Protein AF-0000000074088908 (afdb_homodimer)

pLDDT: mean 85.63, std 12.22, range [37.66, 97.75]

Solvent-accessible surface area (backbone atoms only — not comparable to full-atom values): 37690 Å² total; per-residue (Å²): 59,38,32,32,25,78,43,69,46,47,7,52,86,27,23,54,17,22,49,58,54,28,47,51,52,34,56,74,66,61,49,49,73,94,60,84,85,82,87,51,79,44,75,28,60,67,32,40,49,46,29,42,50,50,48,51,43,32,52,76,74,63,60,54,56,38,37,37,34,30,36,26,44,66,22,33,55,57,35,34,41,53,29,36,55,71,31,20,32,27,33,31,25,58,63,31,43,52,54,71,61,68,38,46,92,72,21,43,12,49,41,71,70,34,77,47,46,62,48,59,52,50,51,49,54,30,53,75,75,66,49,42,56,28,24,45,37,33,52,50,67,79,42,83,51,56,55,55,48,47,48,52,46,32,52,52,50,31,66,75,35,75,77,37,40,80,66,37,73,52,66,31,67,48,98,42,70,65,42,48,47,52,53,49,61,62,39,65,84,54,41,42,34,36,36,38,35,55,70,44,30,66,57,51,37,51,52,52,48,53,34,44,76,69,66,57,63,44,94,74,33,39,41,33,39,42,19,74,79,23,31,53,62,46,48,46,66,29,88,86,72,71,37,84,25,42,32,39,54,67,85,55,87,78,59,87,81,50,41,67,60,31,41,62,49,56,71,57,44,44,68,49,44,82,36,62,64,59,57,78,69,33,73,66,38,51,53,48,43,50,50,23,41,55,40,26,46,31,86,93,62,56,37,59,70,75,48,28,59,92,70,65,39,58,65,12,72,34,18,62,47,51,18,34,46,52,42,49,47,47,51,40,31,37,54,32,43,73,73,72,42,60,67,40,40,4,47,63,41,48,74,57,54,74,70,88,72,86,47,92,119,60,40,34,33,24,77,45,68,47,47,6,51,86,26,23,54,18,21,50,57,55,28,47,51,51,33,56,73,67,61,48,46,72,94,61,84,86,84,86,51,80,45,74,27,60,66,34,41,48,47,31,43,50,49,48,51,45,32,51,75,73,63,60,54,54,38,36,38,33,31,36,26,42,64,23,32,53,56,37,33,42,54,29,36,55,70,30,20,32,28,34,31,24,57,62,30,42,52,52,71,59,68,38,44,90,71,22,43,13,49,43,72,71,32,78,46,47,62,48,58,52,50,50,49,53,32,51,74,75,67,48,41,55,27,22,44,38,36,51,50,68,79,42,85,50,56,54,56,48,47,49,54,46,33,51,52,50,31,67,76,36,75,76,38,41,80,66,37,74,50,66,32,65,49,99,41,71,65,43,48,47,53,53,49,62,62,39,64,83,54,42,43,34,36,34,38,34,55,69,44,32,67,56,51,38,52,52,53,46,54,33,45,74,69,65,58,64,43,95,76,33,40,42,34,40,42,20,73,80,22,32,53,61,46,48,46,66,29,87,89,74,72,37,86,24,43,31,39,54,66,87,53,87,79,58,86,81,50,40,67,60,30,40,61,50,57,71,57,44,44,67,50,44,82,38,61,62,60,57,79,68,33,70,66,38,51,52,48,44,50,51,23,41,54,39,26,46,31,84,91,63,55,38,58,70,75,47,28,60,92,70,66,38,58,66,12,72,34,19,62,46,51,17,34,47,52,42,47,48,49,51,40,30,37,53,33,42,72,74,72,43,60,67,42,41,5,48,64,41,47,74,57,52,75,70,90,71,87,47,92,117

Radius of gyration: 28.6 Å; Cα contacts (8 Å, |Δi|>4): 1373; chains: 2; bounding box: 61×86×62 Å

Sequence (722 aa):
MFLFRYAASVGYIGSAGALTVALDTIRESHILDGYDFNFIIRYDNCVEKNAVADAIDMVMNYNADAFIGPTCNAPAIATGVISSVYNLPHYVWGFTTANELANAPRFPTVIIMTPNYFSLALLSVMGHFGWTEFAFIYSGAEDAERCPVYLTDLQKAVFDQPSFTLSFNAMWRNNTDQDMNLILSELKDKARIVVLCSSSAAIKRKLLLLAHDLDMTTDEYVYILSDLGASGYIGGTSSKTNQTAYVWEDQSTPADGRDKDAYSVFKRTLALSDVADDSHTSAAYTEFADRVQQKMRLPPFLCSSECDKANGWKIALFANQLHDAFLMYATVANRTLTAGHSYRDGTYMFNHTAGVYQGYFMFLFRYAASVGYIGSAGALTVALDTIRESHILDGYDFNFIIRYDNCVEKNAVADAIDMVMNYNADAFIGPTCNAPAIATGVISSVYNLPHYVWGFTTANELANAPRFPTVIIMTPNYFSLALLSVMGHFGWTEFAFIYSGAEDAERCPVYLTDLQKAVFDQPSFTLSFNAMWRNNTDQDMNLILSELKDKARIVVLCSSSAAIKRKLLLLAHDLDMTTDEYVYILSDLGASGYIGGTSSKTNQTAYVWEDQSTPADGRDKDAYSVFKRTLALSDVADDSHTSAAYTEFADRVQQKMRLPPFLCSSECDKANGWKIALFANQLHDAFLMYATVANRTLTAGHSYRDGTYMFNHTAGVYQGYF

Secondary structure (DSSP, 8-state):
-EEE-SSTTT-HHHHTHHHHHHHHHHHHTTTTTT------EEE-TT-HHHHHHHHHHHHHTS--S-EE---SHHHHHHHHHHHHHTT--EEE-TT---GGGG-TTT-TTEEE-S---HHHHHHHHHHHHT--EEEEEEETTT-SSHHHHHHHHHHHHHHH-TT-EEEEEEEESS-SHHHHHHHHHHHTTT-SEEEEE-S-HHHHHHHHHHHHHTT-SSTT-EEEEEESS-BTTEEEE-TTTSSEEETTS--SSS--S-HHHHHHHHTTEEEEESS-TTTTTSHHHHHHHHHHHHHHHSTTT---GGG-GGGT----TTHHHHHHHHHHHHHHHHHHHHTT--TT-HHHHHHT--S------/-EEE-SSTTT-HHHHTHHHHHHHHHHHHTTTTTT------EEE-TT-HHHHHHHHHHHHHTS--S-EE---SHHHHHHHHHHHHHTT--EEE-TT---GGGG-TTT-TTEEE-S---HHHHHHHHHHHHT--EEEEEEETTT-SSHHHHHHHHHHHHHHH-TT-EEEEEEEESS-SHHHHHHHHHHHTTT-SEEEEE-S-HHHHHHHHHHHHHTT-SSTT-EEEEEESS-BTTEEEE-TTTSSEEETTS--SSS--S-HHHHHHHHTTEEEEESS-TTTTTSHHHHHHHHHHHHHHTSTTT---GGG-GGGT----TTHHHHHHHHHHHHHHHHHHHHTT--TT-HHHHHHT--S------

Organism: Heligmosomoides polygyrus (NCBI:txid6339)

Foldseek 3Di:
DEAFACDQQGRCLQFVLLLVVLVVVCVVVCFPPPDDDDDDYHYQNQPQVSLLVVLCCCCPPVVHLAYEDDAAANNLLNSLQVLVVQQHAYEYHHLHQAPVCVPCVRRLQYDYLFHNCLLVVVVVVCVVVVHAEEEEEEECCADVGRSVSVVVVNVVVCVVPVSHDHQYYYYFHDLDLVSLVVRLVVCVPRHQEYEYEDQALASVLSSLVSCVVVVSLDPSHEYEDEYELHLFQFRQAQPVVRHTDGSLFANDVPGPPCSVVSVVSSVRYHYDYRHHNCPCVDPLNVVSSVSSLVSCCDPPNVDPPQSDVVNPHHRRSTSQSSSQSSSLLSNLLSVQVVVVHHSSNSSVSSVVSPDDDDTSD/DEAFACDQQGRCLQFVLLLVVLVVVCVVVCFPPPDDDDDDYHYQNQPQVSLLVVLCCCCPPVVDLAYEDDAFANNLLNSLQVLVVQQHAYEYHHLHQAPVCVPCVNRLQYDYLFHNCLLVVVVVVCVVVVHAEEEEEEECCADVGRSVSVVVVNVVVCVVPVSHDHQYYYYFHDLDLVSLVVRLVVCVPRHQEYEYEDQALASVLSSLVSCVVVVSLDPSHEYEDEYELHLFQFRQAQPVVRHTDGSLFANDVPGPPCSVVSVVSSVRYHYDYRHHNCPCVDPLNVVSSVSSLVSCCDPPNVDPPQSDVVNPHHRRSTSQSSSQSSSLLSNLLSVCVVVVHHSSNSSVSSVVSPDDDDTSD

InterPro domains:
  IPR001828 Receptor, ligand binding region [PF01094] (16-339)
  IPR028082 Periplasmic binding protein-like I [SSF53822] (7-354)
  IPR052612 Atrial Natriuretic Peptide Clearance Receptor [PTHR44755] (17-353)

Structure (mmCIF, N/CA/C/O backbone):
data_AF-0000000074088908-model_v1
#
loop_
_entity.id
_entity.type
_entity.pdbx_description
1 polymer 'ANF_receptor domain-containing protein'
#
loop_
_atom_site.group_PDB
_atom_site.id
_atom_site.type_symbol
_atom_site.label_atom_id
_atom_site.label_alt_id
_atom_site.label_comp_id
_atom_site.label_asym_id
_atom_site.label_entity_id
_atom_site.label_seq_id
_atom_site.pdbx_PDB_ins_code
_atom_site.Cartn_x
_atom_site.Cartn_y
_atom_site.Cartn_z
_atom_site.occupancy
_atom_site.B_iso_or_equiv
_atom_site.auth_seq_id
_atom_site.auth_comp_id
_atom_site.auth_asym_id
_atom_site.auth_atom_id
_atom_site.pdbx_PDB_model_num
ATOM 1 N N . MET A 1 1 ? 18.016 11.906 8.805 1 44.5 1 MET A N 1
ATOM 2 C CA . MET A 1 1 ? 17.547 12.453 7.535 1 44.5 1 MET A CA 1
ATOM 3 C C . MET A 1 1 ? 16.125 12.969 7.668 1 44.5 1 MET A C 1
ATOM 5 O O . MET A 1 1 ? 15.273 12.32 8.289 1 44.5 1 MET A O 1
ATOM 9 N N . PHE A 1 2 ? 16.156 14.258 7.391 1 65.38 2 PHE A N 1
ATOM 10 C CA . PHE A 1 2 ? 14.836 14.859 7.426 1 65.38 2 PHE A CA 1
ATOM 11 C C . PHE A 1 2 ? 14.258 15 6.02 1 65.38 2 PHE A C 1
ATOM 13 O O . PHE A 1 2 ? 14.93 15.516 5.121 1 65.38 2 PHE A O 1
ATOM 20 N N . LEU A 1 3 ? 13.312 14.281 5.684 1 59.94 3 LEU A N 1
ATOM 21 C CA . LEU A 1 3 ? 12.625 14.414 4.402 1 59.94 3 LEU A CA 1
ATOM 22 C C . LEU A 1 3 ? 11.438 15.367 4.523 1 59.94 3 LEU A C 1
ATOM 24 O O . LEU A 1 3 ? 10.5 15.102 5.273 1 59.94 3 LEU A O 1
ATOM 28 N N . PHE A 1 4 ? 11.57 16.672 3.938 1 55.91 4 PHE A N 1
ATOM 29 C CA . PHE A 1 4 ? 10.578 17.734 4.074 1 55.91 4 PHE A CA 1
ATOM 30 C C . PHE A 1 4 ? 9.758 17.859 2.797 1 55.91 4 PHE A C 1
ATOM 32 O O . PHE A 1 4 ? 10.125 17.328 1.753 1 55.91 4 PHE A O 1
ATOM 39 N N . ARG A 1 5 ? 8.406 18.344 2.896 1 49.97 5 ARG A N 1
ATOM 40 C CA . ARG A 1 5 ? 7.613 18.828 1.773 1 49.97 5 ARG A CA 1
ATOM 41 C C . ARG A 1 5 ? 7.629 20.359 1.724 1 49.97 5 ARG A C 1
ATOM 43 O O . ARG A 1 5 ? 7.832 21.016 2.746 1 49.97 5 ARG A O 1
ATOM 50 N N . TYR A 1 6 ? 7.426 20.922 0.445 1 41.84 6 TYR A N 1
ATOM 51 C CA . TYR A 1 6 ? 7.371 22.375 0.281 1 41.84 6 TYR A CA 1
ATOM 52 C C . TYR A 1 6 ? 5.98 22.906 0.598 1 41.84 6 TYR A C 1
ATOM 54 O O . TYR A 1 6 ? 5.719 24.094 0.459 1 41.84 6 TYR A O 1
ATOM 62 N N . ALA A 1 7 ? 5.25 22.156 1.18 1 45.44 7 ALA A N 1
ATOM 63 C CA . ALA A 1 7 ? 3.928 22.672 1.514 1 45.44 7 ALA A CA 1
ATOM 64 C C . ALA A 1 7 ? 3.975 23.516 2.781 1 45.44 7 ALA A C 1
ATOM 66 O O . ALA A 1 7 ? 4.742 23.234 3.701 1 45.44 7 ALA A O 1
ATOM 67 N N . ALA A 1 8 ? 3.184 24.547 2.803 1 48.66 8 ALA A N 1
ATOM 68 C CA . ALA A 1 8 ? 3.162 25.547 3.869 1 48.66 8 ALA A CA 1
ATOM 69 C C . ALA A 1 8 ? 2.969 24.891 5.23 1 48.66 8 ALA A C 1
ATOM 71 O O . ALA A 1 8 ? 3.535 25.344 6.23 1 48.66 8 ALA A O 1
ATOM 72 N N . SER A 1 9 ? 2.379 23.781 5.258 1 56.72 9 SER A N 1
ATOM 73 C CA . SER A 1 9 ? 2.051 23.156 6.531 1 56.72 9 SER A CA 1
ATOM 74 C C . SER A 1 9 ? 3.221 22.328 7.059 1 56.72 9 SER A C 1
ATOM 76 O O . SER A 1 9 ? 3.35 22.125 8.266 1 56.72 9 SER A O 1
ATOM 78 N N . VAL A 1 10 ? 4.074 21.906 6.117 1 64.12 10 VAL A N 1
ATOM 79 C CA . VAL A 1 10 ? 5.211 21.078 6.516 1 64.12 10 VAL A CA 1
ATOM 80 C C . VAL A 1 10 ? 6.465 21.531 5.77 1 64.12 10 VAL A C 1
ATOM 82 O O . VAL A 1 10 ? 7.449 20.797 5.691 1 64.12 10 VAL A O 1
ATOM 85 N N . GLY A 1 11 ? 6.379 22.719 5.301 1 74.38 11 GLY A N 1
ATOM 86 C CA . GLY A 1 11 ? 7.457 23.219 4.453 1 74.38 11 GLY A CA 1
ATOM 87 C C . GLY A 1 11 ? 8.734 23.5 5.223 1 74.38 11 GLY A C 1
ATOM 88 O O . GLY A 1 11 ? 8.688 23.859 6.402 1 74.38 11 GLY A O 1
ATOM 89 N N . TYR A 1 12 ? 9.766 23.438 4.523 1 81.25 12 TYR A N 1
ATOM 90 C CA . TYR A 1 12 ? 11.109 23.641 5.062 1 81.25 12 TYR A CA 1
ATOM 91 C C . TYR A 1 12 ? 11.227 25 5.73 1 81.25 12 TYR A C 1
ATOM 93 O O . TYR A 1 12 ? 11.633 25.094 6.895 1 81.25 12 TYR A O 1
ATOM 101 N N . ILE A 1 13 ? 10.789 26.047 5.168 1 82.25 13 ILE A N 1
ATOM 102 C CA . ILE A 1 13 ? 10.977 27.422 5.613 1 82.25 13 ILE A CA 1
ATOM 103 C C . ILE A 1 13 ? 10.211 27.641 6.918 1 82.25 13 ILE A C 1
ATOM 105 O O . ILE A 1 13 ? 10.672 28.391 7.793 1 82.25 13 ILE A O 1
ATOM 109 N N . GLY A 1 14 ? 9.172 26.906 7.047 1 85.12 14 GLY A N 1
ATOM 110 C CA . GLY A 1 14 ? 8.336 27.125 8.219 1 85.12 14 GLY A CA 1
ATOM 111 C C . GLY A 1 14 ? 8.562 26.094 9.312 1 85.12 14 GLY A C 1
ATOM 112 O O . GLY A 1 14 ? 8.008 26.219 10.406 1 85.12 14 GLY A O 1
ATOM 113 N N . SER A 1 15 ? 9.453 25.109 9.047 1 88.62 15 SER A N 1
ATOM 114 C CA . SER A 1 15 ? 9.484 24.047 10.047 1 88.62 15 SER A CA 1
ATOM 115 C C . SER A 1 15 ? 10.914 23.672 10.414 1 88.62 15 SER A C 1
ATOM 117 O O . SER A 1 15 ? 11.164 23.141 11.492 1 88.62 15 SER A O 1
ATOM 119 N N . ALA A 1 16 ? 11.891 23.938 9.609 1 91.25 16 ALA A N 1
ATOM 120 C CA . ALA A 1 16 ? 13.242 23.406 9.812 1 91.25 16 ALA A CA 1
ATOM 121 C C . ALA A 1 16 ? 13.859 23.969 11.094 1 91.25 16 ALA A C 1
ATOM 123 O O . ALA A 1 16 ? 14.617 23.281 11.773 1 91.25 16 ALA A O 1
ATOM 124 N N . GLY A 1 17 ? 13.547 25.25 11.414 1 93.19 17 GLY A N 1
ATOM 125 C CA . GLY A 1 17 ? 14.055 25.859 12.633 1 93.19 17 GLY A CA 1
ATOM 126 C C . GLY A 1 17 ? 13.648 25.109 13.883 1 93.19 17 GLY A C 1
ATOM 127 O O . GLY A 1 17 ? 14.305 25.234 14.922 1 93.19 17 GLY A O 1
ATOM 128 N N . ALA A 1 18 ? 12.57 24.344 13.758 1 93 18 ALA A N 1
ATOM 129 C CA . ALA A 1 18 ? 12.102 23.562 14.898 1 93 18 ALA A CA 1
ATOM 130 C C . ALA A 1 18 ? 13.148 22.531 15.328 1 93 18 ALA A C 1
ATOM 132 O O . ALA A 1 18 ? 13.234 22.188 16.516 1 93 18 ALA A O 1
ATOM 133 N N . LEU A 1 19 ? 13.992 22.078 14.445 1 93.5 19 LEU A N 1
ATOM 134 C CA . LEU A 1 19 ? 15.055 21.109 14.75 1 93.5 19 LEU A CA 1
ATOM 135 C C . LEU A 1 19 ? 16.078 21.719 15.695 1 93.5 19 LEU A C 1
ATOM 137 O O . LEU A 1 19 ? 16.5 21.094 16.672 1 93.5 19 LEU A O 1
ATOM 141 N N . THR A 1 20 ? 16.438 22.984 15.367 1 94.25 20 THR A N 1
ATOM 142 C CA . THR A 1 20 ? 17.484 23.609 16.172 1 94.25 20 THR A CA 1
ATOM 143 C C . THR A 1 20 ? 16.922 24.094 17.5 1 94.25 20 THR A C 1
ATOM 145 O O . THR A 1 20 ? 17.641 24.156 18.5 1 94.25 20 THR A O 1
ATOM 148 N N . VAL A 1 21 ? 15.602 24.406 17.484 1 95 21 VAL A N 1
ATOM 149 C CA . VAL A 1 21 ? 14.969 24.656 18.766 1 95 21 VAL A CA 1
ATOM 150 C C . VAL A 1 21 ? 15.031 23.406 19.641 1 95 21 VAL A C 1
ATOM 152 O O . VAL A 1 21 ? 15.336 23.469 20.828 1 95 21 VAL A O 1
ATOM 155 N N . ALA A 1 22 ? 14.734 22.281 19.078 1 94.44 22 ALA A N 1
ATOM 156 C CA . ALA A 1 22 ? 14.828 21 19.797 1 94.44 22 ALA A CA 1
ATOM 157 C C . ALA A 1 22 ? 16.266 20.719 20.234 1 94.44 22 ALA A C 1
ATOM 159 O O . ALA A 1 22 ? 16.5 20.188 21.312 1 94.44 22 ALA A O 1
ATOM 160 N N . LEU A 1 23 ? 17.234 21.047 19.406 1 94.88 23 LEU A N 1
ATOM 161 C CA . LEU A 1 23 ? 18.641 20.828 19.719 1 94.88 23 LEU A CA 1
ATOM 162 C C . LEU A 1 23 ? 19.031 21.609 20.969 1 94.88 23 LEU A C 1
ATOM 164 O O . LEU A 1 23 ? 19.812 21.109 21.781 1 94.88 23 LEU A O 1
ATOM 168 N N . ASP A 1 24 ? 18.531 22.844 21.078 1 95.12 24 ASP A N 1
ATOM 169 C CA . ASP A 1 24 ? 18.781 23.625 22.281 1 95.12 24 ASP A CA 1
ATOM 170 C C . ASP A 1 24 ? 18.312 22.875 23.531 1 95.12 24 ASP A C 1
ATOM 172 O O . ASP A 1 24 ? 19.016 22.828 24.531 1 95.12 24 ASP A O 1
ATOM 176 N N . THR A 1 25 ? 17.109 22.406 23.406 1 93.06 25 THR A N 1
ATOM 177 C CA . THR A 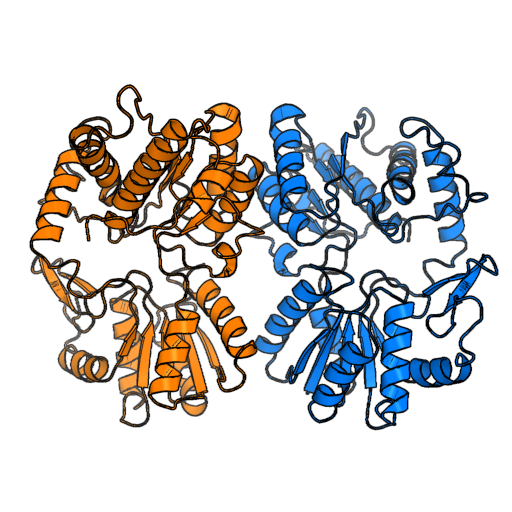1 25 ? 16.562 21.656 24.531 1 93.06 25 THR A CA 1
ATOM 178 C C . THR A 1 25 ? 17.406 20.438 24.844 1 93.06 25 THR A C 1
ATOM 180 O O . THR A 1 25 ? 17.656 20.125 26.016 1 93.06 25 THR A O 1
ATOM 183 N N . ILE A 1 26 ? 17.859 19.734 23.844 1 94.44 26 ILE A N 1
ATOM 184 C CA . ILE A 1 26 ? 18.688 18.531 23.969 1 94.44 26 ILE A CA 1
ATOM 185 C C . ILE A 1 26 ? 19.984 18.875 24.688 1 94.44 26 ILE A C 1
ATOM 187 O O . ILE A 1 26 ? 20.391 18.172 25.625 1 94.44 26 ILE A O 1
ATOM 191 N N . ARG A 1 27 ? 20.562 19.938 24.328 1 95.69 27 ARG A N 1
ATOM 192 C CA . ARG A 1 27 ? 21.828 20.359 24.922 1 95.69 27 ARG A CA 1
ATOM 193 C C . ARG A 1 27 ? 21.641 20.828 26.359 1 95.69 27 ARG A C 1
ATOM 195 O O . ARG A 1 27 ? 22.406 20.453 27.25 1 95.69 27 ARG A O 1
ATOM 202 N N . GLU A 1 28 ? 20.594 21.578 26.562 1 95.25 28 GLU A N 1
ATOM 203 C CA . GLU A 1 28 ? 20.297 22.094 27.891 1 95.25 28 GLU A CA 1
ATOM 204 C C . GLU A 1 28 ? 20 20.953 28.875 1 95.25 28 GLU A C 1
ATOM 206 O O . GLU A 1 28 ? 20.312 21.047 30.062 1 95.25 28 GLU A O 1
ATOM 211 N N . SER A 1 29 ? 19.438 19.938 28.375 1 93.81 29 SER A N 1
ATOM 212 C CA . SER A 1 29 ? 19.031 18.828 29.203 1 93.81 29 SER A CA 1
ATOM 213 C C . SER A 1 29 ? 20.125 17.766 29.312 1 93.81 29 SER A C 1
ATOM 215 O O . SER A 1 29 ? 19.938 16.719 29.922 1 93.81 29 SER A O 1
ATOM 217 N N . HIS A 1 30 ? 21.25 17.984 28.688 1 95 30 HIS A N 1
ATOM 218 C CA . HIS A 1 30 ? 22.406 17.109 28.719 1 95 30 HIS A CA 1
ATOM 219 C C . HIS A 1 30 ? 22.062 15.727 28.172 1 95 30 HIS A C 1
ATOM 221 O O . HIS A 1 30 ? 22.406 14.711 28.781 1 95 30 HIS A O 1
ATOM 227 N N . ILE A 1 31 ? 21.234 15.711 27.141 1 94.06 31 ILE A N 1
ATOM 228 C CA . ILE A 1 31 ? 20.938 14.516 26.359 1 94.06 31 ILE A CA 1
ATOM 229 C C . ILE A 1 31 ? 21.969 14.336 25.25 1 94.06 31 ILE A C 1
ATOM 231 O O . ILE A 1 31 ? 22.156 15.234 24.422 1 94.06 31 ILE A O 1
ATOM 235 N N . LEU A 1 32 ? 22.672 13.133 25.25 1 95.38 32 LEU A N 1
ATOM 236 C CA . LEU A 1 32 ? 23.672 12.789 24.234 1 95.38 32 LEU A CA 1
ATOM 237 C C . LEU A 1 32 ? 24.844 13.758 24.297 1 95.38 32 LEU A C 1
ATOM 239 O O . LEU A 1 32 ? 25.25 14.305 23.266 1 95.38 32 LEU A O 1
ATOM 243 N N . ASP A 1 33 ? 25.25 13.828 25.625 1 92.38 33 ASP A N 1
ATOM 244 C CA . ASP A 1 33 ? 26.469 14.625 25.781 1 92.38 33 ASP A CA 1
ATOM 245 C C . ASP A 1 33 ? 27.625 14.023 24.984 1 92.38 33 ASP A C 1
ATOM 247 O O . ASP A 1 33 ? 27.828 12.805 24.984 1 92.38 33 ASP A O 1
ATOM 251 N N . GLY A 1 34 ? 28.344 14.75 24.25 1 91.62 34 GLY A N 1
ATOM 252 C CA . GLY A 1 34 ? 29.5 14.258 23.5 1 91.62 34 GLY A CA 1
ATOM 253 C C . GLY A 1 34 ? 29.172 13.922 22.062 1 91.62 34 GLY A C 1
ATOM 254 O O . GLY A 1 34 ? 30.062 13.523 21.297 1 91.62 34 GLY A O 1
ATOM 255 N N . TYR A 1 35 ? 27.891 13.852 21.797 1 93.12 35 TYR A N 1
ATOM 256 C CA . TYR A 1 35 ? 27.484 13.578 20.422 1 93.12 35 TYR A CA 1
ATOM 257 C C . TYR A 1 35 ? 27.078 14.867 19.703 1 93.12 35 TYR A C 1
ATOM 259 O O . TYR A 1 35 ? 26.609 15.805 20.344 1 93.12 35 TYR A O 1
ATOM 267 N N . ASP A 1 36 ? 27.359 14.883 18.406 1 92.12 36 ASP A N 1
ATOM 268 C CA . ASP A 1 36 ? 26.875 15.953 17.531 1 92.12 36 ASP A CA 1
ATOM 269 C C . ASP A 1 36 ? 25.891 15.43 16.5 1 92.12 36 ASP A C 1
ATOM 271 O O . ASP A 1 36 ? 25.844 14.227 16.234 1 92.12 36 ASP A O 1
ATOM 275 N N . PHE A 1 37 ? 25.109 16.359 16.016 1 92 37 PHE A N 1
ATOM 276 C CA . PHE A 1 37 ? 24.078 15.992 15.047 1 92 37 PHE A CA 1
ATOM 277 C C . PHE A 1 37 ? 24.375 16.625 13.688 1 92 37 PHE A C 1
ATOM 279 O O . PHE A 1 37 ? 24.719 17.812 13.617 1 92 37 PHE A O 1
ATOM 286 N N . ASN A 1 38 ? 24.359 15.836 12.664 1 90 38 ASN A N 1
ATOM 287 C CA . ASN A 1 38 ? 24.438 16.297 11.281 1 90 38 ASN A CA 1
ATOM 288 C C . ASN A 1 38 ? 23.094 16.141 10.562 1 90 38 ASN A C 1
ATOM 290 O O . ASN A 1 38 ? 22.562 15.031 10.492 1 90 38 ASN A O 1
ATOM 294 N N . PHE A 1 39 ? 22.578 17.266 10.039 1 89.44 39 PHE A N 1
ATOM 295 C CA . PHE A 1 39 ? 21.281 17.234 9.375 1 89.44 39 PHE A CA 1
ATOM 296 C C . PHE A 1 39 ? 21.453 17.188 7.859 1 89.44 39 PHE A C 1
ATOM 298 O O . PHE A 1 39 ? 22.094 18.062 7.27 1 89.44 39 PHE A O 1
ATOM 305 N N . ILE A 1 40 ? 20.953 16.172 7.242 1 91.69 40 ILE A N 1
ATOM 306 C CA . ILE A 1 40 ? 20.844 16.109 5.789 1 91.69 40 ILE A CA 1
ATOM 307 C C . ILE A 1 40 ? 19.391 16.297 5.371 1 91.69 40 ILE A C 1
ATOM 309 O O . ILE A 1 40 ? 18.531 15.461 5.684 1 91.69 40 ILE A O 1
ATOM 313 N N . ILE A 1 41 ? 19.156 17.391 4.734 1 90.19 41 ILE A N 1
ATOM 314 C CA . ILE A 1 41 ? 17.781 17.766 4.402 1 90.19 41 ILE A CA 1
ATOM 315 C C . ILE A 1 41 ? 17.5 17.438 2.939 1 90.19 41 ILE A C 1
ATOM 317 O O . ILE A 1 41 ? 18.297 17.75 2.055 1 90.19 41 ILE A O 1
ATOM 321 N N . ARG A 1 42 ? 16.438 16.688 2.678 1 91.75 42 ARG A N 1
ATOM 322 C CA . ARG A 1 42 ? 15.953 16.375 1.34 1 91.75 42 ARG A CA 1
ATOM 323 C C . ARG A 1 42 ? 14.477 16.734 1.197 1 91.75 42 ARG A C 1
ATOM 325 O O . ARG A 1 42 ? 13.742 16.781 2.188 1 91.75 42 ARG A O 1
ATOM 332 N N . TYR A 1 43 ? 14.094 17.078 0.007 1 90.5 43 TYR A N 1
ATOM 333 C CA . TYR A 1 43 ? 12.719 17.469 -0.288 1 90.5 43 TYR A CA 1
ATOM 334 C C . TYR A 1 43 ? 12.047 16.453 -1.205 1 90.5 43 TYR A C 1
ATOM 336 O O . TYR A 1 43 ? 12.242 16.484 -2.422 1 90.5 43 TYR A O 1
ATOM 344 N N . ASP A 1 44 ? 11.242 15.641 -0.617 1 90.75 44 ASP A N 1
ATOM 345 C CA . ASP A 1 44 ? 10.578 14.641 -1.447 1 90.75 44 ASP A CA 1
ATOM 346 C C . ASP A 1 44 ? 9.32 15.219 -2.096 1 90.75 44 ASP A C 1
ATOM 348 O O . ASP A 1 44 ? 8.789 14.641 -3.047 1 90.75 44 ASP A O 1
ATOM 352 N N . ASN A 1 45 ? 8.789 16.359 -1.555 1 87.31 45 ASN A N 1
ATOM 353 C CA . ASN A 1 45 ? 7.602 17.031 -2.076 1 87.31 45 ASN A CA 1
ATOM 354 C C . ASN A 1 45 ? 6.402 16.094 -2.139 1 87.31 45 ASN A C 1
ATOM 356 O O . ASN A 1 45 ? 5.613 16.141 -3.084 1 87.31 45 ASN A O 1
ATOM 360 N N . CYS A 1 46 ? 6.41 15.164 -1.271 1 86.94 46 CYS A N 1
ATOM 361 C CA . CYS A 1 46 ? 5.324 14.203 -1.11 1 86.94 46 CYS A CA 1
ATOM 362 C C . CYS A 1 46 ? 5.234 13.273 -2.314 1 86.94 46 CYS A C 1
ATOM 364 O O . CYS A 1 46 ? 4.16 12.758 -2.629 1 86.94 46 CYS A O 1
ATOM 366 N N . VAL A 1 47 ? 6.285 13.203 -3.008 1 90.06 47 VAL A N 1
ATOM 367 C CA . VAL A 1 47 ? 6.387 12.258 -4.113 1 90.06 47 VAL A CA 1
ATOM 368 C C . VAL A 1 47 ? 7.09 10.984 -3.639 1 90.06 47 VAL A C 1
ATOM 370 O O . VAL A 1 47 ? 8.242 11.031 -3.209 1 90.06 47 VAL A O 1
ATOM 373 N N . GLU A 1 48 ? 6.43 9.914 -3.762 1 93.5 48 GLU A N 1
ATOM 374 C CA . GLU A 1 48 ? 6.902 8.625 -3.26 1 93.5 48 GLU A CA 1
ATOM 375 C C . GLU A 1 48 ? 8.273 8.281 -3.83 1 93.5 48 GLU A C 1
ATOM 377 O O . GLU A 1 48 ? 9.188 7.91 -3.088 1 93.5 48 GLU A O 1
ATOM 382 N N . LYS A 1 49 ? 8.453 8.438 -5.125 1 94.38 49 LYS A N 1
ATOM 383 C CA . LYS A 1 49 ? 9.703 8.062 -5.781 1 94.38 49 LYS A CA 1
ATOM 384 C C . LYS A 1 49 ? 10.867 8.906 -5.266 1 94.38 49 LYS A C 1
ATOM 386 O O . LYS A 1 49 ? 11.977 8.398 -5.078 1 94.38 49 LYS A O 1
ATOM 391 N N . ASN A 1 50 ? 10.602 10.148 -5.02 1 94.69 50 ASN A N 1
ATOM 392 C CA . ASN A 1 50 ? 11.641 11.023 -4.48 1 94.69 50 ASN A CA 1
ATOM 393 C C . ASN A 1 50 ? 12.062 10.594 -3.076 1 94.69 50 ASN A C 1
ATOM 395 O O . ASN A 1 50 ? 13.25 10.578 -2.76 1 94.69 50 ASN A O 1
ATOM 399 N N . ALA A 1 51 ? 11.07 10.32 -2.312 1 95.81 51 ALA A N 1
ATOM 400 C CA . ALA A 1 51 ? 11.359 9.914 -0.939 1 95.81 51 ALA A CA 1
ATOM 401 C C . ALA A 1 51 ? 12.188 8.625 -0.908 1 95.81 51 ALA A C 1
ATOM 403 O O . ALA A 1 51 ? 13.109 8.5 -0.101 1 95.81 51 ALA A O 1
ATOM 404 N N . VAL A 1 52 ? 11.812 7.684 -1.771 1 96.88 52 VAL A N 1
ATOM 405 C CA . VAL A 1 52 ? 12.523 6.406 -1.835 1 96.88 52 VAL A CA 1
ATOM 406 C C . VAL A 1 52 ? 13.953 6.633 -2.309 1 96.88 52 VAL A C 1
ATOM 408 O O . VAL A 1 52 ? 14.898 6.094 -1.729 1 96.88 52 VAL A O 1
ATOM 411 N N . ALA A 1 53 ? 14.117 7.438 -3.373 1 96.19 53 ALA A N 1
ATOM 412 C CA . ALA A 1 53 ? 15.461 7.773 -3.848 1 96.19 53 ALA A CA 1
ATOM 413 C C . ALA A 1 53 ? 16.297 8.398 -2.736 1 96.19 53 ALA A C 1
ATOM 415 O O . ALA A 1 53 ? 17.453 8.031 -2.539 1 96.19 53 ALA A O 1
ATOM 416 N N . ASP A 1 54 ? 15.711 9.32 -2.029 1 95.62 54 ASP A N 1
ATOM 417 C CA . ASP A 1 54 ? 16.406 10.008 -0.938 1 95.62 54 ASP A CA 1
ATOM 418 C C . ASP A 1 54 ? 16.766 9.031 0.18 1 95.62 54 ASP A C 1
ATOM 420 O O . ASP A 1 54 ? 17.859 9.102 0.735 1 95.62 54 ASP A O 1
ATOM 424 N N . ALA A 1 55 ? 15.828 8.203 0.506 1 96.62 55 ALA A N 1
ATOM 425 C CA . ALA A 1 55 ? 16.062 7.246 1.581 1 96.62 55 ALA A CA 1
ATOM 426 C C . ALA A 1 55 ? 17.219 6.312 1.232 1 96.62 55 ALA A C 1
ATOM 428 O O . ALA A 1 55 ? 18.078 6.039 2.072 1 96.62 55 ALA A O 1
ATOM 429 N N . ILE A 1 56 ? 17.203 5.777 0.015 1 95.69 56 ILE A N 1
ATOM 430 C CA . ILE A 1 56 ? 18.266 4.887 -0.419 1 95.69 56 ILE A CA 1
ATOM 431 C C . ILE A 1 56 ? 19.609 5.625 -0.387 1 95.69 56 ILE A C 1
ATOM 433 O O . ILE A 1 56 ? 20.594 5.098 0.116 1 95.69 56 ILE A O 1
ATOM 437 N N . ASP A 1 57 ? 19.625 6.801 -0.881 1 94.56 57 ASP A N 1
ATOM 438 C CA . ASP A 1 57 ? 20.844 7.613 -0.872 1 94.56 57 ASP A CA 1
ATOM 439 C C . ASP A 1 57 ? 21.328 7.852 0.554 1 94.56 57 ASP A C 1
ATOM 441 O O . ASP A 1 57 ? 22.531 7.773 0.824 1 94.56 57 ASP A O 1
ATOM 445 N N . MET A 1 58 ? 20.438 8.117 1.45 1 94.38 58 MET A N 1
ATOM 446 C CA . MET A 1 58 ? 20.766 8.398 2.844 1 94.38 58 MET A CA 1
ATOM 447 C C . MET A 1 58 ? 21.422 7.188 3.502 1 94.38 58 MET A C 1
ATOM 449 O O . MET A 1 58 ? 22.375 7.332 4.273 1 94.38 58 MET A O 1
ATOM 453 N N . VAL A 1 59 ? 20.906 6.027 3.205 1 93.75 59 VAL A N 1
ATOM 454 C CA . VAL A 1 59 ? 21.422 4.816 3.84 1 93.75 59 VAL A CA 1
ATOM 455 C C . VAL A 1 59 ? 22.734 4.402 3.182 1 93.75 59 VAL A C 1
ATOM 457 O O . VAL A 1 59 ? 23.719 4.113 3.867 1 93.75 59 VAL A O 1
ATOM 460 N N . MET A 1 60 ? 22.781 4.453 1.872 1 92.69 60 MET A N 1
ATOM 461 C CA . MET A 1 60 ? 23.891 3.822 1.144 1 92.69 60 MET A CA 1
ATOM 462 C C . MET A 1 60 ? 25.062 4.777 1.007 1 92.69 60 MET A C 1
ATOM 464 O O . MET A 1 60 ? 26.219 4.348 0.999 1 92.69 60 MET A O 1
ATOM 468 N N . ASN A 1 61 ? 24.797 6.082 0.924 1 92.19 61 ASN A N 1
ATOM 469 C CA . ASN A 1 61 ? 25.891 7.004 0.599 1 92.19 61 ASN A CA 1
ATOM 470 C C . ASN A 1 61 ? 26.203 7.922 1.773 1 92.19 61 ASN A C 1
ATOM 472 O O . ASN A 1 61 ? 27.359 8.352 1.932 1 92.19 61 ASN A O 1
ATOM 476 N N . TYR A 1 62 ? 25.203 8.195 2.641 1 93.25 62 TYR A N 1
ATOM 477 C CA . TYR A 1 62 ? 25.438 9.156 3.715 1 93.25 62 TYR A CA 1
ATOM 478 C C . TYR A 1 62 ? 25.484 8.461 5.07 1 93.25 62 TYR A C 1
ATOM 480 O O . TYR A 1 62 ? 25.797 9.086 6.086 1 93.25 62 TYR A O 1
ATOM 488 N N . ASN A 1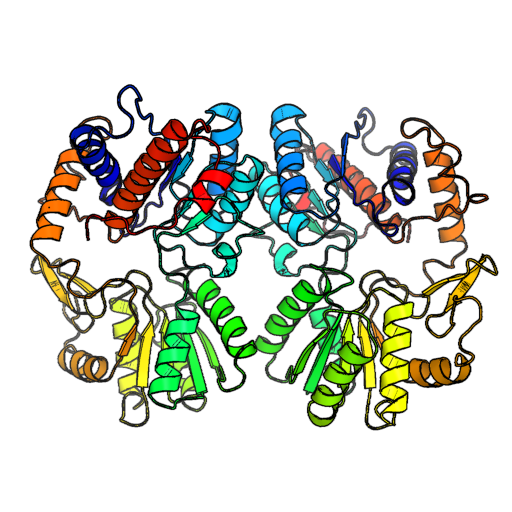 63 ? 25.141 7.199 5.059 1 92.62 63 ASN A N 1
ATOM 489 C CA . ASN A 1 63 ? 25.156 6.41 6.289 1 92.62 63 ASN A CA 1
ATOM 490 C C . ASN A 1 63 ? 24.328 7.074 7.383 1 92.62 63 ASN A C 1
ATOM 492 O O . ASN A 1 63 ? 24.812 7.289 8.492 1 92.62 63 ASN A O 1
ATOM 496 N N . ALA A 1 64 ? 23.141 7.445 7.035 1 94.12 64 ALA A N 1
ATOM 497 C CA . ALA A 1 64 ? 22.234 8.109 7.973 1 94.12 64 ALA A CA 1
ATOM 498 C C . ALA A 1 64 ? 21.938 7.223 9.18 1 94.12 64 ALA A C 1
ATOM 500 O O . ALA A 1 64 ? 21.828 6.004 9.039 1 94.12 64 ALA A O 1
ATOM 501 N N . ASP A 1 65 ? 21.766 7.891 10.352 1 95.69 65 ASP A N 1
ATOM 502 C CA . ASP A 1 65 ? 21.531 7.156 11.586 1 95.69 65 ASP A CA 1
ATOM 503 C C . ASP A 1 65 ? 20.031 7.078 11.906 1 95.69 65 ASP A C 1
ATOM 505 O O . ASP A 1 65 ? 19.594 6.203 12.656 1 95.69 65 ASP A O 1
ATOM 509 N N . ALA A 1 66 ? 19.266 8.008 11.336 1 95.81 66 ALA A N 1
ATOM 510 C CA . ALA A 1 66 ? 17.828 8.062 11.609 1 95.81 66 ALA A CA 1
ATOM 511 C C . ALA A 1 66 ? 17.094 8.828 10.516 1 95.81 66 ALA A C 1
ATOM 513 O O . ALA A 1 66 ? 17.688 9.641 9.812 1 95.81 66 ALA A O 1
ATOM 514 N N . PHE A 1 67 ? 15.836 8.453 10.32 1 96.62 67 PHE A N 1
ATOM 515 C CA . PHE A 1 67 ? 14.953 9.172 9.414 1 96.62 67 PHE A CA 1
ATOM 516 C C . PHE A 1 67 ? 13.938 10 10.18 1 96.62 67 PHE A C 1
ATOM 518 O O . PHE A 1 67 ? 13.281 9.492 11.094 1 96.62 67 PHE A O 1
ATOM 525 N N . ILE A 1 68 ? 13.844 11.242 9.914 1 95.25 68 ILE A N 1
ATOM 526 C CA . ILE A 1 68 ? 12.75 12.086 10.383 1 95.25 68 ILE A CA 1
ATOM 527 C C . ILE A 1 68 ? 11.969 12.625 9.188 1 95.25 68 ILE A C 1
ATOM 529 O O . ILE A 1 68 ? 12.492 13.43 8.406 1 95.25 68 ILE A O 1
ATOM 533 N N . GLY A 1 69 ? 10.766 12.25 9.102 1 92.75 69 GLY A N 1
ATOM 534 C CA . GLY A 1 69 ? 9.984 12.391 7.879 1 92.75 69 GLY A CA 1
ATOM 535 C C . GLY A 1 69 ? 9.844 11.094 7.109 1 92.75 69 GLY A C 1
ATOM 536 O O . GLY A 1 69 ? 10.266 10.039 7.582 1 92.75 69 GLY A O 1
ATOM 537 N N . PRO A 1 70 ? 9.297 11.078 5.871 1 92.81 70 PRO A N 1
ATOM 538 C CA . PRO A 1 70 ? 8.648 12.18 5.156 1 92.81 70 PRO A CA 1
ATOM 539 C C . PRO A 1 70 ? 7.34 12.617 5.812 1 92.81 70 PRO A C 1
ATOM 541 O O . PRO A 1 70 ? 7.102 12.312 6.984 1 92.81 70 PRO A O 1
ATOM 544 N N . THR A 1 71 ? 6.582 13.445 5.125 1 89.69 71 THR A N 1
ATOM 545 C CA . THR A 1 71 ? 5.434 14.078 5.766 1 89.69 71 THR A CA 1
ATOM 546 C C . THR A 1 71 ? 4.133 13.648 5.086 1 89.69 71 THR A C 1
ATOM 548 O O . THR A 1 71 ? 3.064 14.18 5.391 1 89.69 71 THR A O 1
ATOM 551 N N . CYS A 1 72 ? 4.234 12.734 4.152 1 88.69 72 CYS A N 1
ATOM 552 C CA . CYS A 1 72 ? 3.047 12.273 3.441 1 88.69 72 CYS A CA 1
ATOM 553 C C . CYS A 1 72 ? 2.945 10.75 3.479 1 88.69 72 CYS A C 1
ATOM 555 O O . CYS A 1 72 ? 3.939 10.062 3.719 1 88.69 72 CYS A O 1
ATOM 557 N N . ASN A 1 73 ? 1.805 10.195 3.145 1 89.31 73 ASN A N 1
ATOM 558 C CA . ASN A 1 73 ? 1.483 8.789 3.398 1 89.31 73 ASN A CA 1
ATOM 559 C C . ASN A 1 73 ? 2.314 7.859 2.523 1 89.31 73 ASN A C 1
ATOM 561 O O . ASN A 1 73 ? 3.076 7.035 3.033 1 89.31 73 ASN A O 1
ATOM 565 N N . ALA A 1 74 ? 2.189 8.023 1.229 1 90.19 74 ALA A N 1
ATOM 566 C CA . ALA A 1 74 ? 2.871 7.094 0.33 1 90.19 74 ALA A CA 1
ATOM 567 C C . ALA A 1 74 ? 4.379 7.117 0.559 1 90.19 74 ALA A C 1
ATOM 569 O O . ALA A 1 74 ? 5.012 6.066 0.695 1 90.19 74 ALA A O 1
ATOM 570 N N . PRO A 1 75 ? 4.969 8.32 0.678 1 93.75 75 PRO A N 1
ATOM 571 C CA . PRO A 1 75 ? 6.398 8.375 0.997 1 93.75 75 PRO A CA 1
ATOM 572 C C . PRO A 1 75 ? 6.727 7.719 2.334 1 93.75 75 PRO A C 1
ATOM 574 O O . PRO A 1 75 ? 7.727 7 2.445 1 93.75 75 PRO A O 1
ATOM 577 N N . ALA A 1 76 ? 5.895 7.949 3.299 1 94.38 76 ALA A N 1
ATOM 578 C CA . ALA A 1 76 ? 6.145 7.406 4.629 1 94.38 76 ALA A CA 1
ATOM 579 C C . ALA A 1 76 ? 6.098 5.883 4.621 1 94.38 76 ALA A C 1
ATOM 581 O O . ALA A 1 76 ? 6.922 5.223 5.258 1 94.38 76 ALA A O 1
ATOM 582 N N . ILE A 1 77 ? 5.188 5.355 3.945 1 93.81 77 ILE A N 1
ATOM 583 C CA . ILE A 1 77 ? 5.047 3.906 3.867 1 93.81 77 ILE A CA 1
ATOM 584 C C . ILE A 1 77 ? 6.266 3.307 3.172 1 93.81 77 ILE A C 1
ATOM 586 O O . ILE A 1 77 ? 6.871 2.355 3.676 1 93.81 77 ILE A O 1
ATOM 590 N N . ALA A 1 78 ? 6.594 3.842 2.07 1 95.31 78 ALA A N 1
ATOM 591 C CA . ALA A 1 78 ? 7.707 3.309 1.289 1 95.31 78 ALA A CA 1
ATOM 592 C C . ALA A 1 78 ? 9.023 3.424 2.057 1 95.31 78 ALA A C 1
ATOM 594 O O . ALA A 1 78 ? 9.812 2.48 2.086 1 95.31 78 ALA A O 1
ATOM 595 N N . THR A 1 79 ? 9.289 4.562 2.676 1 97.31 79 THR A N 1
ATOM 596 C CA . THR A 1 79 ? 10.539 4.738 3.418 1 97.31 79 THR A CA 1
ATOM 597 C C . THR A 1 79 ? 10.516 3.932 4.715 1 97.31 79 THR A C 1
ATOM 599 O O . THR A 1 79 ? 11.562 3.543 5.227 1 97.31 79 THR A O 1
ATOM 602 N N . GLY A 1 80 ? 9.297 3.713 5.23 1 97.25 80 GLY A N 1
ATOM 603 C CA . GLY A 1 80 ? 9.172 2.854 6.395 1 97.25 80 GLY A CA 1
ATOM 604 C C . GLY A 1 80 ? 9.711 1.453 6.168 1 97.25 80 GLY A C 1
ATOM 605 O O . GLY A 1 80 ? 10.336 0.872 7.055 1 97.25 80 GLY A O 1
ATOM 606 N N . VAL A 1 81 ? 9.461 0.958 4.977 1 97.12 81 VAL A N 1
ATOM 607 C CA . VAL A 1 81 ? 10 -0.353 4.637 1 97.12 81 VAL A CA 1
ATOM 608 C C . VAL A 1 81 ? 11.523 -0.289 4.594 1 97.12 81 VAL A C 1
ATOM 610 O O . VAL A 1 81 ? 12.203 -1.17 5.125 1 97.12 81 VAL A O 1
ATOM 613 N N . ILE A 1 82 ? 12.07 0.762 4.027 1 97.19 82 ILE A N 1
ATOM 614 C CA . ILE A 1 82 ? 13.516 0.9 3.865 1 97.19 82 ILE A CA 1
ATOM 615 C C . ILE A 1 82 ? 14.18 1.036 5.234 1 97.19 82 ILE A C 1
ATOM 617 O O . ILE A 1 82 ? 15.188 0.386 5.512 1 97.19 82 ILE A O 1
ATOM 621 N N . SER A 1 83 ? 13.594 1.874 6.105 1 97.5 83 SER A N 1
ATOM 622 C CA . SER A 1 83 ? 14.18 2.027 7.434 1 97.5 83 SER A CA 1
ATOM 623 C C . SER A 1 83 ? 14.133 0.72 8.219 1 97.5 83 SER A C 1
ATOM 625 O O . SER A 1 83 ? 15.031 0.429 9.008 1 97.5 83 SER A O 1
ATOM 627 N N . SER A 1 84 ? 13.102 -0.053 7.977 1 96.62 84 SER A N 1
ATOM 628 C CA . SER A 1 84 ? 12.977 -1.352 8.633 1 96.62 84 SER A CA 1
ATOM 629 C C . SER A 1 84 ? 14.039 -2.322 8.133 1 96.62 84 SER A C 1
ATOM 631 O O . SER A 1 84 ? 14.594 -3.102 8.914 1 96.62 84 SER A O 1
ATOM 633 N N . VAL A 1 85 ? 14.312 -2.281 6.836 1 96.5 85 VAL A N 1
ATOM 634 C CA . VAL A 1 85 ? 15.328 -3.127 6.227 1 96.5 85 VAL A CA 1
ATOM 635 C C . VAL A 1 85 ? 16.688 -2.857 6.883 1 96.5 85 VAL A C 1
ATOM 637 O O . VAL A 1 85 ? 17.438 -3.791 7.18 1 96.5 85 VAL A O 1
ATOM 640 N N . TYR A 1 86 ? 17 -1.681 7.188 1 96.5 86 TYR A N 1
ATOM 641 C CA . TYR A 1 86 ? 18.312 -1.306 7.691 1 96.5 86 TYR A CA 1
ATOM 642 C C . TYR A 1 86 ? 18.281 -1.063 9.195 1 96.5 86 TYR A C 1
ATOM 644 O O . TYR A 1 86 ? 19.25 -0.577 9.773 1 96.5 86 TYR A O 1
ATOM 652 N N . ASN A 1 87 ? 17.156 -1.294 9.797 1 96.94 87 ASN A N 1
ATOM 653 C CA . ASN A 1 87 ? 16.938 -1.208 11.234 1 96.94 87 ASN A CA 1
ATOM 654 C C . ASN A 1 87 ? 17.25 0.185 11.766 1 96.94 87 ASN A C 1
ATOM 656 O O . ASN A 1 87 ? 17.953 0.325 12.773 1 96.94 87 ASN A O 1
ATOM 660 N N . LEU A 1 88 ? 16.781 1.218 11.078 1 97.19 88 LEU A N 1
ATOM 661 C CA . LEU A 1 88 ? 17.031 2.6 11.484 1 97.19 88 LEU A CA 1
ATOM 662 C C . LEU A 1 88 ? 15.797 3.184 12.18 1 97.19 88 LEU A C 1
ATOM 664 O O . LEU A 1 88 ? 14.664 2.934 11.758 1 97.19 88 LEU A O 1
ATOM 668 N N . PRO A 1 89 ? 16.031 3.951 13.273 1 96.31 89 PRO A N 1
ATOM 669 C CA . PRO A 1 89 ? 14.898 4.691 13.836 1 96.31 89 PRO A CA 1
ATOM 670 C C . PRO A 1 89 ? 14.258 5.641 12.828 1 96.31 89 PRO A C 1
ATOM 672 O O . PRO A 1 89 ? 14.969 6.32 12.078 1 96.31 89 PRO A O 1
ATOM 675 N N . HIS A 1 90 ? 12.953 5.613 12.75 1 96.75 90 HIS A N 1
ATOM 676 C CA . HIS A 1 90 ? 12.211 6.352 11.734 1 96.75 90 HIS A CA 1
ATOM 677 C C . HIS A 1 90 ? 10.984 7.043 12.336 1 96.75 90 HIS A C 1
ATOM 679 O O . HIS A 1 90 ? 10.094 6.379 12.867 1 96.75 90 HIS A O 1
ATOM 685 N N . TYR A 1 91 ? 11.031 8.375 12.32 1 94.19 91 TYR A N 1
ATOM 686 C CA . TYR A 1 91 ? 9.93 9.164 12.859 1 94.19 91 TYR A CA 1
ATOM 687 C C . TYR A 1 91 ? 9.18 9.883 11.75 1 94.19 91 TYR A C 1
ATOM 689 O O . TYR A 1 91 ? 9.727 10.766 11.086 1 94.19 91 TYR A O 1
ATOM 697 N N . VAL A 1 92 ? 7.996 9.477 11.539 1 93.25 92 VAL A N 1
ATOM 698 C CA . VAL A 1 92 ? 7.191 10.125 10.508 1 93.25 92 VAL A CA 1
ATOM 699 C C . VAL A 1 92 ? 6.25 11.141 11.148 1 93.25 92 VAL A C 1
ATOM 701 O O . VAL A 1 92 ? 5.766 10.93 12.266 1 93.25 92 VAL A O 1
ATOM 704 N N . TRP A 1 93 ? 6.027 12.281 10.438 1 88.31 93 TRP A N 1
ATOM 705 C CA . TRP A 1 93 ? 5.227 13.383 10.977 1 88.31 93 TRP A CA 1
ATOM 706 C C . TRP A 1 93 ? 4.449 14.078 9.859 1 88.31 93 TRP A C 1
ATOM 708 O O . TRP A 1 93 ? 4.414 13.594 8.727 1 88.31 93 TRP A O 1
ATOM 718 N N . GLY A 1 94 ? 3.729 15.086 10.164 1 83.81 94 GLY A N 1
ATOM 719 C CA . GLY A 1 94 ? 3.006 15.867 9.164 1 83.81 94 GLY A CA 1
ATOM 720 C C . GLY A 1 94 ? 1.67 15.258 8.789 1 83.81 94 GLY A C 1
ATOM 721 O O . GLY A 1 94 ? 0.873 14.898 9.656 1 83.81 94 GLY A O 1
ATOM 722 N N . PHE A 1 95 ? 1.521 15.109 7.473 1 81.62 95 PHE A N 1
ATOM 723 C CA . PHE A 1 95 ? 0.232 14.68 6.945 1 81.62 95 PHE A CA 1
ATOM 724 C C . PHE A 1 95 ? 0.167 13.156 6.852 1 81.62 95 PHE A C 1
ATOM 726 O O . PHE A 1 95 ? -0.749 12.609 6.238 1 81.62 95 PHE A O 1
ATOM 733 N N . THR A 1 96 ? 1.126 12.492 7.473 1 85.94 96 THR A N 1
ATOM 734 C CA . THR A 1 96 ? 1.132 11.031 7.457 1 85.94 96 THR A CA 1
ATOM 735 C C . THR A 1 96 ? 0.106 10.477 8.438 1 85.94 96 THR A C 1
ATOM 737 O O . THR A 1 96 ? 0.256 10.633 9.656 1 85.94 96 THR A O 1
ATOM 740 N N . THR A 1 97 ? -0.954 9.836 7.898 1 81.5 97 THR A N 1
ATOM 741 C CA . THR A 1 97 ? -2.033 9.367 8.758 1 81.5 97 THR A CA 1
ATOM 742 C C . THR A 1 97 ? -2.383 7.914 8.445 1 81.5 97 THR A C 1
ATOM 744 O O . THR A 1 97 ? -3.359 7.375 8.977 1 81.5 97 THR A O 1
ATOM 747 N N . ALA A 1 98 ? -1.676 7.285 7.609 1 86 98 ALA A N 1
ATOM 748 C CA . ALA A 1 98 ? -1.995 5.934 7.16 1 86 98 ALA A CA 1
ATOM 749 C C . ALA A 1 98 ? -1.982 4.949 8.328 1 86 98 ALA A C 1
ATOM 751 O O . ALA A 1 98 ? -0.958 4.781 8.992 1 86 98 ALA A O 1
ATOM 752 N N . ASN A 1 99 ? -3.1 4.223 8.484 1 84.94 99 ASN A N 1
ATOM 753 C CA . ASN A 1 99 ? -3.201 3.227 9.547 1 84.94 99 ASN A CA 1
ATOM 754 C C . ASN A 1 99 ? -2.199 2.094 9.352 1 84.94 99 ASN A C 1
ATOM 756 O O . ASN A 1 99 ? -1.769 1.467 10.32 1 84.94 99 ASN A O 1
ATOM 760 N N . GLU A 1 100 ? -1.868 1.896 8.172 1 86.56 100 GLU A N 1
ATOM 761 C CA . GLU A 1 100 ? -0.97 0.795 7.832 1 86.56 100 GLU A CA 1
ATOM 762 C C . GLU A 1 100 ? 0.381 0.956 8.523 1 86.56 100 GLU A C 1
ATOM 764 O O . GLU A 1 100 ? 1.026 -0.034 8.875 1 86.56 100 GLU A O 1
ATOM 769 N N . LEU A 1 101 ? 0.783 2.158 8.805 1 90.75 101 LEU A N 1
ATOM 770 C CA . LEU A 1 101 ? 2.086 2.432 9.398 1 90.75 101 LEU A CA 1
ATOM 771 C C . LEU A 1 101 ? 2.121 1.979 10.859 1 90.75 101 LEU A C 1
ATOM 773 O O . LEU A 1 101 ? 3.197 1.854 11.445 1 90.75 101 LEU A O 1
ATOM 777 N N . ALA A 1 102 ? 0.992 1.724 11.398 1 86.75 102 ALA A N 1
ATOM 778 C CA . ALA A 1 102 ? 0.914 1.259 12.781 1 86.75 102 ALA A CA 1
ATOM 779 C C . ALA A 1 102 ? 1.138 -0.248 12.867 1 86.75 102 ALA A C 1
ATOM 781 O O . ALA A 1 102 ? 1.194 -0.812 13.961 1 86.75 102 ALA A O 1
ATOM 782 N N . ASN A 1 103 ? 1.259 -0.909 11.766 1 88.88 103 ASN A N 1
ATOM 783 C CA . ASN A 1 103 ? 1.556 -2.336 11.742 1 88.88 103 ASN A CA 1
ATOM 784 C C . ASN A 1 103 ? 2.99 -2.619 12.18 1 88.88 103 ASN A C 1
ATOM 786 O O . ASN A 1 103 ? 3.895 -2.689 11.344 1 88.88 103 ASN A O 1
ATOM 790 N N . ALA A 1 104 ? 3.246 -2.934 13.422 1 90.12 104 ALA A N 1
ATOM 791 C CA . ALA A 1 104 ? 4.578 -3.043 14.016 1 90.12 104 ALA A CA 1
ATOM 792 C C . ALA A 1 104 ? 5.367 -4.184 13.375 1 90.12 104 ALA A C 1
ATOM 794 O O . ALA A 1 104 ? 6.566 -4.047 13.125 1 90.12 104 ALA A O 1
ATOM 795 N N . PRO A 1 105 ? 4.762 -5.297 13.109 1 90.25 105 PRO A N 1
ATOM 796 C CA . PRO A 1 105 ? 5.52 -6.359 12.445 1 90.25 105 PRO A CA 1
ATOM 797 C C . PRO A 1 105 ? 6.07 -5.938 11.086 1 90.25 105 PRO A C 1
ATOM 799 O O . PRO A 1 105 ? 7.176 -6.344 10.711 1 90.25 105 PRO A O 1
ATOM 802 N N . ARG A 1 106 ? 5.32 -5.145 10.383 1 92 106 ARG A N 1
ATOM 803 C CA . ARG A 1 106 ? 5.77 -4.676 9.078 1 92 106 ARG A CA 1
ATOM 804 C C . ARG A 1 106 ? 6.723 -3.494 9.219 1 92 106 ARG A C 1
ATOM 806 O O . ARG A 1 106 ? 7.688 -3.373 8.461 1 92 106 ARG A O 1
ATOM 813 N N . PHE A 1 107 ? 6.426 -2.662 10.219 1 95.31 107 PHE A N 1
ATOM 814 C CA . PHE A 1 107 ? 7.199 -1.444 10.43 1 95.31 107 PHE A CA 1
ATOM 815 C C . PHE A 1 107 ? 7.75 -1.394 11.852 1 95.31 107 PHE A C 1
ATOM 817 O O . PHE A 1 107 ? 7.375 -0.521 12.633 1 95.31 107 PHE A O 1
ATOM 824 N N . PRO A 1 108 ? 8.766 -2.172 12.094 1 95.56 108 PRO A N 1
ATOM 825 C CA . PRO A 1 108 ? 9.219 -2.332 13.477 1 95.56 108 PRO A CA 1
ATOM 826 C C . PRO A 1 108 ? 10.117 -1.185 13.938 1 95.56 108 PRO A C 1
ATOM 828 O O . PRO A 1 108 ? 10.594 -1.187 15.078 1 95.56 108 PRO A O 1
ATOM 831 N N . THR A 1 109 ? 10.391 -0.165 13.102 1 96.75 109 THR A N 1
ATOM 832 C CA . THR A 1 109 ? 11.281 0.927 13.477 1 96.75 109 THR A CA 1
ATOM 833 C C . THR A 1 109 ? 10.578 2.273 13.336 1 96.75 109 THR A C 1
ATOM 835 O O . THR A 1 109 ? 11.18 3.322 13.586 1 96.75 109 THR A O 1
ATOM 838 N N . VAL A 1 110 ? 9.305 2.258 12.898 1 95.31 110 VAL A N 1
ATOM 839 C CA . VAL A 1 110 ? 8.625 3.49 12.516 1 95.31 110 VAL A CA 1
ATOM 840 C C . VAL A 1 110 ? 7.754 3.98 13.672 1 95.31 110 VAL A C 1
ATOM 842 O O . VAL A 1 110 ? 6.945 3.221 14.211 1 95.31 110 VAL A O 1
ATOM 845 N N . ILE A 1 111 ? 7.98 5.191 14.055 1 91.88 111 ILE A N 1
ATOM 846 C CA . ILE A 1 111 ? 7.137 5.871 15.031 1 91.88 111 ILE A CA 1
ATOM 847 C C . ILE A 1 111 ? 6.332 6.969 14.352 1 91.88 111 ILE A C 1
ATOM 849 O O . ILE A 1 111 ? 6.887 7.793 13.617 1 91.88 111 ILE A O 1
ATOM 853 N N . ILE A 1 112 ? 5.117 6.98 14.57 1 87.94 112 ILE A N 1
ATOM 854 C CA . ILE A 1 112 ? 4.23 7.969 13.969 1 87.94 112 ILE A CA 1
ATOM 855 C C . ILE A 1 112 ? 3.926 9.07 14.977 1 87.94 112 ILE A C 1
ATOM 857 O O . ILE A 1 112 ? 3.43 8.797 16.078 1 87.94 112 ILE A O 1
ATOM 861 N N . MET A 1 113 ? 4.188 10.273 14.523 1 83.19 113 MET A N 1
ATOM 862 C CA . MET A 1 113 ? 4 11.414 15.414 1 83.19 113 MET A CA 1
ATOM 863 C C . MET A 1 113 ? 2.57 11.938 15.336 1 83.19 113 MET A C 1
ATOM 865 O O . MET A 1 113 ? 2.162 12.766 16.156 1 83.19 113 MET A O 1
ATOM 869 N N . THR A 1 114 ? 1.864 11.477 14.344 1 76.75 114 THR A N 1
ATOM 870 C CA . THR A 1 114 ? 0.507 11.945 14.086 1 76.75 114 THR A CA 1
ATOM 871 C C . THR A 1 114 ? -0.515 10.875 14.453 1 76.75 114 THR A C 1
ATOM 873 O O . THR A 1 114 ? -0.242 9.68 14.328 1 76.75 114 THR A O 1
ATOM 876 N N . PRO A 1 115 ? -1.649 11.398 14.875 1 69.06 115 PRO A N 1
ATOM 877 C CA . PRO A 1 115 ? -2.678 10.383 15.117 1 69.06 115 PRO A CA 1
ATOM 878 C C . PRO A 1 115 ? -3.033 9.594 13.867 1 69.06 115 PRO A C 1
ATOM 880 O O . PRO A 1 115 ? -3.164 10.172 12.781 1 69.06 115 PRO A O 1
ATOM 883 N N . ASN A 1 116 ? -3.033 8.336 13.953 1 66.81 116 ASN A N 1
ATOM 884 C CA . ASN A 1 116 ? -3.332 7.469 12.82 1 66.81 116 ASN A CA 1
ATOM 885 C C . ASN A 1 116 ? -4.637 6.703 13.031 1 66.81 116 ASN A C 1
ATOM 887 O O . ASN A 1 116 ? -4.832 5.637 12.453 1 66.81 116 ASN A O 1
ATOM 891 N N . TYR A 1 117 ? -5.523 7.348 13.773 1 70.56 117 TYR A N 1
ATOM 892 C CA . TYR A 1 117 ? -6.75 6.633 14.109 1 70.56 117 TYR A CA 1
ATOM 893 C C . TYR A 1 117 ? -7.98 7.469 13.773 1 70.56 117 TYR A C 1
ATOM 895 O O . TYR A 1 117 ? -9 7.375 14.453 1 70.56 117 TYR A O 1
ATOM 903 N N . PHE A 1 118 ? -7.875 8.242 12.75 1 76.25 118 PHE A N 1
ATOM 904 C CA . PHE A 1 118 ? -8.977 9.125 12.383 1 76.25 118 PHE A CA 1
ATOM 905 C C . PHE A 1 118 ? -10.219 8.32 12.031 1 76.25 118 PHE A C 1
ATOM 907 O O . PHE A 1 118 ? -11.344 8.727 12.352 1 76.25 118 PHE A O 1
ATOM 914 N N . SER A 1 119 ? -9.969 7.246 11.359 1 84.19 119 SER A N 1
ATOM 915 C CA . SER A 1 119 ? -11.109 6.43 10.969 1 84.19 119 SER A CA 1
ATOM 916 C C . SER A 1 119 ? -11.844 5.883 12.18 1 84.19 119 SER A C 1
ATOM 918 O O . SER A 1 119 ? -13.078 5.922 12.242 1 84.19 119 SER A O 1
ATOM 920 N N . LEU A 1 120 ? -11.094 5.465 13.203 1 82.56 120 LEU A N 1
ATOM 921 C CA . LEU A 1 120 ? -11.703 4.922 14.414 1 82.56 120 LEU A CA 1
ATOM 922 C C . LEU A 1 120 ? -12.352 6.031 15.234 1 82.56 120 LEU A C 1
ATOM 924 O O . LEU A 1 120 ? -13.398 5.824 15.852 1 82.56 120 LEU A O 1
ATOM 928 N N . ALA A 1 121 ? -11.688 7.168 15.242 1 83.62 121 ALA A N 1
ATOM 929 C CA . ALA A 1 121 ? -12.258 8.32 15.938 1 83.62 121 ALA A CA 1
ATOM 930 C C . ALA A 1 121 ? -13.602 8.711 15.336 1 83.62 121 ALA A C 1
ATOM 932 O O . ALA A 1 121 ? -14.547 9.031 16.062 1 83.62 121 ALA A O 1
ATOM 933 N N . LEU A 1 122 ? -13.648 8.703 14.055 1 88.56 122 LEU A N 1
ATOM 934 C CA . LEU A 1 122 ? -14.898 9.039 13.375 1 88.56 122 LEU A CA 1
ATOM 935 C C . LEU A 1 122 ? -16 8.047 13.75 1 88.56 122 LEU A C 1
ATOM 937 O O . LEU A 1 122 ? -17.125 8.453 14.062 1 88.56 122 LEU A O 1
ATOM 941 N N . LEU A 1 123 ? -15.703 6.789 13.719 1 90.25 123 LEU A N 1
ATOM 942 C CA . LEU A 1 123 ? -16.703 5.781 14.047 1 90.25 123 LEU A CA 1
ATOM 943 C C . LEU A 1 123 ? -17.125 5.895 15.508 1 90.25 123 LEU A C 1
ATOM 945 O O . LEU A 1 123 ? -18.281 5.637 15.844 1 90.25 123 LEU A O 1
ATOM 949 N N . SER A 1 124 ? -16.156 6.289 16.312 1 86.81 124 SER A N 1
ATOM 950 C CA . SER A 1 124 ? -16.5 6.523 17.719 1 86.81 124 SER A CA 1
ATOM 951 C C . SER A 1 124 ? -17.516 7.648 17.859 1 86.81 124 SER A C 1
ATOM 953 O O . SER A 1 124 ? -18.469 7.547 18.641 1 86.81 124 SER A O 1
ATOM 955 N N . VAL A 1 125 ? -17.297 8.719 17.125 1 88.62 125 VAL A N 1
ATOM 956 C CA . VAL A 1 125 ? -18.234 9.844 17.109 1 88.62 125 VAL A CA 1
ATOM 957 C C . VAL A 1 125 ? -19.594 9.375 16.609 1 88.62 125 VAL A C 1
ATOM 959 O O . VAL A 1 125 ? -20.625 9.711 17.188 1 88.62 125 VAL A O 1
ATOM 962 N N . MET A 1 126 ? -19.594 8.609 15.547 1 92.25 126 MET A N 1
ATOM 963 C CA . MET A 1 126 ? -20.828 8.07 14.984 1 92.25 126 MET A CA 1
ATOM 964 C C . MET A 1 126 ? -21.578 7.238 16.016 1 92.25 126 MET A C 1
ATOM 966 O O . MET A 1 126 ? -22.781 7.398 16.188 1 92.25 126 MET A O 1
ATOM 970 N N . GLY A 1 127 ? -20.828 6.41 16.688 1 91.19 127 GLY A N 1
ATOM 971 C CA . GLY A 1 127 ? -21.422 5.582 17.719 1 91.19 127 GLY A CA 1
ATOM 972 C C . GLY A 1 127 ? -22 6.383 18.875 1 91.19 127 GLY A C 1
ATOM 973 O O . GLY A 1 127 ? -23.094 6.066 19.375 1 91.19 127 GLY A O 1
ATOM 974 N N . HIS A 1 128 ? -21.328 7.367 19.312 1 89.81 128 HIS A N 1
ATOM 975 C CA . HIS A 1 128 ? -21.75 8.227 20.422 1 89.81 128 HIS A CA 1
ATOM 976 C C . HIS A 1 128 ? -23.109 8.852 20.125 1 89.81 128 HIS A C 1
ATOM 978 O O . HIS A 1 128 ? -23.953 8.969 21.016 1 89.81 128 HIS A O 1
ATOM 984 N N . PHE A 1 129 ? -23.375 9.25 18.906 1 92.81 129 PHE A N 1
ATOM 985 C CA . PHE A 1 129 ? -24.609 9.93 18.531 1 92.81 129 PHE A CA 1
ATOM 986 C C . PHE A 1 129 ? -25.625 8.938 17.984 1 92.81 129 PHE A C 1
ATOM 988 O O . PHE A 1 129 ? -26.734 9.328 17.625 1 92.81 129 PHE A O 1
ATOM 995 N N . GLY A 1 130 ? -25.156 7.688 17.844 1 94.38 130 GLY A N 1
ATOM 996 C CA . GLY A 1 130 ? -26.078 6.648 17.391 1 94.38 130 GLY A CA 1
ATOM 997 C C . GLY A 1 130 ? -26.25 6.629 15.891 1 94.38 130 GLY A C 1
ATOM 998 O O . GLY A 1 130 ? -27.266 6.152 15.383 1 94.38 130 GLY A O 1
ATOM 999 N N . TRP A 1 131 ? -25.328 7.273 15.234 1 94.94 131 TRP A N 1
ATOM 1000 C CA . TRP A 1 131 ? -25.375 7.258 13.773 1 94.94 131 TRP A CA 1
ATOM 1001 C C . TRP A 1 131 ? -24.734 5.984 13.227 1 94.94 131 TRP A C 1
ATOM 1003 O O . TRP A 1 131 ? -23.75 5.492 13.773 1 94.94 131 TRP A O 1
ATOM 1013 N N . THR A 1 132 ? -25.344 5.445 12.172 1 93.19 132 THR A N 1
ATOM 1014 C CA . THR A 1 132 ? -24.844 4.164 11.68 1 93.19 132 THR A CA 1
ATOM 1015 C C . THR A 1 132 ? -24.469 4.254 10.203 1 93.19 132 THR A C 1
ATOM 1017 O O . THR A 1 132 ? -23.766 3.396 9.68 1 93.19 132 THR A O 1
ATOM 1020 N N . GLU A 1 133 ? -25.031 5.262 9.547 1 93 133 GLU A N 1
ATOM 1021 C CA . GLU A 1 133 ? -24.812 5.414 8.109 1 93 133 GLU A CA 1
ATOM 1022 C C . GLU A 1 133 ? -24.266 6.801 7.781 1 93 133 GLU A C 1
ATOM 1024 O O . GLU A 1 133 ? -24.703 7.801 8.352 1 93 133 GLU A O 1
ATOM 1029 N N . PHE A 1 134 ? -23.25 6.785 6.891 1 95.56 134 PHE A N 1
ATOM 1030 C CA . PHE A 1 134 ? -22.672 8.086 6.547 1 95.56 134 PHE A CA 1
ATOM 1031 C C . PHE A 1 134 ? -22.078 8.055 5.141 1 95.56 134 PHE A C 1
ATOM 1033 O O . PHE A 1 134 ? -21.984 6.996 4.52 1 95.56 134 PHE A O 1
ATOM 1040 N N . ALA A 1 135 ? -21.859 9.242 4.656 1 94.12 135 ALA A N 1
ATOM 1041 C CA . ALA A 1 135 ? -21.156 9.438 3.383 1 94.12 135 ALA A CA 1
ATOM 1042 C C . ALA A 1 135 ? -19.812 10.102 3.592 1 94.12 135 ALA A C 1
ATOM 1044 O O . ALA A 1 135 ? -19.578 10.75 4.617 1 94.12 135 ALA A O 1
ATOM 1045 N N . PHE A 1 136 ? -18.859 9.812 2.703 1 93.88 136 PHE A N 1
ATOM 1046 C CA . PHE A 1 136 ? -17.531 10.414 2.717 1 93.88 136 PHE A CA 1
ATOM 1047 C C . PHE A 1 136 ? -17.25 11.125 1.397 1 93.88 136 PHE A C 1
ATOM 1049 O O . PHE A 1 136 ? -17.219 10.484 0.342 1 93.88 136 PHE A O 1
ATOM 1056 N N . ILE A 1 137 ? -17.125 12.453 1.489 1 92.94 137 ILE A N 1
ATOM 1057 C CA . ILE A 1 137 ? -16.859 13.195 0.26 1 92.94 137 ILE A CA 1
ATOM 1058 C C . ILE A 1 137 ? -15.586 14.023 0.429 1 92.94 137 ILE A C 1
ATOM 1060 O O . ILE A 1 137 ? -15.266 14.453 1.538 1 92.94 137 ILE A O 1
ATOM 1064 N N . TYR A 1 138 ? -14.836 14.188 -0.676 1 91.31 138 TYR A N 1
ATOM 1065 C CA . TYR A 1 138 ? -13.578 14.922 -0.571 1 91.31 138 TYR A CA 1
ATOM 1066 C C . TYR A 1 138 ? -13.18 15.508 -1.919 1 91.31 138 TYR A C 1
ATOM 1068 O O . TYR A 1 138 ? -13.75 15.164 -2.953 1 91.31 138 TYR A O 1
ATOM 1076 N N . SER A 1 139 ? -12.258 16.469 -1.787 1 84.81 139 SER A N 1
ATOM 1077 C CA . SER A 1 139 ? -11.734 17.109 -2.984 1 84.81 139 SER A CA 1
ATOM 1078 C C . SER A 1 139 ? -10.578 16.312 -3.582 1 84.81 139 SER A C 1
ATOM 1080 O O . SER A 1 139 ? -9.602 16.016 -2.893 1 84.81 139 SER A O 1
ATOM 1082 N N . GLY A 1 140 ? -10.711 15.961 -4.863 1 76.12 140 GLY A N 1
ATOM 1083 C CA . GLY A 1 140 ? -9.609 15.312 -5.555 1 76.12 140 GLY A CA 1
ATOM 1084 C C . GLY A 1 140 ? -8.492 16.266 -5.934 1 76.12 140 GLY A C 1
ATOM 1085 O O . GLY A 1 140 ? -7.375 15.828 -6.219 1 76.12 140 GLY A O 1
ATOM 1086 N N . ALA A 1 141 ? -8.773 17.531 -5.879 1 71.44 141 ALA A N 1
ATOM 1087 C CA . ALA A 1 141 ? -7.836 18.547 -6.344 1 71.44 141 ALA A CA 1
ATOM 1088 C C . ALA A 1 141 ? -6.848 18.938 -5.238 1 71.44 141 ALA A C 1
ATOM 1090 O O . ALA A 1 141 ? -5.754 19.422 -5.52 1 71.44 141 ALA A O 1
ATOM 1091 N N . GLU A 1 142 ? -7.211 18.781 -4.035 1 70.44 142 GLU A N 1
ATOM 1092 C CA . GLU A 1 142 ? -6.406 19.25 -2.916 1 70.44 142 GLU A CA 1
ATOM 1093 C C . GLU A 1 142 ? -5.203 18.344 -2.67 1 70.44 142 GLU A C 1
ATOM 1095 O O . GLU A 1 142 ? -4.078 18.812 -2.529 1 70.44 142 GLU A O 1
ATOM 1100 N N . ASP A 1 143 ? -5.508 17.141 -2.482 1 69.81 143 ASP A N 1
ATOM 1101 C CA . ASP A 1 143 ? -4.465 16.188 -2.121 1 69.81 143 ASP A CA 1
ATOM 1102 C C . ASP A 1 143 ? -4.762 14.805 -2.689 1 69.81 143 ASP A C 1
ATOM 1104 O O . ASP A 1 143 ? -5.891 14.312 -2.582 1 69.81 143 ASP A O 1
ATOM 1108 N N . ALA A 1 144 ? -3.701 14.32 -3.271 1 65.69 144 ALA A N 1
ATOM 1109 C CA . ALA A 1 144 ? -3.902 13.039 -3.945 1 65.69 144 ALA A CA 1
ATOM 1110 C C . ALA A 1 144 ? -3.803 11.875 -2.961 1 65.69 144 ALA A C 1
ATOM 1112 O O . ALA A 1 144 ? -4.211 10.758 -3.271 1 65.69 144 ALA A O 1
ATOM 1113 N N . GLU A 1 145 ? -3.395 12.117 -1.8 1 76.62 145 GLU A N 1
ATOM 1114 C CA . GLU A 1 145 ? -3.092 10.969 -0.95 1 76.62 145 GLU A CA 1
ATOM 1115 C C . GLU A 1 145 ? -3.863 11.039 0.365 1 76.62 145 GLU A C 1
ATOM 1117 O O . GLU A 1 145 ? -4.383 10.031 0.841 1 76.62 145 GLU A O 1
ATOM 1122 N N . ARG A 1 146 ? -4.113 12.188 0.905 1 80.75 146 ARG A N 1
ATOM 1123 C CA . ARG A 1 146 ? -4.613 12.297 2.271 1 80.75 146 ARG A CA 1
ATOM 1124 C C . ARG A 1 146 ? -6.012 11.703 2.393 1 80.75 146 ARG A C 1
ATOM 1126 O O . ARG A 1 146 ? -6.215 10.734 3.123 1 80.75 146 ARG A O 1
ATOM 1133 N N . CYS A 1 147 ? -6.906 12.258 1.627 1 85.5 147 CYS A N 1
ATOM 1134 C CA . CYS A 1 147 ? -8.297 11.844 1.773 1 85.5 147 CYS A CA 1
ATOM 1135 C C . CYS A 1 147 ? -8.516 10.445 1.214 1 85.5 147 CYS A C 1
ATOM 1137 O O . CYS A 1 147 ? -9.25 9.648 1.794 1 85.5 147 CYS A O 1
ATOM 1139 N N . PRO A 1 148 ? -7.809 10.133 0.155 1 82.44 148 PRO A N 1
ATOM 1140 C CA . PRO A 1 148 ? -7.953 8.758 -0.331 1 82.44 148 PRO A CA 1
ATOM 1141 C C . PRO A 1 148 ? -7.469 7.723 0.679 1 82.44 148 PRO A C 1
ATOM 1143 O O . PRO A 1 148 ? -8.102 6.676 0.852 1 82.44 148 PRO A O 1
ATOM 1146 N N . VAL A 1 149 ? -6.359 7.953 1.262 1 83.69 149 VAL A N 1
ATOM 1147 C CA . VAL A 1 149 ? -5.855 7.023 2.268 1 83.69 149 VAL A CA 1
ATOM 1148 C C . VAL A 1 149 ? -6.82 6.973 3.451 1 83.69 149 VAL A C 1
ATOM 1150 O O . VAL A 1 149 ? -7.086 5.898 3.998 1 83.69 149 VAL A O 1
ATOM 1153 N N . TYR A 1 150 ? -7.344 8.102 3.801 1 86.12 150 TYR A N 1
ATOM 1154 C CA . TYR A 1 150 ? -8.344 8.156 4.855 1 86.12 150 TYR A CA 1
ATOM 1155 C C . TYR A 1 150 ? -9.562 7.309 4.5 1 86.12 150 TYR A C 1
ATOM 1157 O O . TYR A 1 150 ? -10.07 6.555 5.332 1 86.12 150 TYR A O 1
ATOM 1165 N N . LEU A 1 151 ? -10.008 7.48 3.283 1 85.38 151 LEU A N 1
ATOM 1166 C CA . LEU A 1 151 ? -11.156 6.711 2.826 1 85.38 151 LEU A CA 1
ATOM 1167 C C . LEU A 1 151 ? -10.875 5.215 2.893 1 85.38 151 LEU A C 1
ATOM 1169 O O . LEU A 1 151 ? -11.727 4.438 3.338 1 85.38 151 LEU A O 1
ATOM 1173 N N . THR A 1 152 ? -9.688 4.867 2.471 1 80.75 152 THR A N 1
ATOM 1174 C CA . THR A 1 152 ? -9.305 3.459 2.502 1 80.75 152 THR A CA 1
ATOM 1175 C C . THR A 1 152 ? -9.305 2.932 3.934 1 80.75 152 THR A C 1
ATOM 1177 O O . THR A 1 152 ? -9.797 1.832 4.199 1 80.75 152 THR A O 1
ATOM 1180 N N . ASP A 1 153 ? -8.758 3.68 4.824 1 84.25 153 ASP A N 1
ATOM 1181 C CA . ASP A 1 153 ? -8.758 3.303 6.234 1 84.25 153 ASP A CA 1
ATOM 1182 C C . ASP A 1 153 ? -10.18 3.195 6.777 1 84.25 153 ASP A C 1
ATOM 1184 O O . ASP A 1 153 ? -10.469 2.314 7.59 1 84.25 153 ASP A O 1
ATOM 1188 N N . LEU A 1 154 ? -10.992 4.102 6.34 1 85.69 154 LEU A N 1
ATOM 1189 C CA . LEU A 1 154 ? -12.383 4.109 6.777 1 85.69 154 LEU A CA 1
ATOM 1190 C C . LEU A 1 154 ? -13.117 2.873 6.27 1 85.69 154 LEU A C 1
ATOM 1192 O O . LEU A 1 154 ? -13.922 2.279 7 1 85.69 154 LEU A O 1
ATOM 1196 N N . GLN A 1 155 ? -12.867 2.566 5.051 1 78.69 155 GLN A N 1
ATOM 1197 C CA . GLN A 1 155 ? -13.492 1.387 4.465 1 78.69 155 GLN A CA 1
ATOM 1198 C C . GLN A 1 155 ? -13.109 0.123 5.23 1 78.69 155 GLN A C 1
ATOM 1200 O O . GLN A 1 155 ? -13.953 -0.731 5.492 1 78.69 155 GLN A O 1
ATOM 1205 N N . LYS A 1 156 ? -11.891 0.067 5.59 1 75 156 LYS A N 1
ATOM 1206 C CA . LYS A 1 156 ? -11.43 -1.07 6.383 1 75 156 LYS A CA 1
ATOM 1207 C C . LYS A 1 156 ? -12.086 -1.076 7.762 1 75 156 LYS A C 1
ATOM 1209 O O . LYS A 1 156 ? -12.5 -2.127 8.25 1 75 156 LYS A O 1
ATOM 1214 N N . ALA A 1 157 ? -12.156 0.086 8.367 1 81.75 157 ALA A N 1
ATOM 1215 C CA . ALA A 1 157 ? -12.742 0.209 9.695 1 81.75 157 ALA A CA 1
ATOM 1216 C C . ALA A 1 157 ? -14.211 -0.196 9.688 1 81.75 157 ALA A C 1
ATOM 1218 O O . ALA A 1 157 ? -14.68 -0.885 10.602 1 81.75 157 ALA A O 1
ATOM 1219 N N . VAL A 1 158 ? -14.906 0.225 8.656 1 81 158 VAL A N 1
ATOM 1220 C CA . VAL A 1 158 ? -16.328 -0.079 8.547 1 81 158 VAL A CA 1
ATOM 1221 C C . VAL A 1 158 ? -16.516 -1.571 8.289 1 81 158 VAL A C 1
ATOM 1223 O O . VAL A 1 158 ? -17.484 -2.172 8.766 1 81 158 VAL A O 1
ATOM 1226 N N . PHE A 1 159 ? -15.617 -2.094 7.492 1 69.12 159 PHE A N 1
ATOM 1227 C CA . PHE A 1 159 ? -15.68 -3.531 7.246 1 69.12 159 PHE A CA 1
ATOM 1228 C C . PHE A 1 159 ? -15.5 -4.309 8.547 1 69.12 159 PHE A C 1
ATOM 1230 O O . PHE A 1 159 ? -16.172 -5.316 8.766 1 69.12 159 PHE A O 1
ATOM 1237 N N . ASP A 1 160 ? -14.648 -3.834 9.445 1 72.62 160 ASP A N 1
ATOM 1238 C CA . ASP A 1 160 ? -14.367 -4.492 10.719 1 72.62 160 ASP A CA 1
ATOM 1239 C C . ASP A 1 160 ? -15.492 -4.254 11.727 1 72.62 160 ASP A C 1
ATOM 1241 O O . ASP A 1 160 ? -15.602 -4.973 12.719 1 72.62 160 ASP A O 1
ATOM 1245 N N . GLN A 1 161 ? -16.234 -3.193 11.477 1 80.19 161 GLN A N 1
ATOM 1246 C CA . GLN A 1 161 ? -17.359 -2.832 12.336 1 80.19 161 GLN A CA 1
ATOM 1247 C C . GLN A 1 161 ? -18.656 -2.748 11.531 1 80.19 161 GLN A C 1
ATOM 1249 O O . GLN A 1 161 ? -19.109 -1.654 11.195 1 80.19 161 GLN A O 1
ATOM 1254 N N . PRO A 1 162 ? -19.344 -3.863 11.406 1 74.75 162 PRO A N 1
ATOM 1255 C CA . PRO A 1 162 ? -20.484 -3.934 10.484 1 74.75 162 PRO A CA 1
ATOM 1256 C C . PRO A 1 162 ? -21.688 -3.105 10.953 1 74.75 162 PRO A C 1
ATOM 1258 O O . PRO A 1 162 ? -22.641 -2.92 10.211 1 74.75 162 PRO A O 1
ATOM 1261 N N . SER A 1 163 ? -21.594 -2.609 12.125 1 85.94 163 SER A N 1
ATOM 1262 C CA . SER A 1 163 ? -22.672 -1.748 12.609 1 85.94 163 SER A CA 1
ATOM 1263 C C . SER A 1 163 ? -22.703 -0.427 11.844 1 85.94 163 SER A C 1
ATOM 1265 O O . SER A 1 163 ? -23.703 0.296 11.883 1 85.94 163 SER A O 1
ATOM 1267 N N . PHE A 1 164 ? -21.578 -0.094 11.234 1 89 164 PHE A N 1
ATOM 1268 C CA . PHE A 1 164 ? -21.484 1.142 10.461 1 89 164 PHE A CA 1
ATOM 1269 C C . PHE A 1 164 ? -21.531 0.852 8.969 1 89 164 PHE A C 1
ATOM 1271 O O . PHE A 1 164 ? -21.125 -0.226 8.523 1 89 164 PHE A O 1
ATOM 1278 N N . THR A 1 165 ? -22.062 1.811 8.25 1 82.81 165 THR A N 1
ATOM 1279 C CA . THR A 1 165 ? -22.141 1.663 6.801 1 82.81 165 THR A CA 1
ATOM 1280 C C . THR A 1 165 ? -21.719 2.949 6.102 1 82.81 165 THR A C 1
ATOM 1282 O O . THR A 1 165 ? -22.203 4.031 6.422 1 82.81 165 THR A O 1
ATOM 1285 N N . LEU A 1 166 ? -20.703 2.818 5.242 1 87.38 166 LEU A N 1
ATOM 1286 C CA . LEU A 1 166 ? -20.391 3.887 4.301 1 87.38 166 LEU A CA 1
ATOM 1287 C C . LEU A 1 166 ? -21.25 3.781 3.047 1 87.38 166 LEU A C 1
ATOM 1289 O O . LEU A 1 166 ? -20.938 3.023 2.129 1 87.38 166 LEU A O 1
ATOM 1293 N N . SER A 1 167 ? -22.297 4.594 3.016 1 84.56 167 SER A N 1
ATOM 1294 C CA . SER A 1 167 ? -23.344 4.422 2.021 1 84.56 167 SER A CA 1
ATOM 1295 C C . SER A 1 167 ? -22.984 5.102 0.706 1 84.56 167 SER A C 1
ATOM 1297 O O . SER A 1 167 ? -23.547 4.777 -0.344 1 84.56 167 SER A O 1
ATOM 1299 N N . PHE A 1 168 ? -22.125 6.098 0.895 1 84.75 168 PHE A N 1
ATOM 1300 C CA . PHE A 1 168 ? -21.766 6.879 -0.284 1 84.75 168 PHE A CA 1
ATOM 1301 C C . PHE A 1 168 ? -20.391 7.516 -0.12 1 84.75 168 PHE A C 1
ATOM 1303 O O . PHE A 1 168 ? -20.047 7.977 0.969 1 84.75 168 PHE A O 1
ATOM 1310 N N . ASN A 1 169 ? -19.562 7.363 -1.125 1 87.19 169 ASN A N 1
ATOM 1311 C CA . ASN A 1 169 ? -18.344 8.141 -1.174 1 87.19 169 ASN A CA 1
ATOM 1312 C C . ASN A 1 169 ? -18.094 8.734 -2.562 1 87.19 169 ASN A C 1
ATOM 1314 O O . ASN A 1 169 ? -18.438 8.109 -3.57 1 87.19 169 ASN A O 1
ATOM 1318 N N . ALA A 1 170 ? -17.641 9.984 -2.559 1 85.75 170 ALA A N 1
ATOM 1319 C CA . ALA A 1 170 ? -17.422 10.617 -3.852 1 85.75 170 ALA A CA 1
ATOM 1320 C C . ALA A 1 170 ? -16.312 11.672 -3.756 1 85.75 170 ALA A C 1
ATOM 1322 O O . ALA A 1 170 ? -16.062 12.219 -2.68 1 85.75 170 ALA A O 1
ATOM 1323 N N . MET A 1 171 ? -15.648 11.789 -4.859 1 86.25 171 MET A N 1
ATOM 1324 C CA . MET A 1 171 ? -14.633 12.82 -5.035 1 86.25 171 MET A CA 1
ATOM 1325 C C . MET A 1 171 ? -15 13.75 -6.195 1 86.25 171 MET A C 1
ATOM 1327 O O . MET A 1 171 ? -15.492 13.289 -7.227 1 86.25 171 MET A O 1
ATOM 1331 N N . TRP A 1 172 ? -14.945 15.039 -5.91 1 86.31 172 TRP A N 1
ATOM 1332 C CA . TRP A 1 172 ? -15.086 15.922 -7.062 1 86.31 172 TRP A CA 1
ATOM 1333 C C . TRP A 1 172 ? -13.719 16.328 -7.605 1 86.31 172 TRP A C 1
ATOM 1335 O O . TRP A 1 172 ? -12.781 16.562 -6.84 1 86.31 172 TRP A O 1
ATOM 1345 N N . ARG A 1 173 ? -13.578 16.391 -8.836 1 79.88 173 ARG A N 1
ATOM 1346 C CA . ARG A 1 173 ? -12.281 16.562 -9.492 1 79.88 173 ARG A CA 1
ATOM 1347 C C . ARG A 1 173 ? -11.852 18.031 -9.469 1 79.88 173 ARG A C 1
ATOM 1349 O O . ARG A 1 173 ? -10.672 18.328 -9.242 1 79.88 173 ARG A O 1
ATOM 1356 N N . ASN A 1 174 ? -12.828 18.906 -9.789 1 84.56 174 ASN A N 1
ATOM 1357 C CA . ASN A 1 174 ? -12.555 20.328 -9.797 1 84.56 174 ASN A CA 1
ATOM 1358 C C . ASN A 1 174 ? -13.414 21.078 -8.773 1 84.56 174 ASN A C 1
ATOM 1360 O O . ASN A 1 174 ? -14.578 20.719 -8.555 1 84.56 174 ASN A O 1
ATOM 1364 N N . ASN A 1 175 ? -12.812 22.109 -8.211 1 89.5 175 ASN A N 1
ATOM 1365 C CA . ASN A 1 175 ? -13.523 22.859 -7.184 1 89.5 175 ASN A CA 1
ATOM 1366 C C . ASN A 1 175 ? -14.492 23.859 -7.801 1 89.5 175 ASN A C 1
ATOM 1368 O O . ASN A 1 175 ? -14.594 25 -7.336 1 89.5 175 ASN A O 1
ATOM 1372 N N . THR A 1 176 ? -15.125 23.438 -8.828 1 91.62 176 THR A N 1
ATOM 1373 C CA . THR A 1 176 ? -16.141 24.266 -9.461 1 91.62 176 THR A CA 1
ATOM 1374 C C . THR A 1 176 ? -17.516 24 -8.844 1 91.62 176 THR A C 1
ATOM 1376 O O . THR A 1 176 ? -17.75 22.938 -8.273 1 91.62 176 THR A O 1
ATOM 1379 N N . ASP A 1 177 ? -18.406 25.016 -9.031 1 93.94 177 ASP A N 1
ATOM 1380 C CA . ASP A 1 177 ? -19.781 24.844 -8.555 1 93.94 177 ASP A CA 1
ATOM 1381 C C . ASP A 1 177 ? -20.438 23.641 -9.211 1 93.94 177 ASP A C 1
ATOM 1383 O O . ASP A 1 177 ? -21.172 22.906 -8.555 1 93.94 177 ASP A O 1
ATOM 1387 N N . GLN A 1 178 ? -20.125 23.531 -10.406 1 92.38 178 GLN A N 1
ATOM 1388 C CA . GLN A 1 178 ? -20.75 22.453 -11.156 1 92.38 178 GLN A CA 1
ATOM 1389 C C . GLN A 1 178 ? -20.359 21.094 -10.602 1 92.38 178 GLN A C 1
ATOM 1391 O O . GLN A 1 178 ? -21.219 20.25 -10.312 1 92.38 178 GLN A O 1
ATOM 1396 N N . ASP A 1 179 ? -19.062 20.875 -10.445 1 90.81 179 ASP A N 1
ATOM 1397 C CA . ASP A 1 179 ? -18.578 19.578 -9.953 1 90.81 179 ASP A CA 1
ATOM 1398 C C . ASP A 1 179 ? -19.094 19.312 -8.539 1 90.81 179 ASP A C 1
ATOM 1400 O O . ASP A 1 179 ? -19.5 18.188 -8.227 1 90.81 179 ASP A O 1
ATOM 1404 N N . MET A 1 180 ? -19.109 20.312 -7.742 1 94.06 180 MET A N 1
ATOM 1405 C CA . MET A 1 180 ? -19.516 20.156 -6.352 1 94.06 180 MET A CA 1
ATOM 1406 C C . MET A 1 180 ? -21.031 19.922 -6.258 1 94.06 180 MET A C 1
ATOM 1408 O O . MET A 1 180 ? -21.484 19.094 -5.465 1 94.06 180 MET A O 1
ATOM 1412 N N . ASN A 1 181 ? -21.75 20.578 -7.105 1 94.44 181 ASN A N 1
ATOM 1413 C CA . ASN A 1 181 ? -23.203 20.406 -7.129 1 94.44 181 ASN A CA 1
ATOM 1414 C C . ASN A 1 181 ? -23.578 19 -7.586 1 94.44 181 ASN A C 1
ATOM 1416 O O . ASN A 1 181 ? -24.578 18.438 -7.121 1 94.44 181 ASN A O 1
ATOM 1420 N N . LEU A 1 182 ? -22.828 18.531 -8.484 1 90.5 182 LEU A N 1
ATOM 1421 C CA . LEU A 1 182 ? -23.094 17.172 -8.953 1 90.5 182 LEU A CA 1
ATOM 1422 C C . LEU A 1 182 ? -22.969 16.172 -7.816 1 90.5 182 LEU A C 1
ATOM 1424 O O . LEU A 1 182 ? -23.828 15.289 -7.664 1 90.5 182 LEU A O 1
ATOM 1428 N N . ILE A 1 183 ? -21.953 16.297 -6.996 1 90.56 183 ILE A N 1
ATOM 1429 C CA . ILE A 1 183 ? -21.734 15.398 -5.875 1 90.56 183 ILE A CA 1
ATOM 1430 C C . ILE A 1 183 ? -22.844 15.562 -4.844 1 90.56 183 ILE A C 1
ATOM 1432 O O . ILE A 1 183 ? -23.359 14.57 -4.312 1 90.56 183 ILE A O 1
ATOM 1436 N N . LEU A 1 184 ? -23.219 16.797 -4.582 1 95.81 184 LEU A N 1
ATOM 1437 C CA . LEU A 1 184 ? -24.25 17.078 -3.592 1 95.81 184 LEU A CA 1
ATOM 1438 C C . LEU A 1 184 ? -25.594 16.531 -4.043 1 95.81 184 LEU A C 1
ATOM 1440 O O . LEU A 1 184 ? -26.359 16 -3.229 1 95.81 184 LEU A O 1
ATOM 1444 N N . SER A 1 185 ? -25.812 16.641 -5.273 1 92.69 185 SER A N 1
ATOM 1445 C CA . SER A 1 185 ? -27.062 16.125 -5.812 1 92.69 185 SER A CA 1
ATOM 1446 C C . SER A 1 185 ? -27.141 14.617 -5.672 1 92.69 185 SER A C 1
ATOM 1448 O O . SER A 1 185 ? -28.203 14.07 -5.359 1 92.69 185 SER A O 1
ATOM 1450 N N . GLU A 1 186 ? -26.078 13.961 -5.891 1 89.06 186 GLU A N 1
ATOM 1451 C CA . GLU A 1 186 ? -26.047 12.508 -5.738 1 89.06 186 GLU A CA 1
ATOM 1452 C C . GLU A 1 186 ? -26.141 12.109 -4.27 1 89.06 186 GLU A C 1
ATOM 1454 O O . GLU A 1 186 ? -26.766 11.094 -3.939 1 89.06 186 GLU A O 1
ATOM 1459 N N . LEU A 1 187 ? -25.562 12.859 -3.439 1 93.25 187 LEU A N 1
ATOM 1460 C CA . LEU A 1 187 ? -25.469 12.602 -2.006 1 93.25 187 LEU A CA 1
ATOM 1461 C C . LEU A 1 187 ? -26.812 12.797 -1.331 1 93.25 187 LEU A C 1
ATOM 1463 O O . LEU A 1 187 ? -27.125 12.125 -0.339 1 93.25 187 LEU A O 1
ATOM 1467 N N . LYS A 1 188 ? -27.609 13.625 -1.795 1 92.81 188 LYS A N 1
ATOM 1468 C CA . LYS A 1 188 ? -28.828 14.125 -1.161 1 92.81 188 LYS A CA 1
ATOM 1469 C C . LYS A 1 188 ? -29.703 12.977 -0.66 1 92.81 188 LYS A C 1
ATOM 1471 O O . LYS A 1 188 ? -30.266 13.047 0.432 1 92.81 188 LYS A O 1
ATOM 1476 N N . ASP A 1 189 ? -29.719 11.891 -1.365 1 88.81 189 ASP A N 1
ATOM 1477 C CA . ASP A 1 189 ? -30.625 10.812 -0.982 1 88.81 189 ASP A CA 1
ATOM 1478 C C . ASP A 1 189 ? -29.859 9.602 -0.454 1 88.81 189 ASP A C 1
ATOM 1480 O O . ASP A 1 189 ? -30.438 8.531 -0.248 1 88.81 189 ASP A O 1
ATOM 1484 N N . LYS A 1 190 ? -28.641 9.789 -0.264 1 87.06 190 LYS A N 1
ATOM 1485 C CA . LYS A 1 190 ? -27.812 8.633 0.076 1 87.06 190 LYS A CA 1
ATOM 1486 C C . LYS A 1 190 ? -27.438 8.641 1.555 1 87.06 190 LYS A C 1
ATOM 1488 O O . LYS A 1 190 ? -27.25 7.582 2.156 1 87.06 190 LYS A O 1
ATOM 1493 N N . ALA A 1 191 ? -27.312 9.812 2.098 1 93.06 191 ALA A N 1
ATOM 1494 C CA . ALA A 1 191 ? -26.891 9.891 3.492 1 93.06 191 ALA A CA 1
ATOM 1495 C C . ALA A 1 191 ? -27.281 11.234 4.105 1 93.06 191 ALA A C 1
ATOM 1497 O O . ALA A 1 191 ? -27.438 12.227 3.389 1 93.06 191 ALA A O 1
ATOM 1498 N N . ARG A 1 192 ? -27.438 11.211 5.414 1 96.31 192 ARG A N 1
ATOM 1499 C CA . ARG A 1 192 ? -27.75 12.438 6.148 1 96.31 192 ARG A CA 1
ATOM 1500 C C . ARG A 1 192 ? -26.562 12.891 6.984 1 96.31 192 ARG A C 1
ATOM 1502 O O . ARG A 1 192 ? -26.469 14.062 7.352 1 96.31 192 ARG A O 1
ATOM 1509 N N . ILE A 1 193 ? -25.719 11.914 7.371 1 96.38 193 ILE A N 1
ATOM 1510 C CA . ILE A 1 193 ? -24.438 12.227 7.996 1 96.38 193 ILE A CA 1
ATOM 1511 C C . ILE A 1 193 ? -23.344 12.25 6.938 1 96.38 193 ILE A C 1
ATOM 1513 O O . ILE A 1 193 ? -23.094 11.234 6.281 1 96.38 193 ILE A O 1
ATOM 1517 N N . VAL A 1 194 ? -22.672 13.43 6.773 1 96.25 194 VAL A N 1
ATOM 1518 C CA . VAL A 1 194 ? -21.719 13.602 5.688 1 96.25 194 VAL A CA 1
ATOM 1519 C C . VAL A 1 194 ? -20.344 13.961 6.258 1 96.25 194 VAL A C 1
ATOM 1521 O O . VAL A 1 194 ? -20.203 14.969 6.945 1 96.25 194 VAL A O 1
ATOM 1524 N N . VAL A 1 195 ? -19.375 13.102 6 1 94.94 195 VAL A N 1
ATOM 1525 C CA . VAL A 1 195 ? -17.984 13.391 6.367 1 94.94 195 VAL A CA 1
ATOM 1526 C C . VAL A 1 195 ? -17.281 14.102 5.207 1 94.94 195 VAL A C 1
ATOM 1528 O O . VAL A 1 195 ? -17.219 13.57 4.098 1 94.94 195 VAL A O 1
ATOM 1531 N N . LEU A 1 196 ? -16.875 15.297 5.488 1 92.62 196 LEU A N 1
ATOM 1532 C CA . LEU A 1 196 ? -16.156 16.094 4.496 1 92.62 196 LEU A CA 1
ATOM 1533 C C . LEU A 1 196 ? -14.672 16.125 4.801 1 92.62 196 LEU A C 1
ATOM 1535 O O . LEU A 1 196 ? -14.258 16.594 5.867 1 92.62 196 LEU A O 1
ATOM 1539 N N . CYS A 1 197 ? -13.922 15.594 3.855 1 89.31 197 CYS A N 1
ATOM 1540 C CA . CYS A 1 197 ? -12.469 15.609 3.99 1 89.31 197 CYS A CA 1
ATOM 1541 C C . CYS A 1 197 ? -11.844 16.672 3.094 1 89.31 197 CYS A C 1
ATOM 1543 O O . CYS A 1 197 ? -11.891 16.562 1.868 1 89.31 197 CYS A O 1
ATOM 1545 N N . SER A 1 198 ? -11.367 17.75 3.684 1 84.31 198 SER A N 1
ATOM 1546 C CA . SER A 1 198 ? -10.656 18.828 3.014 1 84.31 198 SER A CA 1
ATOM 1547 C C . SER A 1 198 ? -9.812 19.625 4 1 84.31 198 SER A C 1
ATOM 1549 O O . SER A 1 198 ? -10.242 19.891 5.129 1 84.31 198 SER A O 1
ATOM 1551 N N . SER A 1 199 ? -8.648 20.016 3.555 1 77.69 199 SER A N 1
ATOM 1552 C CA . SER A 1 199 ? -7.809 20.844 4.41 1 77.69 199 SER A CA 1
ATOM 1553 C C . SER A 1 199 ? -8.008 22.328 4.113 1 77.69 199 SER A C 1
ATOM 1555 O O . SER A 1 199 ? -7.539 23.188 4.863 1 77.69 199 SER A O 1
ATOM 1557 N N . SER A 1 200 ? -8.719 22.625 3.115 1 81.06 200 SER A N 1
ATOM 1558 C CA . SER A 1 200 ? -8.906 24 2.684 1 81.06 200 SER A CA 1
ATOM 1559 C C . SER A 1 200 ? -10.172 24.609 3.283 1 81.06 200 SER A C 1
ATOM 1561 O O . SER A 1 200 ? -11.273 24.109 3.037 1 81.06 200 SER A O 1
ATOM 1563 N N . ALA A 1 201 ? -9.906 25.703 3.975 1 83.38 201 ALA A N 1
ATOM 1564 C CA . ALA A 1 201 ? -11.047 26.438 4.52 1 83.38 201 ALA A CA 1
ATOM 1565 C C . ALA A 1 201 ? -11.969 26.922 3.408 1 83.38 201 ALA A C 1
ATOM 1567 O O . ALA A 1 201 ? -13.195 26.875 3.547 1 83.38 201 ALA A O 1
ATOM 1568 N N . ALA A 1 202 ? -11.32 27.344 2.365 1 85.94 202 ALA A N 1
ATOM 1569 C CA . ALA A 1 202 ? -12.094 27.906 1.254 1 85.94 202 ALA A CA 1
ATOM 1570 C C . ALA A 1 202 ? -12.961 26.828 0.599 1 85.94 202 ALA A C 1
ATOM 1572 O O . ALA A 1 202 ? -14.094 27.109 0.207 1 85.94 202 ALA A O 1
ATOM 1573 N N . ILE A 1 203 ? -12.453 25.688 0.467 1 88.88 203 ILE A N 1
ATOM 1574 C CA . ILE A 1 203 ? -13.172 24.594 -0.184 1 88.88 203 ILE A CA 1
ATOM 1575 C C . ILE A 1 203 ? -14.312 24.125 0.714 1 88.88 203 ILE A C 1
ATOM 1577 O O . ILE A 1 203 ? -15.43 23.891 0.24 1 88.88 203 ILE A O 1
ATOM 1581 N N . LYS A 1 204 ? -14.039 23.984 1.955 1 91.06 204 LYS A N 1
ATOM 1582 C CA . LYS A 1 204 ? -15.086 23.609 2.898 1 91.06 204 LYS A CA 1
ATOM 1583 C C . LYS A 1 204 ? -16.234 24.609 2.877 1 91.06 204 LYS A C 1
ATOM 1585 O O . LYS A 1 204 ? -17.406 24.219 2.822 1 91.06 204 LYS A O 1
ATOM 1590 N N . ARG A 1 205 ? -15.828 25.828 2.951 1 93.62 205 ARG A N 1
ATOM 1591 C CA . ARG A 1 205 ? -16.812 26.906 2.939 1 93.62 205 ARG A CA 1
ATOM 1592 C C . ARG A 1 205 ? -17.672 26.859 1.672 1 93.62 205 ARG A C 1
ATOM 1594 O O . ARG A 1 205 ? -18.891 26.938 1.735 1 93.62 205 ARG A O 1
ATOM 1601 N N . LYS A 1 206 ? -17 26.781 0.591 1 94.38 206 LYS A N 1
ATOM 1602 C CA . LYS A 1 206 ? -17.688 26.766 -0.693 1 94.38 206 LYS A CA 1
ATOM 1603 C C . LYS A 1 206 ? -18.672 25.594 -0.769 1 94.38 206 LYS A C 1
ATOM 1605 O O . LYS A 1 206 ? -19.828 25.781 -1.148 1 94.38 206 LYS A O 1
ATOM 1610 N N . LEU A 1 207 ? -18.266 24.438 -0.395 1 95.5 207 LEU A N 1
ATOM 1611 C CA . LEU A 1 207 ? -19.109 23.25 -0.455 1 95.5 207 LEU A CA 1
ATOM 1612 C C . LEU A 1 207 ? -20.328 23.391 0.459 1 95.5 207 LEU A C 1
ATOM 1614 O O . LEU A 1 207 ? -21.453 23.062 0.071 1 95.5 207 LEU A O 1
ATOM 1618 N N . LEU A 1 208 ? -20.125 23.875 1.618 1 96.44 208 LEU A N 1
ATOM 1619 C CA . LEU A 1 208 ? -21.188 23.969 2.602 1 96.44 208 LEU A CA 1
ATOM 1620 C C . LEU A 1 208 ? -22.188 25.047 2.203 1 96.44 208 LEU A C 1
ATOM 1622 O O . LEU A 1 208 ? -23.391 24.922 2.473 1 96.44 208 LEU A O 1
ATOM 1626 N N . LEU A 1 209 ? -21.688 26.109 1.572 1 97.5 209 LEU A N 1
ATOM 1627 C CA . LEU A 1 209 ? -22.594 27.125 1.073 1 97.5 209 LEU A CA 1
ATOM 1628 C C . LEU A 1 209 ? -23.453 26.578 -0.07 1 97.5 209 LEU A C 1
ATOM 1630 O O . LEU A 1 209 ? -24.641 26.891 -0.17 1 97.5 209 LEU A O 1
ATOM 1634 N N . LEU A 1 210 ? -22.828 25.844 -0.929 1 97.44 210 LEU A N 1
ATOM 1635 C CA . LEU A 1 210 ? -23.594 25.203 -1.998 1 97.44 210 LEU A CA 1
ATOM 1636 C C . LEU A 1 210 ? -24.625 24.234 -1.428 1 97.44 210 LEU A C 1
ATOM 1638 O O . LEU A 1 210 ? -25.766 24.188 -1.9 1 97.44 210 LEU A O 1
ATOM 1642 N N . ALA A 1 211 ? -24.219 23.453 -0.45 1 97.75 211 ALA A N 1
ATOM 1643 C CA . ALA A 1 211 ? -25.141 22.547 0.223 1 97.75 211 ALA A CA 1
ATOM 1644 C C . ALA A 1 211 ? -26.297 23.312 0.852 1 97.75 211 ALA A C 1
ATOM 1646 O O . ALA A 1 211 ? -27.453 22.844 0.831 1 97.75 211 ALA A O 1
ATOM 1647 N N . HIS A 1 212 ? -25.984 24.438 1.446 1 97.06 212 HIS A N 1
ATOM 1648 C CA . HIS A 1 212 ? -27 25.297 2.043 1 97.06 212 HIS A CA 1
ATOM 1649 C C . HIS A 1 212 ? -28.031 25.734 1.006 1 97.06 212 HIS A C 1
ATOM 1651 O O . HIS A 1 212 ? -29.234 25.719 1.274 1 97.06 212 HIS A O 1
ATOM 1657 N N . ASP A 1 213 ? -27.531 26.047 -0.139 1 96.88 213 ASP A N 1
ATOM 1658 C CA . ASP A 1 213 ? -28.391 26.5 -1.22 1 96.88 213 ASP A CA 1
ATOM 1659 C C . ASP A 1 213 ? -29.297 25.359 -1.702 1 96.88 213 ASP A C 1
ATOM 1661 O O . ASP A 1 213 ? -30.359 25.609 -2.287 1 96.88 213 ASP A O 1
ATOM 1665 N N . LEU A 1 214 ? -28.969 24.156 -1.472 1 96.38 214 LEU A N 1
ATOM 1666 C CA . LEU A 1 214 ? -29.75 23 -1.876 1 96.38 214 LEU A CA 1
ATOM 1667 C C . LEU A 1 214 ? -30.578 22.469 -0.713 1 96.38 214 LEU A C 1
ATOM 1669 O O . LEU A 1 214 ? -31.141 21.375 -0.79 1 96.38 214 LEU A O 1
ATOM 1673 N N . ASP A 1 215 ? -30.578 23.156 0.402 1 96.06 215 ASP A N 1
ATOM 1674 C CA . ASP A 1 215 ? -31.328 22.812 1.605 1 96.06 215 ASP A CA 1
ATOM 1675 C C . ASP A 1 215 ? -30.797 21.516 2.236 1 96.06 215 ASP A C 1
ATOM 1677 O O . ASP A 1 215 ? -31.562 20.688 2.703 1 96.06 215 ASP A O 1
ATOM 1681 N N . MET A 1 216 ? -29.484 21.375 2.199 1 97 216 MET A N 1
ATOM 1682 C CA . MET A 1 216 ? -28.844 20.172 2.762 1 97 216 MET A CA 1
ATOM 1683 C C . MET A 1 216 ? -28.094 20.516 4.039 1 97 216 MET A C 1
ATOM 1685 O O . MET A 1 216 ? -27.109 19.859 4.371 1 97 216 MET A O 1
ATOM 1689 N N . THR A 1 217 ? -28.406 21.609 4.633 1 96 217 THR A N 1
ATOM 1690 C CA . THR A 1 217 ? -27.812 22 5.914 1 96 217 THR A CA 1
ATOM 1691 C C . THR A 1 217 ? -28.891 22.219 6.965 1 96 217 THR A C 1
ATOM 1693 O O . THR A 1 217 ? -28.75 23.062 7.848 1 96 217 THR A O 1
ATOM 1696 N N . THR A 1 218 ? -30 21.547 6.738 1 93.94 218 THR A N 1
ATOM 1697 C CA . THR A 1 218 ? -31.094 21.578 7.703 1 93.94 218 THR A CA 1
ATOM 1698 C C . THR A 1 218 ? -30.812 20.625 8.867 1 93.94 218 THR A C 1
ATOM 1700 O O . THR A 1 218 ? -29.734 20.031 8.945 1 93.94 218 THR A O 1
ATOM 1703 N N . ASP A 1 219 ? -31.828 20.438 9.773 1 92.31 219 ASP A N 1
ATOM 1704 C CA . ASP A 1 219 ? -31.688 19.578 10.945 1 92.31 219 ASP A CA 1
ATOM 1705 C C . ASP A 1 219 ? -31.609 18.109 10.547 1 92.31 219 ASP A C 1
ATOM 1707 O O . ASP A 1 219 ? -31.234 17.25 11.359 1 92.31 219 ASP A O 1
ATOM 1711 N N . GLU A 1 220 ? -31.859 17.906 9.289 1 94.38 220 GLU A N 1
ATOM 1712 C CA . GLU A 1 220 ? -31.828 16.531 8.805 1 94.38 220 GLU A CA 1
ATOM 1713 C C . GLU A 1 220 ? -30.406 16.094 8.477 1 94.38 220 GLU A C 1
ATOM 1715 O O . GLU A 1 220 ? -30.125 14.906 8.336 1 94.38 220 GLU A O 1
ATOM 1720 N N . TYR A 1 221 ? -29.547 17.062 8.367 1 95.88 221 TYR A N 1
ATOM 1721 C CA . TYR A 1 221 ? -28.172 16.781 7.938 1 95.88 221 TYR A CA 1
ATOM 1722 C C . TYR A 1 221 ? -27.172 17.141 9.023 1 95.88 221 TYR A C 1
ATOM 1724 O O . TYR A 1 221 ? -27.391 18.109 9.773 1 95.88 221 TYR A O 1
ATOM 1732 N N . VAL A 1 222 ? -26.094 16.391 9.125 1 95.62 222 VAL A N 1
ATOM 1733 C CA . VAL A 1 222 ? -24.922 16.75 9.922 1 95.62 222 VAL A CA 1
ATOM 1734 C C . VAL A 1 222 ? -23.656 16.578 9.086 1 95.62 222 VAL A C 1
ATOM 1736 O O . VAL A 1 222 ? -23.453 15.539 8.453 1 95.62 222 VAL A O 1
ATOM 1739 N N . TYR A 1 223 ? -22.891 17.625 9.039 1 95.5 223 TYR A N 1
ATOM 1740 C CA . TYR A 1 223 ? -21.594 17.562 8.375 1 95.5 223 TYR A CA 1
ATOM 1741 C C . TYR A 1 223 ? -20.453 17.453 9.391 1 95.5 223 TYR A C 1
ATOM 1743 O O . TYR A 1 223 ? -20.422 18.188 10.367 1 95.5 223 TYR A O 1
ATOM 1751 N N . ILE A 1 224 ? -19.656 16.469 9.219 1 92.62 224 ILE A N 1
ATOM 1752 C CA . ILE A 1 224 ? -18.453 16.297 10.016 1 92.62 224 ILE A CA 1
ATOM 1753 C C . ILE A 1 224 ? -17.219 16.688 9.203 1 92.62 224 ILE A C 1
ATOM 1755 O O . ILE A 1 224 ? -16.859 16.016 8.234 1 92.62 224 ILE A O 1
ATOM 1759 N N . LEU A 1 225 ? -16.672 17.797 9.633 1 89.62 225 LEU A N 1
ATOM 1760 C CA . LEU A 1 225 ? -15.438 18.234 8.984 1 89.62 225 LEU A CA 1
ATOM 1761 C C . LEU A 1 225 ? -14.234 17.469 9.531 1 89.62 225 LEU A C 1
ATOM 1763 O O . LEU A 1 225 ? -13.844 17.656 10.68 1 89.62 225 LEU A O 1
ATOM 1767 N N . SER A 1 226 ? -13.844 16.578 8.758 1 81.44 226 SER A N 1
ATOM 1768 C CA . SER A 1 226 ? -12.703 15.773 9.172 1 81.44 226 SER A CA 1
ATOM 1769 C C . SER A 1 226 ? -11.422 16.25 8.492 1 81.44 226 SER A C 1
ATOM 1771 O O . SER A 1 226 ? -11.164 15.914 7.336 1 81.44 226 SER A O 1
ATOM 1773 N N . ASP A 1 227 ? -10.672 17.078 9.18 1 71.44 227 ASP A N 1
ATOM 1774 C CA . ASP A 1 227 ? -9.539 17.812 8.648 1 71.44 227 ASP A CA 1
ATOM 1775 C C . ASP A 1 227 ? -8.219 17.25 9.156 1 71.44 227 ASP A C 1
ATOM 1777 O O . ASP A 1 227 ? -8.055 17.016 10.352 1 71.44 227 ASP A O 1
ATOM 1781 N N . LEU A 1 228 ? -7.438 16.859 8.195 1 63.69 228 LEU A N 1
ATOM 1782 C CA . LEU A 1 228 ? -6.094 16.531 8.648 1 63.69 228 LEU A CA 1
ATOM 1783 C C . LEU A 1 228 ? -5.203 17.766 8.68 1 63.69 228 LEU A C 1
ATOM 1785 O O . LEU A 1 228 ? -5.086 18.484 7.676 1 63.69 228 LEU A O 1
ATOM 1789 N N . GLY A 1 229 ? -4.785 18.188 9.758 1 61.56 229 GLY A N 1
ATOM 1790 C CA . GLY A 1 229 ? -3.875 19.328 9.859 1 61.56 229 GLY A CA 1
ATOM 1791 C C . GLY A 1 229 ? -4.582 20.641 10.125 1 61.56 229 GLY A C 1
ATOM 1792 O O . GLY A 1 229 ? -3.947 21.688 10.172 1 61.56 229 GLY A O 1
ATOM 1793 N N . ALA A 1 230 ? -5.902 20.5 10.156 1 59.41 230 ALA A N 1
ATOM 1794 C CA . ALA A 1 230 ? -6.621 21.766 10.32 1 59.41 230 ALA A CA 1
ATOM 1795 C C . ALA A 1 230 ? -6.961 22.016 11.789 1 59.41 230 ALA A C 1
ATOM 1797 O O . ALA A 1 230 ? -7.105 21.078 12.57 1 59.41 230 ALA A O 1
ATOM 1798 N N . SER A 1 231 ? -6.848 23.203 12.078 1 61.03 231 SER A N 1
ATOM 1799 C CA . SER A 1 231 ? -7.191 23.656 13.422 1 61.03 231 SER A CA 1
ATOM 1800 C C . SER A 1 231 ? -8.688 23.922 13.547 1 61.03 231 SER A C 1
ATOM 1802 O O . SER A 1 231 ? -9.117 25.062 13.734 1 61.03 231 SER A O 1
ATOM 1804 N N . GLY A 1 232 ? -9.406 22.844 13.406 1 65.31 232 GLY A N 1
ATOM 1805 C CA . GLY A 1 232 ? -10.836 23 13.609 1 65.31 232 GLY A CA 1
ATOM 1806 C C . GLY A 1 232 ? -11.469 23.984 12.641 1 65.31 232 GLY A C 1
ATOM 1807 O O . GLY A 1 232 ? -11.398 23.812 11.43 1 65.31 232 GLY A O 1
ATOM 1808 N N . TYR A 1 233 ? -11.938 25.141 13.359 1 72.88 233 TYR A N 1
ATOM 1809 C CA . TYR A 1 233 ? -12.688 26.109 12.57 1 72.88 233 TYR A CA 1
ATOM 1810 C C . TYR A 1 233 ? -11.812 27.297 12.203 1 72.88 233 TYR A C 1
ATOM 1812 O O . TYR A 1 233 ? -12.289 28.281 11.625 1 72.88 233 TYR A O 1
ATOM 1820 N N . ILE A 1 234 ? -10.516 27.078 12.516 1 69 234 ILE A N 1
ATOM 1821 C CA . ILE A 1 234 ? -9.57 28.125 12.133 1 69 234 ILE A CA 1
ATOM 1822 C C . ILE A 1 234 ? -9.086 27.875 10.703 1 69 234 ILE A C 1
ATOM 1824 O O . ILE A 1 234 ? -8.648 26.781 10.367 1 69 234 ILE A O 1
ATOM 1828 N N . GLY A 1 235 ? -9.32 28.812 9.797 1 65.62 235 GLY A N 1
ATOM 1829 C CA . GLY A 1 235 ? -8.938 28.703 8.398 1 65.62 235 GLY A CA 1
ATOM 1830 C C . GLY A 1 235 ? -7.559 29.266 8.117 1 65.62 235 GLY A C 1
ATOM 1831 O O . GLY A 1 235 ? -7.078 29.203 6.98 1 65.62 235 GLY A O 1
ATOM 1832 N N . GLY A 1 236 ? -6.969 29.812 9.156 1 67.44 236 GLY A N 1
ATOM 1833 C CA . GLY A 1 236 ? -5.656 30.406 8.984 1 67.44 236 GLY A CA 1
ATOM 1834 C C . GLY A 1 236 ? -5.594 31.859 9.43 1 67.44 236 GLY A C 1
ATOM 1835 O O . GLY A 1 236 ? -6.25 32.25 10.398 1 67.44 236 GLY A O 1
ATOM 1836 N N . THR A 1 237 ? -4.652 32.531 8.859 1 63.19 237 THR A N 1
ATOM 1837 C CA . THR A 1 237 ? -4.48 33.938 9.156 1 63.19 237 THR A CA 1
ATOM 1838 C C . THR A 1 237 ? -4.969 34.812 7.992 1 63.19 237 THR A C 1
ATOM 1840 O O . THR A 1 237 ? -4.629 34.531 6.836 1 63.19 237 THR A O 1
ATOM 1843 N N . SER A 1 238 ? -5.836 35.688 8.383 1 64.31 238 SER A N 1
ATOM 1844 C CA . SER A 1 238 ? -6.355 36.625 7.375 1 64.31 238 SER A CA 1
ATOM 1845 C C . SER A 1 238 ? -5.246 37.5 6.793 1 64.31 238 SER A C 1
ATOM 1847 O O . SER A 1 238 ? -4.469 38.094 7.535 1 64.31 238 SER A O 1
ATOM 1849 N N . SER A 1 239 ? -5.039 37.469 5.504 1 61.91 239 SER A N 1
ATOM 1850 C CA . SER A 1 239 ? -4.066 38.344 4.871 1 61.91 239 SER A CA 1
ATOM 1851 C C . SER A 1 239 ? -4.465 39.812 5.047 1 61.91 239 SER A C 1
ATOM 1853 O O . SER A 1 239 ? -3.617 40.688 4.98 1 61.91 239 SER A O 1
ATOM 1855 N N . LYS A 1 240 ? -5.758 40.125 5.262 1 63.19 240 LYS A N 1
ATOM 1856 C CA . LYS A 1 240 ? -6.293 41.469 5.359 1 63.19 240 LYS A CA 1
ATOM 1857 C C . LYS A 1 240 ? -6 42.062 6.73 1 63.19 240 LYS A C 1
ATOM 1859 O O . LYS A 1 240 ? -5.629 43.25 6.828 1 63.19 240 LYS A O 1
ATOM 1864 N N . THR A 1 241 ? -6.23 41.219 7.695 1 60.25 241 THR A N 1
ATOM 1865 C CA . THR A 1 241 ? -6.211 41.781 9.047 1 60.25 241 THR A CA 1
ATOM 1866 C C . THR A 1 241 ? -5.027 41.219 9.836 1 60.25 241 THR A C 1
ATOM 1868 O O . THR A 1 241 ? -4.695 41.719 10.906 1 60.25 241 THR A O 1
ATOM 1871 N N . ASN A 1 242 ? -4.383 40.188 9.242 1 59.84 242 ASN A N 1
ATOM 1872 C CA . ASN A 1 242 ? -3.297 39.5 9.922 1 59.84 242 ASN A CA 1
ATOM 1873 C C . ASN A 1 242 ? -3.77 38.844 11.219 1 59.84 242 ASN A C 1
ATOM 1875 O O . ASN A 1 242 ? -3.008 38.75 12.18 1 59.84 242 ASN A O 1
ATOM 1879 N N . GLN A 1 243 ? -5.09 38.719 11.328 1 64.06 243 GLN A N 1
ATOM 1880 C CA . GLN A 1 243 ? -5.707 38.062 12.461 1 64.06 243 GLN A CA 1
ATOM 1881 C C . GLN A 1 243 ? -6.223 36.688 12.055 1 64.06 243 GLN A C 1
ATOM 1883 O O . GLN A 1 243 ? -6.234 36.344 10.875 1 64.06 243 GLN A O 1
ATOM 1888 N N . THR A 1 244 ? -6.531 35.906 13.078 1 69.44 244 THR A N 1
ATOM 1889 C CA . THR A 1 244 ? -7.121 34.594 12.844 1 69.44 244 THR A CA 1
ATOM 1890 C C . THR A 1 244 ? -8.359 34.719 11.961 1 69.44 244 THR A C 1
ATOM 1892 O O . THR A 1 244 ? -9.203 35.594 12.18 1 69.44 244 THR A O 1
ATOM 1895 N N . ALA A 1 245 ? -8.336 33.969 10.883 1 77.81 245 ALA A N 1
ATOM 1896 C CA . ALA A 1 245 ? -9.516 33.875 10.023 1 77.81 245 ALA A CA 1
ATOM 1897 C C . ALA A 1 245 ? -10.234 32.562 10.227 1 77.81 245 ALA A C 1
ATOM 1899 O O . ALA A 1 245 ? -9.602 31.516 10.352 1 77.81 245 ALA A O 1
ATOM 1900 N N . TYR A 1 246 ? -11.469 32.719 10.359 1 81.81 246 TYR A N 1
ATOM 1901 C CA . TYR A 1 246 ? -12.281 31.516 10.562 1 81.81 246 TYR A CA 1
ATOM 1902 C C . TYR A 1 246 ? -12.781 30.969 9.234 1 81.81 246 TYR A C 1
ATOM 1904 O O . TYR A 1 246 ? -12.805 31.688 8.227 1 81.81 246 TYR A O 1
ATOM 1912 N N . VAL A 1 247 ? -13.188 29.719 9.211 1 87 247 VAL A N 1
ATOM 1913 C CA . VAL A 1 247 ? -13.508 28.969 8 1 87 247 VAL A CA 1
ATOM 1914 C C . VAL A 1 247 ? -14.734 29.562 7.328 1 87 247 VAL A C 1
ATOM 1916 O O . VAL A 1 247 ? -14.922 29.422 6.117 1 87 247 VAL A O 1
ATOM 1919 N N . TRP A 1 248 ? -15.555 30.297 8.062 1 91.81 248 TRP A N 1
ATOM 1920 C CA . TRP A 1 248 ? -16.781 30.828 7.473 1 91.81 248 TRP A CA 1
ATOM 1921 C C . TRP A 1 248 ? -16.547 32.219 6.887 1 91.81 248 TRP A C 1
ATOM 1923 O O . TRP A 1 248 ? -17.438 32.781 6.254 1 91.81 248 TRP A O 1
ATOM 1933 N N . GLU A 1 249 ? -15.336 32.656 7.059 1 90.5 249 GLU A N 1
ATOM 1934 C CA . GLU A 1 249 ? -15.047 34 6.578 1 90.5 249 GLU A CA 1
ATOM 1935 C C . GLU A 1 249 ? -14.438 33.969 5.18 1 90.5 249 GLU A C 1
ATOM 1937 O O . GLU A 1 249 ? -13.484 33.219 4.93 1 90.5 249 GLU A O 1
ATOM 1942 N N . ASP A 1 250 ? -15.016 34.75 4.297 1 90 250 ASP A N 1
ATOM 1943 C CA . ASP A 1 250 ? -14.469 34.906 2.947 1 90 250 ASP A CA 1
ATOM 1944 C C . ASP A 1 250 ? -13.258 35.812 2.939 1 90 250 ASP A C 1
ATOM 1946 O O . ASP A 1 250 ? -13.359 36.969 3.338 1 90 250 ASP A O 1
ATOM 1950 N N . GLN A 1 251 ? -12.133 35.344 2.426 1 82.38 251 GLN A N 1
ATOM 1951 C CA . GLN A 1 251 ? -10.898 36.125 2.443 1 82.38 251 GLN A CA 1
ATOM 1952 C C . GLN A 1 251 ? -10.641 36.781 1.089 1 82.38 251 GLN A C 1
ATOM 1954 O O . GLN A 1 251 ? -9.633 37.438 0.903 1 82.38 251 GLN A O 1
ATOM 1959 N N . SER A 1 252 ? -11.602 36.594 0.225 1 83.81 252 SER A N 1
ATOM 1960 C CA . SER A 1 252 ? -11.445 37.188 -1.096 1 83.81 252 SER A CA 1
ATOM 1961 C C . SER A 1 252 ? -11.812 38.656 -1.075 1 83.81 252 SER A C 1
ATOM 1963 O O . SER A 1 252 ? -12.414 39.156 -0.116 1 83.81 252 SER A O 1
ATOM 1965 N N . THR A 1 253 ? -11.227 39.438 -2.111 1 84.25 253 THR A N 1
ATOM 1966 C CA . THR A 1 253 ? -11.578 40.812 -2.344 1 84.25 253 THR A CA 1
ATOM 1967 C C . THR A 1 253 ? -12.102 41.031 -3.766 1 84.25 253 THR A C 1
ATOM 1969 O O . THR A 1 253 ? -11.375 40.781 -4.734 1 84.25 253 THR A O 1
ATOM 1972 N N . PRO A 1 254 ? -13.375 41.531 -3.928 1 87.31 254 PRO A N 1
ATOM 1973 C CA . PRO A 1 254 ? -14.32 41.812 -2.846 1 87.31 254 PRO A CA 1
ATOM 1974 C C . PRO A 1 254 ? -14.898 40.562 -2.213 1 87.31 254 PRO A C 1
ATOM 1976 O O . PRO A 1 254 ? -14.914 39.5 -2.84 1 87.31 254 PRO A O 1
ATOM 1979 N N . ALA A 1 255 ? -15.32 40.625 -0.977 1 88.25 255 ALA A N 1
ATOM 1980 C CA . ALA A 1 255 ? -15.969 39.531 -0.276 1 88.25 255 ALA A CA 1
ATOM 1981 C C . ALA A 1 255 ? -17.297 39.156 -0.944 1 88.25 255 ALA A C 1
ATOM 1983 O O . ALA A 1 255 ? -17.938 40 -1.56 1 88.25 255 ALA A O 1
ATOM 1984 N N . ASP A 1 256 ? -17.766 37.938 -0.882 1 92.06 256 ASP A N 1
ATOM 1985 C CA . ASP A 1 256 ? -18.984 37.469 -1.547 1 92.06 256 ASP A CA 1
ATOM 1986 C C . ASP A 1 256 ? -20.219 37.844 -0.745 1 92.06 256 ASP A C 1
ATOM 1988 O O . ASP A 1 256 ? -21.344 37.656 -1.217 1 92.06 256 ASP A O 1
ATOM 1992 N N . GLY A 1 257 ? -20.047 38.312 0.464 1 93.94 257 GLY A N 1
ATOM 1993 C CA . GLY A 1 257 ? -21.156 38.812 1.269 1 93.94 257 GLY A CA 1
ATOM 1994 C C . GLY A 1 257 ? -21.938 37.688 1.935 1 93.94 257 GLY A C 1
ATOM 1995 O O . GLY A 1 257 ? -23.031 37.938 2.451 1 93.94 257 GLY A O 1
ATOM 1996 N N . ARG A 1 258 ? -21.406 36.531 2.057 1 96.06 258 ARG A N 1
ATOM 1997 C CA . ARG A 1 258 ? -22.203 35.406 2.541 1 96.06 258 ARG A CA 1
ATOM 1998 C C . ARG A 1 258 ? -21.625 34.844 3.842 1 96.06 258 ARG A C 1
ATOM 2000 O O . ARG A 1 258 ? -21.812 33.656 4.16 1 96.06 258 ARG A O 1
ATOM 2007 N N . ASP A 1 259 ? -20.922 35.625 4.602 1 95.19 259 ASP A N 1
ATOM 2008 C CA . ASP A 1 259 ? -20.281 35.188 5.844 1 95.19 259 ASP A CA 1
ATOM 2009 C C . ASP A 1 259 ? -21.328 34.781 6.875 1 95.19 259 ASP A C 1
ATOM 2011 O O . ASP A 1 259 ? -21.109 33.844 7.656 1 95.19 259 ASP A O 1
ATOM 2015 N N . LYS A 1 260 ? -22.406 35.469 6.895 1 94.94 260 LYS A N 1
ATOM 2016 C CA . LYS A 1 260 ? -23.453 35.156 7.84 1 94.94 260 LYS A CA 1
ATOM 2017 C C . LYS A 1 260 ? -24.062 33.781 7.52 1 94.94 260 LYS A C 1
ATOM 2019 O O . LYS A 1 260 ? -24.328 32.969 8.422 1 94.94 260 LYS A O 1
ATOM 2024 N N . ASP A 1 261 ? -24.312 33.594 6.258 1 96.12 261 ASP A N 1
ATOM 2025 C CA . ASP A 1 261 ? -24.812 32.281 5.84 1 96.12 261 ASP A CA 1
ATOM 2026 C C . ASP A 1 261 ? -23.812 31.172 6.219 1 96.12 261 ASP A C 1
ATOM 2028 O O . ASP A 1 261 ? -24.219 30.141 6.758 1 96.12 261 ASP A O 1
ATOM 2032 N N . ALA A 1 262 ? -22.594 31.438 5.836 1 96.44 262 ALA A N 1
ATOM 2033 C CA . ALA A 1 262 ? -21.547 30.453 6.117 1 96.44 262 ALA A CA 1
ATOM 2034 C C . ALA A 1 262 ? -21.469 30.141 7.609 1 96.44 262 ALA A C 1
ATOM 2036 O O . ALA A 1 262 ? -21.359 28.984 8.008 1 96.44 262 ALA A O 1
ATOM 2037 N N . TYR A 1 263 ? -21.516 31.172 8.391 1 93.94 263 TYR A N 1
ATOM 2038 C CA . TYR A 1 263 ? -21.469 30.984 9.836 1 93.94 263 TYR A CA 1
ATOM 2039 C C . TYR A 1 263 ? -22.609 30.109 10.328 1 93.94 263 TYR A C 1
ATOM 2041 O O . TYR A 1 263 ? -22.406 29.219 11.156 1 93.94 263 TYR A O 1
ATOM 2049 N N . SER A 1 264 ? -23.734 30.375 9.852 1 93.5 264 SER A N 1
ATOM 2050 C CA . SER A 1 264 ? -24.922 29.609 10.25 1 93.5 264 SER A CA 1
ATOM 2051 C C . SER A 1 264 ? -24.766 28.125 9.898 1 93.5 264 SER A C 1
ATOM 2053 O O . SER A 1 264 ? -25.234 27.25 10.641 1 93.5 264 SER A O 1
ATOM 2055 N N . VAL A 1 265 ? -24.141 27.906 8.812 1 95.31 265 VAL A N 1
ATOM 2056 C CA . VAL A 1 265 ? -23.953 26.531 8.352 1 95.31 265 VAL A CA 1
ATOM 2057 C C . VAL A 1 265 ? -22.875 25.844 9.203 1 95.31 265 VAL A C 1
ATOM 2059 O O . VAL A 1 265 ? -23.078 24.719 9.672 1 95.31 265 VAL A O 1
ATOM 2062 N N . PHE A 1 266 ? -21.781 26.484 9.43 1 92.69 266 PHE A N 1
ATOM 2063 C CA . PHE A 1 266 ? -20.656 25.906 10.156 1 92.69 266 PHE A CA 1
ATOM 2064 C C . PHE A 1 266 ? -21.016 25.656 11.617 1 92.69 266 PHE A C 1
ATOM 2066 O O . PHE A 1 266 ? -20.5 24.734 12.242 1 92.69 266 PHE A O 1
ATOM 2073 N N . LYS A 1 267 ? -21.938 26.406 12.094 1 86.25 267 LYS A N 1
ATOM 2074 C CA . LYS A 1 267 ? -22.391 26.234 13.477 1 86.25 267 LYS A CA 1
ATOM 2075 C C . LYS A 1 267 ? -23.047 24.859 13.664 1 86.25 267 LYS A C 1
ATOM 2077 O O . LYS A 1 267 ? -23.125 24.359 14.781 1 86.25 267 LYS A O 1
ATOM 2082 N N . ARG A 1 268 ? -23.453 24.297 12.57 1 88.88 268 ARG A N 1
ATOM 2083 C CA . ARG A 1 268 ? -24.156 23.031 12.641 1 88.88 268 ARG A CA 1
ATOM 2084 C C . ARG A 1 268 ? -23.234 21.875 12.258 1 88.88 268 ARG A C 1
ATOM 2086 O O . ARG A 1 268 ? -23.688 20.75 12.055 1 88.88 268 ARG A O 1
ATOM 2093 N N . THR A 1 269 ? -21.953 22.109 12.156 1 92 269 THR A N 1
ATOM 2094 C CA . THR A 1 269 ? -21 21.078 11.773 1 92 269 THR A CA 1
ATOM 2095 C C . THR A 1 269 ? -20.219 20.578 12.984 1 92 269 THR A C 1
ATOM 2097 O O . THR A 1 269 ? -20.25 21.203 14.047 1 92 269 THR A O 1
ATOM 2100 N N . LEU A 1 270 ? -19.688 19.422 12.898 1 88.5 270 LEU A N 1
ATOM 2101 C CA . LEU A 1 270 ? -18.703 18.875 13.836 1 88.5 270 LEU A CA 1
ATOM 2102 C C . LEU A 1 270 ? -17.312 18.844 13.203 1 88.5 270 LEU A C 1
ATOM 2104 O O . LEU A 1 270 ? -17.172 18.516 12.031 1 88.5 270 LEU A O 1
ATOM 2108 N N . ALA A 1 271 ? -16.391 19.297 13.953 1 85.56 271 ALA A N 1
ATOM 2109 C CA . ALA A 1 271 ? -15.016 19.266 13.461 1 85.56 271 ALA A CA 1
ATOM 2110 C C . ALA A 1 271 ? -14.195 18.188 14.172 1 85.56 271 ALA A C 1
ATOM 2112 O O . ALA A 1 271 ? -14.164 18.141 15.406 1 85.56 271 ALA A O 1
ATOM 2113 N N . LEU A 1 272 ? -13.719 17.266 13.422 1 79.62 272 LEU A N 1
ATOM 2114 C CA . LEU A 1 272 ? -12.75 16.281 13.883 1 79.62 272 LEU A CA 1
ATOM 2115 C C . LEU A 1 272 ? -11.344 16.656 13.445 1 79.62 272 LEU A C 1
ATOM 2117 O O . LEU A 1 272 ? -11.031 16.625 12.25 1 79.62 272 LEU A O 1
ATOM 2121 N N . SER A 1 273 ? -10.586 17.141 14.352 1 72.56 273 SER A N 1
ATOM 2122 C CA . SER A 1 273 ? -9.25 17.625 14.008 1 72.56 273 SER A CA 1
ATOM 2123 C C . SER A 1 273 ? -8.195 17 14.914 1 72.56 273 SER A C 1
ATOM 2125 O O . SER A 1 273 ? -8.508 16.531 16 1 72.56 273 SER A O 1
ATOM 2127 N N . ASP A 1 274 ? -7.02 16.797 14.344 1 64.12 274 ASP A N 1
ATOM 2128 C CA . ASP A 1 274 ? -5.887 16.297 15.117 1 64.12 274 ASP A CA 1
ATOM 2129 C C . ASP A 1 274 ? -5.207 17.406 15.898 1 64.12 274 ASP A C 1
ATOM 2131 O O . ASP A 1 274 ? -4.367 17.156 16.766 1 64.12 274 ASP A O 1
ATOM 2135 N N . VAL A 1 275 ? -5.465 18.594 15.508 1 60.91 275 VAL A N 1
ATOM 2136 C CA . VAL A 1 275 ? -4.875 19.734 16.188 1 60.91 275 VAL A CA 1
ATOM 2137 C C . VAL A 1 275 ? -5.945 20.484 16.984 1 60.91 275 VAL A C 1
ATOM 2139 O O . VAL A 1 275 ? -7.066 20.672 16.5 1 60.91 275 VAL A O 1
ATOM 2142 N N . ALA A 1 276 ? -5.688 20.516 18.328 1 51.75 276 ALA A N 1
ATOM 2143 C CA . ALA A 1 276 ? -6.652 21.25 19.141 1 51.75 276 ALA A CA 1
ATOM 2144 C C . ALA A 1 276 ? -6.766 22.703 18.672 1 51.75 276 ALA A C 1
ATOM 2146 O O . ALA A 1 276 ? -5.773 23.312 18.25 1 51.75 276 ALA A O 1
ATOM 2147 N N . ASP A 1 277 ? -7.922 23.25 18.547 1 50.47 277 ASP A N 1
ATOM 2148 C CA . ASP A 1 277 ? -8.242 24.609 18.109 1 50.47 277 ASP A CA 1
ATOM 2149 C C . ASP A 1 277 ? -7.324 25.641 18.766 1 50.47 277 ASP A C 1
ATOM 2151 O O . ASP A 1 277 ? -6.863 26.578 18.109 1 50.47 277 ASP A O 1
ATOM 2155 N N . ASP A 1 278 ? -7.02 25.375 20.031 1 51.5 278 ASP A N 1
ATOM 2156 C CA . ASP A 1 278 ? -6.352 26.438 20.781 1 51.5 278 ASP A CA 1
ATOM 2157 C C . ASP A 1 278 ? -4.84 26.234 20.797 1 51.5 278 ASP A C 1
ATOM 2159 O O . ASP A 1 278 ? -4.098 27.078 21.312 1 51.5 278 ASP A O 1
ATOM 2163 N N . SER A 1 279 ? -4.375 25.25 20.156 1 55.88 279 SER A N 1
ATOM 2164 C CA . SER A 1 279 ? -2.953 24.969 20.312 1 55.88 279 SER A CA 1
ATOM 2165 C C . SER A 1 279 ? -2.098 25.922 19.484 1 55.88 279 SER A C 1
ATOM 2167 O O . SER A 1 279 ? -1.02 26.328 19.922 1 55.88 279 SER A O 1
ATOM 2169 N N . HIS A 1 280 ? -2.717 26.516 18.562 1 59.25 280 HIS A N 1
ATOM 2170 C CA . HIS A 1 280 ? -1.914 27.375 17.703 1 59.25 280 HIS A CA 1
ATOM 2171 C C . HIS A 1 280 ? -2.164 28.844 18.016 1 59.25 280 HIS A C 1
ATOM 2173 O O . HIS A 1 280 ? -1.656 29.734 17.328 1 59.25 280 HIS A O 1
ATOM 2179 N N . THR A 1 281 ? -2.979 29.016 19.094 1 62.5 281 THR A N 1
ATOM 2180 C CA . THR A 1 281 ? -3.242 30.406 19.469 1 62.5 281 THR A CA 1
ATOM 2181 C C . THR A 1 281 ? -2.738 30.688 20.875 1 62.5 281 THR A C 1
ATOM 2183 O O . THR A 1 281 ? -2.848 31.812 21.359 1 62.5 281 THR A O 1
ATOM 2186 N N . SER A 1 282 ? -2.109 29.75 21.438 1 69.5 282 SER A N 1
ATOM 2187 C CA . SER A 1 282 ? -1.605 29.922 22.781 1 69.5 282 SER A CA 1
ATOM 2188 C C . SER A 1 282 ? -0.325 30.75 22.797 1 69.5 282 SER A C 1
ATOM 2190 O O . SER A 1 282 ? 0.347 30.875 21.766 1 69.5 282 SER A O 1
ATOM 2192 N N . ALA A 1 283 ? -0.081 31.422 23.984 1 76.81 283 ALA A N 1
ATOM 2193 C CA . ALA A 1 283 ? 1.156 32.188 24.172 1 76.81 283 ALA A CA 1
ATOM 2194 C C . ALA A 1 283 ? 2.377 31.281 23.984 1 76.81 283 ALA A C 1
ATOM 2196 O O . ALA A 1 283 ? 3.383 31.719 23.406 1 76.81 283 ALA A O 1
ATOM 2197 N N . ALA A 1 284 ? 2.285 30.141 24.391 1 77.62 284 ALA A N 1
ATOM 2198 C CA . ALA A 1 284 ? 3.387 29.188 24.266 1 77.62 284 ALA A CA 1
ATOM 2199 C C . ALA A 1 284 ? 3.688 28.891 22.797 1 77.62 284 ALA A C 1
ATOM 2201 O O . ALA A 1 284 ? 4.852 28.75 22.406 1 77.62 284 ALA A O 1
ATOM 2202 N N . TYR A 1 285 ? 2.748 28.781 22.078 1 79.75 285 TYR A N 1
ATOM 2203 C CA . TYR A 1 285 ? 2.93 28.5 20.656 1 79.75 285 TYR A CA 1
ATOM 2204 C C . TYR A 1 285 ? 3.543 29.688 19.938 1 79.75 285 TYR A C 1
ATOM 2206 O O . TYR A 1 285 ? 4.367 29.531 19.031 1 79.75 285 TYR A O 1
ATOM 2214 N N . THR A 1 286 ? 3.064 30.828 20.328 1 82.31 286 THR A N 1
ATOM 2215 C CA . THR A 1 286 ? 3.621 32.031 19.734 1 82.31 286 THR A CA 1
ATOM 2216 C C . THR A 1 286 ? 5.113 32.156 20.031 1 82.31 286 THR A C 1
ATOM 2218 O O . THR A 1 286 ? 5.898 32.531 19.172 1 82.31 286 THR A O 1
ATOM 2221 N N . GLU A 1 287 ? 5.418 31.875 21.25 1 87.56 287 GLU A N 1
ATOM 2222 C CA . GLU A 1 287 ? 6.832 31.891 21.609 1 87.56 287 GLU A CA 1
ATOM 2223 C C . GLU A 1 287 ? 7.617 30.859 20.812 1 87.56 287 GLU A C 1
ATOM 2225 O O . GLU A 1 287 ? 8.734 31.141 20.359 1 87.56 287 GLU A O 1
ATOM 2230 N N . PHE A 1 288 ? 7.066 29.75 20.703 1 90.38 288 PHE A N 1
ATOM 2231 C CA . PHE A 1 288 ? 7.684 28.703 19.891 1 90.38 288 PHE A CA 1
ATOM 2232 C C . PHE A 1 288 ? 7.887 29.172 18.453 1 90.38 288 PHE A C 1
ATOM 2234 O O . PHE A 1 288 ? 8.969 29 17.891 1 90.38 288 PHE A O 1
ATOM 2241 N N . ALA A 1 289 ? 6.898 29.703 17.906 1 88.19 289 ALA A N 1
ATOM 2242 C CA . ALA A 1 289 ? 6.961 30.188 16.531 1 88.19 289 ALA A CA 1
ATOM 2243 C C . ALA A 1 289 ? 8.078 31.219 16.375 1 88.19 289 ALA A C 1
ATOM 2245 O O . ALA A 1 289 ? 8.797 31.219 15.375 1 88.19 289 ALA A O 1
ATOM 2246 N N . ASP A 1 290 ? 8.18 32.094 17.391 1 92 290 ASP A N 1
ATOM 2247 C CA . ASP A 1 290 ? 9.227 33.094 17.359 1 92 290 ASP A CA 1
ATOM 2248 C C . ASP A 1 290 ? 10.617 32.469 17.391 1 92 290 ASP A C 1
ATOM 2250 O O . ASP A 1 290 ? 11.516 32.906 16.672 1 92 290 ASP A O 1
ATOM 2254 N N . ARG A 1 291 ? 10.742 31.547 18.203 1 94.19 291 ARG A N 1
ATOM 2255 C CA . ARG A 1 291 ? 12.031 30.859 18.312 1 94.19 291 ARG A CA 1
ATOM 2256 C C . ARG A 1 291 ? 12.391 30.156 17.016 1 94.19 291 ARG A C 1
ATOM 2258 O O . ARG A 1 291 ? 13.539 30.203 16.562 1 94.19 291 ARG A O 1
ATOM 2265 N N . VAL A 1 292 ? 11.438 29.469 16.438 1 93.44 292 VAL A N 1
ATOM 2266 C CA . VAL A 1 292 ? 11.664 28.781 15.172 1 93.44 292 VAL A CA 1
ATOM 2267 C C . VAL A 1 292 ? 12.094 29.766 14.102 1 93.44 292 VAL A C 1
ATOM 2269 O O . VAL A 1 292 ? 13.031 29.516 13.344 1 93.44 292 VAL A O 1
ATOM 2272 N N . GLN A 1 293 ? 11.375 30.844 14.07 1 93.31 293 GLN A N 1
ATOM 2273 C CA . GLN A 1 293 ? 11.695 31.875 13.102 1 93.31 293 GLN A CA 1
ATOM 2274 C C . GLN A 1 293 ? 13.125 32.375 13.297 1 93.31 293 GLN A C 1
ATOM 2276 O O . GLN A 1 293 ? 13.859 32.594 12.32 1 93.31 293 GLN A O 1
ATOM 2281 N N . GLN A 1 294 ? 13.492 32.656 14.516 1 94.31 294 GLN A N 1
ATOM 2282 C CA . GLN A 1 294 ? 14.828 33.125 14.828 1 94.31 294 GLN A CA 1
ATOM 2283 C C . GLN A 1 294 ? 15.891 32.125 14.414 1 94.31 294 GLN A C 1
ATOM 2285 O O . GLN A 1 294 ? 16.922 32.469 13.852 1 94.31 294 GLN A O 1
ATOM 2290 N N . LYS A 1 295 ? 15.578 30.891 14.672 1 94.69 295 LYS A N 1
ATOM 2291 C CA . LYS A 1 295 ? 16.531 29.828 14.336 1 94.69 295 LYS A CA 1
ATOM 2292 C C . LYS A 1 295 ? 16.703 29.703 12.828 1 94.69 295 LYS A C 1
ATOM 2294 O O . LYS A 1 295 ? 17.797 29.375 12.352 1 94.69 295 LYS A O 1
ATOM 2299 N N . MET A 1 296 ? 15.695 29.922 12.07 1 93.25 296 MET A N 1
ATOM 2300 C CA . MET A 1 296 ? 15.773 29.844 10.617 1 93.25 296 MET A CA 1
ATOM 2301 C C . MET A 1 296 ? 16.781 30.844 10.07 1 93.25 296 MET A C 1
ATOM 2303 O O . MET A 1 296 ? 17.406 30.609 9.031 1 93.25 296 MET A O 1
ATOM 2307 N N . ARG A 1 297 ? 16.984 31.891 10.836 1 92.25 297 ARG A N 1
ATOM 2308 C CA . ARG A 1 297 ? 17.859 32.969 10.375 1 92.25 297 ARG A CA 1
ATOM 2309 C C . ARG A 1 297 ? 19.312 32.688 10.734 1 92.25 297 ARG A C 1
ATOM 2311 O O . ARG A 1 297 ? 20.234 33.312 10.211 1 92.25 297 ARG A O 1
ATOM 2318 N N . LEU A 1 298 ? 19.531 31.719 11.508 1 92.94 298 LEU A N 1
ATOM 2319 C CA . LEU A 1 298 ? 20.859 31.359 11.969 1 92.94 298 LEU A CA 1
ATOM 2320 C C . LEU A 1 298 ? 21.391 30.141 11.211 1 92.94 298 LEU A C 1
ATOM 2322 O O . LEU A 1 298 ? 20.625 29.438 10.555 1 92.94 298 LEU A O 1
ATOM 2326 N N . PRO A 1 299 ? 22.703 29.922 11.273 1 89 299 PRO A N 1
ATOM 2327 C CA . PRO A 1 299 ? 23.203 28.656 10.727 1 89 299 PRO A CA 1
ATOM 2328 C C . PRO A 1 299 ? 22.531 27.438 11.352 1 89 299 PRO A C 1
ATOM 2330 O O . PRO A 1 299 ? 22.25 27.438 12.547 1 89 299 PRO A O 1
ATOM 2333 N N . PRO A 1 300 ? 22.266 26.453 10.562 1 88.38 300 PRO A N 1
ATOM 2334 C CA . PRO A 1 300 ? 22.75 26.188 9.195 1 88.38 300 PRO A CA 1
ATOM 2335 C C . PRO A 1 300 ? 21.75 26.641 8.133 1 88.38 300 PRO A C 1
ATOM 2337 O O . PRO A 1 300 ? 22 26.484 6.938 1 88.38 300 PRO A O 1
ATOM 2340 N N . PHE A 1 301 ? 20.641 27.234 8.523 1 88.94 301 PHE A N 1
ATOM 2341 C CA . PHE A 1 301 ? 19.578 27.484 7.559 1 88.94 301 PHE A CA 1
ATOM 2342 C C . PHE A 1 301 ? 19.812 28.812 6.852 1 88.94 301 PHE A C 1
ATOM 2344 O O . PHE A 1 301 ? 19.609 28.922 5.641 1 88.94 301 PHE A O 1
ATOM 2351 N N . LEU A 1 302 ? 20.266 29.891 7.555 1 90.56 302 LEU A N 1
ATOM 2352 C CA . LEU A 1 302 ? 20.609 31.219 7.051 1 90.56 302 LEU A CA 1
ATOM 2353 C C . LEU A 1 302 ? 19.516 31.766 6.156 1 90.56 302 LEU A C 1
ATOM 2355 O O . LEU A 1 302 ? 19.781 32.281 5.074 1 90.56 302 LEU A O 1
ATOM 2359 N N . CYS A 1 303 ? 18.328 31.562 6.621 1 89.81 303 CYS A N 1
ATOM 2360 C CA . CYS A 1 303 ? 17.172 32.094 5.898 1 89.81 303 CYS A CA 1
ATOM 2361 C C . CYS A 1 303 ? 17.094 33.594 6.062 1 89.81 303 CYS A C 1
ATOM 2363 O O . CYS A 1 303 ? 17.25 34.125 7.168 1 89.81 303 CYS A O 1
ATOM 2365 N N . SER A 1 304 ? 16.859 34.344 5.062 1 89.12 304 SER A N 1
ATOM 2366 C CA . SER A 1 304 ? 16.875 35.812 5.098 1 89.12 304 SER A CA 1
ATOM 2367 C C . SER A 1 304 ? 15.461 36.375 5.09 1 89.12 304 SER A C 1
ATOM 2369 O O . SER A 1 304 ? 14.695 36.156 6.035 1 89.12 304 SER A O 1
ATOM 2371 N N . SER A 1 305 ? 15.094 37 3.998 1 86.81 305 SER A N 1
ATOM 2372 C CA . SER A 1 305 ? 13.859 37.781 3.945 1 86.81 305 SER A CA 1
ATOM 2373 C C . SER A 1 305 ? 12.633 36.906 3.936 1 86.81 305 SER A C 1
ATOM 2375 O O . SER A 1 305 ? 11.586 37.25 4.477 1 86.81 305 SER A O 1
ATOM 2377 N N . GLU A 1 306 ? 12.844 35.688 3.463 1 85.81 306 GLU A N 1
ATOM 2378 C CA . GLU A 1 306 ? 11.711 34.781 3.352 1 85.81 306 GLU A CA 1
ATOM 2379 C C . GLU A 1 306 ? 11.258 34.281 4.723 1 85.81 306 GLU A C 1
ATOM 2381 O O . GLU A 1 306 ? 10.109 33.875 4.891 1 85.81 306 GLU A O 1
ATOM 2386 N N . CYS A 1 307 ? 12.141 34.406 5.688 1 87.5 307 CYS A N 1
ATOM 2387 C CA . CYS A 1 307 ? 11.82 33.906 7.023 1 87.5 307 CYS A CA 1
ATOM 2388 C C . CYS A 1 307 ? 11.461 35.062 7.957 1 87.5 307 CYS A C 1
ATOM 2390 O O . CYS A 1 307 ? 11.469 34.906 9.18 1 87.5 307 CYS A O 1
ATOM 2392 N N . ASP A 1 308 ? 11.133 36.188 7.391 1 86.12 308 ASP A N 1
ATOM 2393 C CA . ASP A 1 308 ? 10.703 37.375 8.164 1 86.12 308 ASP A CA 1
ATOM 2394 C C . ASP A 1 308 ? 9.18 37.438 8.258 1 86.12 308 ASP A C 1
ATOM 2396 O O . ASP A 1 308 ? 8.484 37.406 7.242 1 86.12 308 ASP A O 1
ATOM 2400 N N . LYS A 1 309 ? 8.719 37.531 9.516 1 81.69 309 LYS A N 1
ATOM 2401 C CA . LYS A 1 309 ? 7.281 37.656 9.727 1 81.69 309 LYS A CA 1
ATOM 2402 C C . LYS A 1 309 ? 6.711 38.875 8.984 1 81.69 309 LYS A C 1
ATOM 2404 O O . LYS A 1 309 ? 5.578 38.812 8.5 1 81.69 309 LYS A O 1
ATOM 2409 N N . ALA A 1 310 ? 7.438 39.906 8.922 1 81.25 310 ALA A N 1
ATOM 2410 C CA . ALA A 1 310 ? 7.027 41.125 8.234 1 81.25 310 ALA A CA 1
ATOM 2411 C C . ALA A 1 310 ? 6.762 40.844 6.754 1 81.25 310 ALA A C 1
ATOM 2413 O O . ALA A 1 310 ? 5.965 41.531 6.125 1 81.25 310 ALA A O 1
ATOM 2414 N N . ASN A 1 311 ? 7.441 39.875 6.223 1 81.62 311 ASN A N 1
ATOM 2415 C CA . ASN A 1 311 ? 7.27 39.531 4.816 1 81.62 311 ASN A CA 1
ATOM 2416 C C . ASN A 1 311 ? 6.281 38.375 4.645 1 81.62 311 ASN A C 1
ATOM 2418 O O . ASN A 1 311 ? 6.301 37.688 3.623 1 81.62 311 ASN A O 1
ATOM 2422 N N . GLY A 1 312 ? 5.617 38.031 5.695 1 76.56 312 GLY A N 1
ATOM 2423 C CA . GLY A 1 312 ? 4.543 37.062 5.57 1 76.56 312 GLY A CA 1
ATOM 2424 C C . GLY A 1 312 ? 4.93 35.688 6.059 1 76.56 312 GLY A C 1
ATOM 2425 O O . GLY A 1 312 ? 4.191 34.719 5.844 1 76.56 312 GLY A O 1
ATOM 2426 N N . TRP A 1 313 ? 5.98 35.531 6.66 1 83.25 313 TRP A N 1
ATOM 2427 C CA . TRP A 1 313 ? 6.395 34.219 7.164 1 83.25 313 TRP A CA 1
ATOM 2428 C C . TRP A 1 313 ? 5.449 33.75 8.258 1 83.25 313 TRP A C 1
ATOM 2430 O O . TRP A 1 313 ? 5.027 34.531 9.117 1 83.25 313 TRP A O 1
ATOM 2440 N N . LYS A 1 314 ? 5.109 32.469 8.188 1 78.75 314 LYS A N 1
ATOM 2441 C CA . LYS A 1 314 ? 4.348 31.781 9.227 1 78.75 314 LYS A CA 1
ATOM 2442 C C . LYS A 1 314 ? 4.953 30.422 9.531 1 78.75 314 LYS A C 1
ATOM 2444 O O . LYS A 1 314 ? 5.496 29.766 8.648 1 78.75 314 LYS A O 1
ATOM 2449 N N . ILE A 1 315 ? 4.816 30.125 10.797 1 84.44 315 ILE A N 1
ATOM 2450 C CA . ILE A 1 315 ? 5.285 28.797 11.188 1 84.44 315 ILE A CA 1
ATOM 2451 C C . ILE A 1 315 ? 4.438 27.734 10.516 1 84.44 315 ILE A C 1
ATOM 2453 O O . ILE A 1 315 ? 3.232 27.906 10.312 1 84.44 315 ILE A O 1
ATOM 2457 N N . ALA A 1 316 ? 5.117 26.641 10.164 1 80.19 316 ALA A N 1
ATOM 2458 C CA . ALA A 1 316 ? 4.398 25.516 9.578 1 80.19 316 ALA A CA 1
ATOM 2459 C C . ALA A 1 316 ? 3.488 24.844 10.602 1 80.19 316 ALA A C 1
ATOM 2461 O O . ALA A 1 316 ? 3.85 24.719 11.773 1 80.19 316 ALA A O 1
ATOM 2462 N N . LEU A 1 317 ? 2.42 24.391 10.148 1 75 317 LEU A N 1
ATOM 2463 C CA . LEU A 1 317 ? 1.378 23.812 10.992 1 75 317 LEU A CA 1
ATOM 2464 C C . LEU A 1 317 ? 1.932 22.672 11.836 1 75 317 LEU A C 1
ATOM 2466 O O . LEU A 1 317 ? 1.525 22.484 12.992 1 75 317 LEU A O 1
ATOM 2470 N N . PHE A 1 318 ? 2.832 21.906 11.273 1 80.56 318 PHE A N 1
ATOM 2471 C CA . PHE A 1 318 ? 3.285 20.703 11.969 1 80.56 318 PHE A CA 1
ATOM 2472 C C . PHE A 1 318 ? 4.73 20.859 12.43 1 80.56 318 PHE A C 1
ATOM 2474 O O . PHE A 1 318 ? 5.418 19.875 12.688 1 80.56 318 PHE A O 1
ATOM 2481 N N . ALA A 1 319 ? 5.141 22.062 12.57 1 86.44 319 ALA A N 1
ATOM 2482 C CA . ALA A 1 319 ? 6.512 22.312 13.016 1 86.44 319 ALA A CA 1
ATOM 2483 C C . ALA A 1 319 ? 6.758 21.734 14.398 1 86.44 319 ALA A C 1
ATOM 2485 O O . ALA A 1 319 ? 7.859 21.266 14.703 1 86.44 319 ALA A O 1
ATOM 2486 N N . ASN A 1 320 ? 5.758 21.797 15.203 1 84.88 320 ASN A N 1
ATOM 2487 C CA . ASN A 1 320 ? 5.883 21.234 16.547 1 84.88 320 ASN A CA 1
ATOM 2488 C C . ASN A 1 320 ? 6.121 19.734 16.516 1 84.88 320 ASN A C 1
ATOM 2490 O O . ASN A 1 320 ? 6.828 19.188 17.359 1 84.88 320 ASN A O 1
ATOM 2494 N N . GLN A 1 321 ? 5.523 19.047 15.602 1 84.88 321 GLN A N 1
ATOM 2495 C CA . GLN A 1 321 ? 5.738 17.609 15.477 1 84.88 321 GLN A CA 1
ATOM 2496 C C . GLN A 1 321 ? 7.176 17.297 15.078 1 84.88 321 GLN A C 1
ATOM 2498 O O . GLN A 1 321 ? 7.75 16.312 15.531 1 84.88 321 GLN A O 1
ATOM 2503 N N . LEU A 1 322 ? 7.68 18.078 14.211 1 89.94 322 LEU A N 1
ATOM 2504 C CA . LEU A 1 322 ? 9.078 17.922 13.836 1 89.94 322 LEU A CA 1
ATOM 2505 C C . LEU A 1 322 ? 9.992 18.094 15.039 1 89.94 322 LEU A C 1
ATOM 2507 O O . LEU A 1 322 ? 10.906 17.297 15.25 1 89.94 322 LEU A O 1
ATOM 2511 N N . HIS A 1 323 ? 9.75 19.188 15.773 1 90.75 323 HIS A N 1
ATOM 2512 C CA . HIS A 1 323 ? 10.484 19.422 17.016 1 90.75 323 HIS A CA 1
ATOM 2513 C C . HIS A 1 323 ? 10.422 18.219 17.938 1 90.75 323 HIS A C 1
ATOM 2515 O O . HIS A 1 323 ? 11.453 17.734 18.406 1 90.75 323 HIS A O 1
ATOM 2521 N N . ASP A 1 324 ? 9.25 17.75 18.156 1 88.81 324 ASP A N 1
ATOM 2522 C CA . ASP A 1 324 ? 9.031 16.656 19.094 1 88.81 324 ASP A CA 1
ATOM 2523 C C . ASP A 1 324 ? 9.641 15.359 18.594 1 88.81 324 ASP A C 1
ATOM 2525 O O . ASP A 1 324 ? 10.125 14.539 19.375 1 88.81 324 ASP A O 1
ATOM 2529 N N . ALA A 1 325 ? 9.531 15.141 17.297 1 90.94 325 ALA A N 1
ATOM 2530 C CA . ALA A 1 325 ? 10.125 13.938 16.703 1 90.94 325 ALA A CA 1
ATOM 2531 C C . ALA A 1 325 ? 11.633 13.891 16.969 1 90.94 325 ALA A C 1
ATOM 2533 O O . ALA A 1 325 ? 12.164 12.852 17.359 1 90.94 325 ALA A O 1
ATOM 2534 N N . PHE A 1 326 ? 12.266 15 16.766 1 93.25 326 PHE A N 1
ATOM 2535 C CA . PHE A 1 326 ? 13.703 15.055 16.953 1 93.25 326 PHE A CA 1
ATOM 2536 C C . PHE A 1 326 ? 14.062 14.891 18.438 1 93.25 326 PHE A C 1
ATOM 2538 O O . PHE A 1 326 ? 14.992 14.164 18.781 1 93.25 326 PHE A O 1
ATOM 2545 N N . LEU A 1 327 ? 13.352 15.555 19.234 1 92.12 327 LEU A N 1
ATOM 2546 C CA . LEU A 1 327 ? 13.586 15.445 20.672 1 92.12 327 LEU A CA 1
ATOM 2547 C C . LEU A 1 327 ? 13.367 14.008 21.141 1 92.12 327 LEU A C 1
ATOM 2549 O O . LEU A 1 327 ? 14.141 13.5 21.953 1 92.12 327 LEU A O 1
ATOM 2553 N N . MET A 1 328 ? 12.336 13.445 20.672 1 91.19 328 MET A N 1
ATOM 2554 C CA . MET A 1 328 ? 12.055 12.062 21.031 1 91.19 328 MET A CA 1
ATOM 2555 C C . MET A 1 328 ? 13.18 11.141 20.578 1 91.19 328 MET A C 1
ATOM 2557 O O . MET A 1 328 ? 13.617 10.266 21.344 1 91.19 328 MET A O 1
ATOM 2561 N N . TYR A 1 329 ? 13.578 11.305 19.375 1 93.44 329 TYR A N 1
ATOM 2562 C CA . TYR A 1 329 ? 14.695 10.508 18.891 1 93.44 329 TYR A CA 1
ATOM 2563 C C . TYR A 1 329 ? 15.906 10.633 19.797 1 93.44 329 TYR A C 1
ATOM 2565 O O . TYR A 1 329 ? 16.484 9.625 20.219 1 93.44 329 TYR A O 1
ATOM 2573 N N . ALA A 1 330 ? 16.281 11.844 20.094 1 93.38 330 ALA A N 1
ATOM 2574 C CA . ALA A 1 330 ? 17.469 12.094 20.922 1 93.38 330 ALA A CA 1
ATOM 2575 C C . ALA A 1 330 ? 17.328 11.461 22.297 1 93.38 330 ALA A C 1
ATOM 2577 O O . ALA A 1 330 ? 18.266 10.852 22.812 1 93.38 330 ALA A O 1
ATOM 2578 N N . THR A 1 331 ? 16.172 11.602 22.828 1 92.44 331 THR A N 1
ATOM 2579 C CA . THR A 1 331 ? 15.93 11.078 24.156 1 92.44 331 THR A CA 1
ATOM 2580 C C . THR A 1 331 ? 16.031 9.555 24.172 1 92.44 331 THR A C 1
ATOM 2582 O O . THR A 1 331 ? 16.672 8.977 25.047 1 92.44 331 THR A O 1
ATOM 2585 N N . VAL A 1 332 ? 15.398 8.914 23.219 1 93.12 332 VAL A N 1
ATOM 2586 C CA . VAL A 1 332 ? 15.398 7.457 23.141 1 93.12 332 VAL A CA 1
ATOM 2587 C C . VAL A 1 332 ? 16.797 6.957 22.812 1 93.12 332 VAL A C 1
ATOM 2589 O O . VAL A 1 332 ? 17.234 5.926 23.328 1 93.12 332 VAL A O 1
ATOM 2592 N N . ALA A 1 333 ? 17.469 7.676 21.922 1 94.88 333 ALA A N 1
ATOM 2593 C CA . ALA A 1 333 ? 18.844 7.32 21.594 1 94.88 333 ALA A CA 1
ATOM 2594 C C . ALA A 1 333 ? 19.734 7.371 22.828 1 94.88 333 ALA A C 1
ATOM 2596 O O . ALA A 1 333 ? 20.578 6.496 23.031 1 94.88 333 ALA A O 1
ATOM 2597 N N . ASN A 1 334 ? 19.562 8.383 23.656 1 94.06 334 ASN A N 1
ATOM 2598 C CA . ASN A 1 334 ? 20.312 8.539 24.891 1 94.06 334 ASN A CA 1
ATOM 2599 C C . ASN A 1 334 ? 20.109 7.352 25.828 1 94.06 334 ASN A C 1
ATOM 2601 O O . ASN A 1 334 ? 21.062 6.809 26.375 1 94.06 334 ASN A O 1
ATOM 2605 N N . ARG A 1 335 ? 18.875 7.039 25.984 1 92.38 335 ARG A N 1
ATOM 2606 C CA . ARG A 1 335 ? 18.531 5.898 26.828 1 92.38 335 ARG A CA 1
ATOM 2607 C C . ARG A 1 335 ? 19.094 4.602 26.25 1 92.38 335 ARG A C 1
ATOM 2609 O O . ARG A 1 335 ? 19.562 3.74 27 1 92.38 335 ARG A O 1
ATOM 2616 N N . THR A 1 336 ? 19 4.48 24.984 1 94.56 336 THR A N 1
ATOM 2617 C CA . THR A 1 336 ? 19.469 3.285 24.297 1 94.56 336 THR A CA 1
ATOM 2618 C C . THR A 1 336 ? 20.984 3.119 24.469 1 94.56 336 THR A C 1
ATOM 2620 O O . THR A 1 336 ? 21.469 2.018 24.734 1 94.56 336 THR A O 1
ATOM 2623 N N . LEU A 1 337 ? 21.688 4.219 24.344 1 95.19 337 LEU A N 1
ATOM 2624 C CA . LEU A 1 337 ? 23.125 4.199 24.531 1 95.19 337 LEU A CA 1
ATOM 2625 C C . LEU A 1 337 ? 23.484 3.85 25.984 1 95.19 337 LEU A C 1
ATOM 2627 O O . LEU A 1 337 ? 24.438 3.098 26.219 1 95.19 337 LEU A O 1
ATOM 2631 N N . THR A 1 338 ? 22.75 4.328 26.875 1 93.5 338 THR A N 1
ATOM 2632 C CA . THR A 1 338 ? 22.984 4.051 28.281 1 93.5 338 THR A CA 1
ATOM 2633 C C . THR A 1 338 ? 22.75 2.572 28.594 1 93.5 338 THR A C 1
ATOM 2635 O O . THR A 1 338 ? 23.406 2.006 29.469 1 93.5 338 THR A O 1
ATOM 2638 N N . ALA A 1 339 ? 21.906 1.965 27.875 1 93.81 339 ALA A N 1
ATOM 2639 C CA . ALA A 1 339 ? 21.594 0.548 28.047 1 93.81 339 ALA A CA 1
ATOM 2640 C C . ALA A 1 339 ? 22.594 -0.327 27.297 1 93.81 339 ALA A C 1
ATOM 2642 O O . ALA A 1 339 ? 22.516 -1.557 27.359 1 93.81 339 ALA A O 1
ATOM 2643 N N . GLY A 1 340 ? 23.531 0.31 26.562 1 94.75 340 GLY A N 1
ATOM 2644 C CA . GLY A 1 340 ? 24.594 -0.428 25.906 1 94.75 340 GLY A CA 1
ATOM 2645 C C . GLY A 1 340 ? 24.25 -0.849 24.484 1 94.75 340 GLY A C 1
ATOM 2646 O O . GLY A 1 340 ? 24.875 -1.76 23.938 1 94.75 340 GLY A O 1
ATOM 2647 N N . HIS A 1 341 ? 23.188 -0.23 23.969 1 94.69 341 HIS A N 1
ATOM 2648 C CA . HIS A 1 341 ? 22.797 -0.528 22.594 1 94.69 341 HIS A CA 1
ATOM 2649 C C . HIS A 1 341 ? 23.188 0.603 21.656 1 94.69 341 HIS A C 1
ATOM 2651 O O . HIS A 1 341 ? 23.531 1.698 22.094 1 94.69 341 HIS A O 1
ATOM 2657 N N . SER A 1 342 ? 23.125 0.277 20.391 1 93.94 342 SER A N 1
ATOM 2658 C CA . SER A 1 342 ? 23.469 1.26 19.375 1 93.94 342 SER A CA 1
ATOM 2659 C C . SER A 1 342 ? 22.344 2.256 19.156 1 93.94 342 SER A C 1
ATOM 2661 O O . SER A 1 342 ? 21.156 1.88 19.172 1 93.94 342 SER A O 1
ATOM 2663 N N . TYR A 1 343 ? 22.672 3.525 18.922 1 92.31 343 TYR A N 1
ATOM 2664 C CA . TYR A 1 343 ? 21.672 4.547 18.625 1 92.31 343 TYR A CA 1
ATOM 2665 C C . TYR A 1 343 ? 21.094 4.348 17.234 1 92.31 343 TYR A C 1
ATOM 2667 O O . TYR A 1 343 ? 20.188 5.082 16.828 1 92.31 343 TYR A O 1
ATOM 2675 N N . ARG A 1 344 ? 21.562 3.252 16.531 1 92.69 344 ARG A N 1
ATOM 2676 C CA . ARG A 1 344 ? 21.062 2.906 15.211 1 92.69 344 ARG A CA 1
ATOM 2677 C C . ARG A 1 344 ? 20.078 1.738 15.289 1 92.69 344 ARG A C 1
ATOM 2679 O O . ARG A 1 344 ? 19.484 1.352 14.281 1 92.69 344 ARG A O 1
ATOM 2686 N N . ASP A 1 345 ? 19.938 1.229 16.406 1 95.31 345 ASP A N 1
ATOM 2687 C CA . ASP A 1 345 ? 19.062 0.075 16.578 1 95.31 345 ASP A CA 1
ATOM 2688 C C . ASP A 1 345 ? 17.594 0.5 16.641 1 95.31 345 ASP A C 1
ATOM 2690 O O . ASP A 1 345 ? 17.016 0.627 17.719 1 95.31 345 ASP A O 1
ATOM 2694 N N . GLY A 1 346 ? 16.984 0.582 15.484 1 95.81 346 GLY A N 1
ATOM 2695 C CA . GLY A 1 346 ? 15.625 1.091 15.367 1 95.81 346 GLY A CA 1
ATOM 2696 C C . GLY A 1 346 ? 14.602 0.216 16.062 1 95.81 346 GLY A C 1
ATOM 2697 O O . GLY A 1 346 ? 13.648 0.723 16.672 1 95.81 346 GLY A O 1
ATOM 2698 N N . THR A 1 347 ? 14.789 -1.075 15.977 1 94.94 347 THR A N 1
ATOM 2699 C CA . THR A 1 347 ? 13.844 -1.998 16.594 1 94.94 347 THR A CA 1
ATOM 2700 C C . THR A 1 347 ? 13.867 -1.869 18.109 1 94.94 347 THR A C 1
ATOM 2702 O O . THR A 1 347 ? 12.82 -1.844 18.766 1 94.94 347 THR A O 1
ATOM 2705 N N . TYR A 1 348 ? 15.109 -1.835 18.672 1 94.62 348 TYR A N 1
ATOM 2706 C CA . TYR A 1 348 ? 15.219 -1.644 20.109 1 94.62 348 TYR A CA 1
ATOM 2707 C C . TYR A 1 348 ? 14.578 -0.328 20.531 1 94.62 348 TYR A C 1
ATOM 2709 O O . TYR A 1 348 ? 13.836 -0.283 21.516 1 94.62 348 TYR A O 1
ATOM 2717 N N . MET A 1 349 ? 14.859 0.708 19.812 1 93.75 349 MET A N 1
ATOM 2718 C CA . MET A 1 349 ? 14.336 2.027 20.156 1 93.75 349 MET A CA 1
ATOM 2719 C C . MET A 1 349 ? 12.82 2.061 20.031 1 93.75 349 MET A C 1
ATOM 2721 O O . MET A 1 349 ? 12.133 2.664 20.859 1 93.75 349 MET A O 1
ATOM 2725 N N . PHE A 1 350 ? 12.344 1.43 18.953 1 93.12 350 PHE A N 1
ATOM 2726 C CA . PHE A 1 350 ? 10.906 1.32 18.75 1 93.12 350 PHE A CA 1
ATOM 2727 C C . PHE A 1 350 ? 10.234 0.708 19.984 1 93.12 350 PHE A C 1
ATOM 2729 O O . PHE A 1 350 ? 9.242 1.239 20.484 1 93.12 350 PHE A O 1
ATOM 2736 N N . ASN A 1 351 ? 10.789 -0.285 20.516 1 89.69 351 ASN A N 1
ATOM 2737 C CA . ASN A 1 351 ? 10.203 -1.023 21.641 1 89.69 351 ASN A CA 1
ATOM 2738 C C . ASN A 1 351 ? 10.406 -0.291 22.969 1 89.69 351 ASN A C 1
ATOM 2740 O O . ASN A 1 351 ? 9.766 -0.618 23.969 1 89.69 351 ASN A O 1
ATOM 2744 N N . HIS A 1 352 ? 11.195 0.756 22.984 1 85.56 352 HIS A N 1
ATOM 2745 C CA . HIS A 1 352 ? 11.484 1.474 24.219 1 85.56 352 HIS A CA 1
ATOM 2746 C C . HIS A 1 352 ? 11.055 2.936 24.109 1 85.56 352 HIS A C 1
ATOM 2748 O O . HIS A 1 352 ? 11.578 3.787 24.844 1 85.56 352 HIS A O 1
ATOM 2754 N N . THR A 1 353 ? 10.32 3.17 23.062 1 85.5 353 THR A N 1
ATOM 2755 C CA . THR A 1 353 ? 9.836 4.531 22.859 1 85.5 353 THR A CA 1
ATOM 2756 C C . THR A 1 353 ? 8.594 4.797 23.703 1 85.5 353 THR A C 1
ATOM 2758 O O . THR A 1 353 ? 8.273 5.945 24.016 1 85.5 353 THR A O 1
ATOM 2761 N N . ALA A 1 354 ? 8.055 3.627 24.078 1 67.69 354 ALA A N 1
ATOM 2762 C CA . ALA A 1 354 ? 6.844 3.812 24.875 1 67.69 354 ALA A CA 1
ATOM 2763 C C . ALA A 1 354 ? 7.121 4.676 26.094 1 67.69 354 ALA A C 1
ATOM 2765 O O . ALA A 1 354 ? 8.172 4.551 26.734 1 67.69 354 ALA A O 1
ATOM 2766 N N . GLY A 1 355 ? 6.484 5.754 26.188 1 58.72 355 GLY A N 1
ATOM 2767 C CA . GLY A 1 355 ? 6.562 6.66 27.328 1 58.72 355 GLY A CA 1
ATOM 2768 C C . GLY A 1 355 ? 5.953 8.023 27.047 1 58.72 355 GLY A C 1
ATOM 2769 O O . GLY A 1 355 ? 5.352 8.234 25.984 1 58.72 355 GLY A O 1
ATOM 2770 N N . VAL A 1 356 ? 5.773 8.766 28.062 1 53.44 356 VAL A N 1
ATOM 2771 C CA . VAL A 1 356 ? 5.262 10.125 27.969 1 53.44 356 VAL A CA 1
ATOM 2772 C C . VAL A 1 356 ? 6.414 11.094 27.734 1 53.44 356 VAL A C 1
ATOM 2774 O O . VAL A 1 356 ? 7.422 11.062 28.438 1 53.44 356 VAL A O 1
ATOM 2777 N N . TYR A 1 357 ? 6.332 11.617 26.594 1 55.34 357 TYR A N 1
ATOM 2778 C CA . TYR A 1 357 ? 7.355 12.602 26.266 1 55.34 357 TYR A CA 1
ATOM 2779 C C . TYR A 1 357 ? 6.781 14.008 26.281 1 55.34 357 TYR A C 1
ATOM 2781 O O . TYR A 1 357 ? 5.621 14.227 25.922 1 55.34 357 TYR A O 1
ATOM 2789 N N . GLN A 1 358 ? 7.391 14.781 27.031 1 47.19 358 GLN A N 1
ATOM 2790 C CA . GLN A 1 358 ? 6.949 16.172 27.031 1 47.19 358 GLN A CA 1
ATOM 2791 C C . GLN A 1 358 ? 7.328 16.875 25.734 1 47.19 358 GLN A C 1
ATOM 2793 O O . GLN A 1 358 ? 8.508 16.984 25.406 1 47.19 358 GLN A O 1
ATOM 2798 N N . GLY A 1 359 ? 6.414 17 24.938 1 51.59 359 GLY A N 1
ATOM 2799 C CA . GLY A 1 359 ? 6.637 17.781 23.734 1 51.59 359 GLY A CA 1
ATOM 2800 C C . GLY A 1 359 ? 6.512 19.281 23.953 1 51.59 359 GLY A C 1
ATOM 2801 O O . GLY A 1 359 ? 6.562 19.75 25.094 1 51.59 359 GLY A O 1
ATOM 2802 N N . TYR A 1 360 ? 6.664 20.016 22.891 1 48.91 360 TYR A N 1
ATOM 2803 C CA . TYR A 1 360 ? 6.488 21.453 23.031 1 48.91 360 TYR A CA 1
ATOM 2804 C C . TYR A 1 360 ? 5.055 21.797 23.438 1 48.91 360 TYR A C 1
ATOM 2806 O O . TYR A 1 360 ? 4.82 22.734 24.203 1 48.91 360 TYR A O 1
ATOM 2814 N N . PHE A 1 361 ? 4.074 20.922 22.844 1 52.03 361 PHE A N 1
ATOM 2815 C CA . PHE A 1 361 ? 2.705 21.172 23.281 1 52.03 361 PHE A CA 1
ATOM 2816 C C . PHE A 1 361 ? 2.061 19.891 23.797 1 52.03 361 PHE A C 1
ATOM 2818 O O . PHE A 1 361 ? 2.418 18.781 23.359 1 52.03 361 PHE A O 1
ATOM 2825 N N . MET B 1 1 ? 18 -8.844 -12.281 1 46.03 1 MET B N 1
ATOM 2826 C CA . MET B 1 1 ? 17.906 -9.492 -10.977 1 46.03 1 MET B CA 1
ATOM 2827 C C . MET B 1 1 ? 16.594 -10.266 -10.836 1 46.03 1 MET B C 1
ATOM 2829 O O . MET B 1 1 ? 15.539 -9.789 -11.25 1 46.03 1 MET B O 1
ATOM 2833 N N . PHE B 1 2 ? 16.922 -11.516 -10.656 1 64.06 2 PHE B N 1
ATOM 2834 C CA . PHE B 1 2 ? 15.758 -12.375 -10.484 1 64.06 2 PHE B CA 1
ATOM 2835 C C . PHE B 1 2 ? 15.469 -12.609 -9.008 1 64.06 2 PHE B C 1
ATOM 2837 O O . PHE B 1 2 ? 16.375 -12.961 -8.242 1 64.06 2 PHE B O 1
ATOM 2844 N N . LEU B 1 3 ? 14.477 -12.102 -8.484 1 57.62 3 LEU B N 1
ATOM 2845 C CA . LEU B 1 3 ? 14.039 -12.336 -7.113 1 57.62 3 LEU B CA 1
ATOM 2846 C C . LEU B 1 3 ? 13.062 -13.5 -7.043 1 57.62 3 LEU B C 1
ATOM 2848 O O . LEU B 1 3 ? 11.992 -13.453 -7.652 1 57.62 3 LEU B O 1
ATOM 2852 N N . PHE B 1 4 ? 13.539 -14.734 -6.465 1 53.09 4 PHE B N 1
ATOM 2853 C CA . PHE B 1 4 ? 12.766 -15.969 -6.434 1 53.09 4 PHE B CA 1
ATOM 2854 C C . PHE B 1 4 ? 12.203 -16.219 -5.039 1 53.09 4 PHE B C 1
ATOM 2856 O O . PHE B 1 4 ? 12.602 -15.57 -4.078 1 53.09 4 PHE B O 1
ATOM 2863 N N . ARG B 1 5 ? 10.992 -16.953 -4.926 1 47.53 5 ARG B N 1
ATOM 2864 C CA . ARG B 1 5 ? 10.508 -17.547 -3.689 1 47.53 5 ARG B CA 1
ATOM 2865 C C . ARG B 1 5 ? 10.828 -19.047 -3.641 1 47.53 5 ARG B C 1
ATOM 2867 O O . ARG B 1 5 ? 10.984 -19.688 -4.68 1 47.53 5 ARG B O 1
ATOM 2874 N N . TYR B 1 6 ? 10.992 -19.578 -2.355 1 37.66 6 TYR B N 1
ATOM 2875 C CA . TYR B 1 6 ? 11.258 -21 -2.201 1 37.66 6 TYR B CA 1
ATOM 2876 C C . TYR B 1 6 ? 9.977 -21.812 -2.314 1 37.66 6 TYR B C 1
ATOM 2878 O O . TYR B 1 6 ? 10.008 -23.031 -2.297 1 37.66 6 TYR B O 1
ATOM 2886 N N . ALA B 1 7 ? 8.984 -21.172 -2.621 1 43.66 7 ALA B N 1
ATOM 2887 C CA . ALA B 1 7 ? 7.754 -21.953 -2.74 1 43.66 7 ALA B CA 1
ATOM 2888 C C . ALA B 1 7 ? 7.734 -22.766 -4.035 1 43.66 7 ALA B C 1
ATOM 2890 O O . ALA B 1 7 ? 8.258 -22.312 -5.059 1 43.66 7 ALA B O 1
ATOM 2891 N N . ALA B 1 8 ? 7.18 -23.922 -3.961 1 46.97 8 ALA B N 1
ATOM 2892 C CA . ALA B 1 8 ? 7.172 -24.922 -5.035 1 46.97 8 ALA B CA 1
ATOM 2893 C C . ALA B 1 8 ? 6.613 -24.328 -6.324 1 46.97 8 ALA B C 1
ATOM 2895 O O . ALA B 1 8 ? 7.082 -24.656 -7.418 1 46.97 8 ALA B O 1
ATOM 2896 N N . SER B 1 9 ? 5.812 -23.359 -6.219 1 54.38 9 SER B N 1
ATOM 2897 C CA . SER B 1 9 ? 5.141 -22.828 -7.398 1 54.38 9 SER B CA 1
ATOM 2898 C C . SER B 1 9 ? 6.02 -21.812 -8.117 1 54.38 9 SER B C 1
ATOM 2900 O O . SER B 1 9 ? 5.898 -21.625 -9.328 1 54.38 9 SER B O 1
ATOM 2902 N N . VAL B 1 10 ? 6.93 -21.219 -7.355 1 62.66 10 VAL B N 1
ATOM 2903 C CA . VAL B 1 10 ? 7.809 -20.203 -7.934 1 62.66 10 VAL B CA 1
ATOM 2904 C C . VAL B 1 10 ? 9.234 -20.406 -7.434 1 62.66 10 VAL B C 1
ATOM 2906 O O . VAL B 1 10 ? 10.062 -19.5 -7.5 1 62.66 10 VAL B O 1
ATOM 2909 N N . GLY B 1 11 ? 9.453 -21.594 -6.988 1 74.12 11 GLY B N 1
ATOM 2910 C CA . GLY B 1 11 ? 10.734 -21.875 -6.355 1 74.12 11 GLY B CA 1
ATOM 2911 C C . GLY B 1 11 ? 11.891 -21.938 -7.34 1 74.12 11 GLY B C 1
ATOM 2912 O O . GLY B 1 11 ? 11.703 -22.297 -8.5 1 74.12 11 GLY B O 1
ATOM 2913 N N . TYR B 1 12 ? 12.984 -21.672 -6.836 1 81.12 12 TYR B N 1
ATOM 2914 C CA . TYR B 1 12 ? 14.219 -21.625 -7.605 1 81.12 12 TYR B CA 1
ATOM 2915 C C . TYR B 1 12 ? 14.477 -22.953 -8.305 1 81.12 12 TYR B C 1
ATOM 2917 O O . TYR B 1 12 ? 14.68 -22.984 -9.523 1 81.12 12 TYR B O 1
ATOM 2925 N N . ILE B 1 13 ? 14.352 -24.047 -7.691 1 82.25 13 ILE B N 1
ATOM 2926 C CA . ILE B 1 13 ? 14.703 -25.375 -8.188 1 82.25 13 ILE B CA 1
ATOM 2927 C C . ILE B 1 13 ? 13.773 -25.766 -9.336 1 82.25 13 ILE B C 1
ATOM 2929 O O . ILE B 1 13 ? 14.203 -26.422 -10.289 1 82.25 13 ILE B O 1
ATOM 2933 N N . GLY B 1 14 ? 12.617 -25.234 -9.266 1 85 14 GLY B N 1
ATOM 2934 C CA . GLY B 1 14 ? 11.641 -25.625 -10.273 1 85 14 GLY B CA 1
ATOM 2935 C C . GLY B 1 14 ? 11.477 -24.594 -11.375 1 85 14 GLY B C 1
ATOM 2936 O O . GLY B 1 14 ? 10.773 -24.828 -12.359 1 85 14 GLY B O 1
ATOM 2937 N N . SER B 1 15 ? 12.188 -23.438 -11.25 1 88.56 15 SER B N 1
ATOM 2938 C CA . SER B 1 15 ? 11.844 -22.406 -12.227 1 88.56 15 SER B CA 1
ATOM 2939 C C . SER B 1 15 ? 13.094 -21.781 -12.836 1 88.56 15 SER B C 1
ATOM 2941 O O . SER B 1 15 ? 13.047 -21.234 -13.938 1 88.56 15 SER B O 1
ATOM 2943 N N . ALA B 1 16 ? 14.242 -21.859 -12.227 1 91.31 16 ALA B N 1
ATOM 2944 C CA . ALA B 1 16 ? 15.414 -21.094 -12.656 1 91.31 16 ALA B CA 1
ATOM 2945 C C . ALA B 1 16 ? 15.883 -21.547 -14.039 1 91.31 16 ALA B C 1
ATOM 2947 O O . ALA B 1 16 ? 16.359 -20.75 -14.836 1 91.31 16 ALA B O 1
ATOM 2948 N N . GLY B 1 17 ? 15.75 -22.859 -14.32 1 93.12 17 GLY B N 1
ATOM 2949 C CA . GLY B 1 17 ? 16.125 -23.406 -15.617 1 93.12 17 GLY B CA 1
ATOM 2950 C C . GLY B 1 17 ? 15.375 -22.75 -16.766 1 93.12 17 GLY B C 1
ATOM 2951 O O . GLY B 1 17 ? 15.844 -22.766 -17.906 1 93.12 17 GLY B O 1
ATOM 2952 N N . ALA B 1 18 ? 14.211 -22.203 -16.438 1 92.88 18 ALA B N 1
ATOM 2953 C CA . ALA B 1 18 ? 13.414 -21.531 -17.453 1 92.88 18 ALA B CA 1
ATOM 2954 C C . ALA B 1 18 ? 14.156 -20.344 -18.047 1 92.88 18 ALA B C 1
ATOM 2956 O O . ALA B 1 18 ? 13.969 -20 -19.219 1 92.88 18 ALA B O 1
ATOM 2957 N N . LEU B 1 19 ? 15.047 -19.719 -17.328 1 93.31 19 LEU B N 1
ATOM 2958 C CA . LEU B 1 19 ? 15.844 -18.578 -17.797 1 93.31 19 LEU B CA 1
ATOM 2959 C C . LEU B 1 19 ? 16.781 -19 -18.922 1 93.31 19 LEU B C 1
ATOM 2961 O O . LEU B 1 19 ? 16.891 -18.312 -19.938 1 93.31 19 LEU B O 1
ATOM 2965 N N . THR B 1 20 ? 17.422 -20.172 -18.688 1 94.19 20 THR B N 1
ATOM 2966 C CA . THR B 1 20 ? 18.391 -20.594 -19.688 1 94.19 20 THR B CA 1
ATOM 2967 C C . THR B 1 20 ? 17.703 -21.203 -20.906 1 94.19 20 THR B C 1
ATOM 2969 O O . THR B 1 20 ? 18.234 -21.141 -22.016 1 94.19 20 THR B O 1
ATOM 2972 N N . VAL B 1 21 ? 16.484 -21.75 -20.641 1 94.88 21 VAL B N 1
ATOM 2973 C CA . VAL B 1 21 ? 15.695 -22.141 -21.812 1 94.88 21 VAL B CA 1
ATOM 2974 C C . VAL B 1 21 ? 15.375 -20.906 -22.656 1 94.88 21 VAL B C 1
ATOM 2976 O O . VAL B 1 21 ? 15.469 -20.938 -23.875 1 94.88 21 VAL B O 1
ATOM 2979 N N . ALA B 1 22 ? 14.984 -19.859 -22.016 1 94.44 22 ALA B N 1
ATOM 2980 C CA . ALA B 1 22 ? 14.711 -18.594 -22.719 1 94.44 22 ALA B CA 1
ATOM 2981 C C . ALA B 1 22 ? 15.969 -18.062 -23.406 1 94.44 22 ALA B C 1
ATOM 2983 O O . ALA B 1 22 ? 15.891 -17.516 -24.5 1 94.44 22 ALA B O 1
ATOM 2984 N N . LEU B 1 23 ? 17.109 -18.172 -22.766 1 94.81 23 LEU B N 1
ATOM 2985 C CA . LEU B 1 23 ? 18.375 -17.719 -23.328 1 94.81 23 LEU B CA 1
ATOM 2986 C C . LEU B 1 23 ? 18.672 -18.422 -24.641 1 94.81 23 LEU B C 1
ATOM 2988 O O . LEU B 1 23 ? 19.188 -17.812 -25.578 1 94.81 23 LEU B O 1
ATOM 2992 N N . ASP B 1 24 ? 18.391 -19.734 -24.672 1 95.06 24 ASP B N 1
ATOM 2993 C CA . ASP B 1 24 ? 18.562 -20.469 -25.922 1 95.06 24 ASP B CA 1
ATOM 2994 C C . ASP B 1 24 ? 17.75 -19.844 -27.047 1 95.06 24 ASP B C 1
ATOM 2996 O O . ASP B 1 24 ? 18.25 -19.672 -28.172 1 95.06 24 ASP B O 1
ATOM 3000 N N . THR B 1 25 ? 16.531 -19.609 -26.719 1 93.06 25 THR B N 1
ATOM 3001 C CA . THR B 1 25 ? 15.648 -18.984 -27.703 1 93.06 25 THR B CA 1
ATOM 3002 C C . THR B 1 25 ? 16.188 -17.641 -28.141 1 93.06 25 THR B C 1
ATOM 3004 O O . THR B 1 25 ? 16.156 -17.297 -29.328 1 93.06 25 THR B O 1
ATOM 3007 N N . ILE B 1 26 ? 16.688 -16.844 -27.234 1 94.44 26 ILE B N 1
ATOM 3008 C CA . ILE B 1 26 ? 17.234 -15.516 -27.484 1 94.44 26 ILE B CA 1
ATOM 3009 C C . ILE B 1 26 ? 18.422 -15.625 -28.422 1 94.44 26 ILE B C 1
ATOM 3011 O O . ILE B 1 26 ? 18.516 -14.883 -29.406 1 94.44 26 ILE B O 1
ATOM 3015 N N . ARG B 1 27 ? 19.25 -16.547 -28.188 1 95.62 27 ARG B N 1
ATOM 3016 C CA . ARG B 1 27 ? 20.438 -16.75 -29.016 1 95.62 27 ARG B CA 1
ATOM 3017 C C . ARG B 1 27 ? 20.078 -17.266 -30.406 1 95.62 27 ARG B C 1
ATOM 3019 O O . ARG B 1 27 ? 20.594 -16.781 -31.406 1 95.62 27 ARG B O 1
ATOM 3026 N N . GLU B 1 28 ? 19.188 -18.203 -30.422 1 95.31 28 GLU B N 1
ATOM 3027 C CA . GLU B 1 28 ? 18.75 -18.781 -31.688 1 95.31 28 GLU B CA 1
ATOM 3028 C C . GLU B 1 28 ? 18.078 -17.734 -32.562 1 95.31 28 GLU B C 1
ATOM 3030 O O . GLU B 1 28 ? 18.188 -17.797 -33.781 1 95.31 28 GLU B O 1
ATOM 3035 N N . SER B 1 29 ? 17.438 -16.844 -31.969 1 93.88 29 SER B N 1
ATOM 3036 C CA . SER B 1 29 ? 16.688 -15.828 -32.688 1 93.88 29 SER B CA 1
ATOM 3037 C C . SER B 1 29 ? 17.531 -14.594 -32.969 1 93.88 29 SER B C 1
ATOM 3039 O O . SER B 1 29 ? 17.047 -13.602 -33.531 1 93.88 29 SER B O 1
ATOM 3041 N N . HIS B 1 30 ? 18.766 -14.586 -32.562 1 95 30 HIS B N 1
ATOM 3042 C CA . HIS B 1 30 ? 19.719 -13.508 -32.781 1 95 30 HIS B CA 1
ATOM 3043 C C . HIS B 1 30 ? 19.234 -12.195 -32.156 1 95 30 HIS B C 1
ATOM 3045 O O . HIS B 1 30 ? 19.266 -11.148 -32.812 1 95 30 HIS B O 1
ATOM 3051 N N . ILE B 1 31 ? 18.609 -12.312 -31 1 94.06 31 ILE B N 1
ATOM 3052 C CA . ILE B 1 31 ? 18.234 -11.18 -30.172 1 94.06 31 ILE B CA 1
ATOM 3053 C C . ILE B 1 31 ? 19.391 -10.797 -29.266 1 94.06 31 ILE B C 1
ATOM 3055 O O . ILE B 1 31 ? 19.891 -11.625 -28.5 1 94.06 31 ILE B O 1
ATOM 3059 N N . LEU B 1 32 ? 19.844 -9.477 -29.359 1 95.38 32 LEU B N 1
ATOM 3060 C CA . LEU B 1 32 ? 20.922 -8.945 -28.547 1 95.38 32 LEU B CA 1
ATOM 3061 C C . LEU B 1 32 ? 22.234 -9.68 -28.812 1 95.38 32 LEU B C 1
ATOM 3063 O O . LEU B 1 32 ? 22.906 -10.125 -27.891 1 95.38 32 LEU B O 1
ATOM 3067 N N . ASP B 1 33 ? 22.422 -9.664 -30.203 1 92.06 33 ASP B N 1
ATOM 3068 C CA . ASP B 1 33 ? 23.703 -10.234 -30.594 1 92.06 33 ASP B CA 1
ATOM 3069 C C . ASP B 1 33 ? 24.859 -9.414 -30 1 92.06 33 ASP B C 1
ATOM 3071 O O . ASP B 1 33 ? 24.812 -8.188 -30.016 1 92.06 33 ASP B O 1
ATOM 3075 N N . GLY B 1 34 ? 25.812 -10 -29.406 1 91.38 34 GLY B N 1
ATOM 3076 C CA . GLY B 1 34 ? 26.969 -9.289 -28.875 1 91.38 34 GLY B CA 1
ATOM 3077 C C . GLY B 1 34 ? 26.859 -8.992 -27.391 1 91.38 34 GLY B C 1
ATOM 3078 O O . GLY B 1 34 ? 27.766 -8.422 -26.781 1 91.38 34 GLY B O 1
ATOM 3079 N N . TYR B 1 35 ? 25.656 -9.156 -26.906 1 93.06 35 TYR B N 1
ATOM 3080 C CA . TYR B 1 35 ? 25.453 -8.945 -25.484 1 93.06 35 TYR B CA 1
ATOM 3081 C C . TYR B 1 35 ? 25.438 -10.266 -24.734 1 93.06 35 TYR B C 1
ATOM 3083 O O . TYR B 1 35 ? 25.031 -11.297 -25.281 1 93.06 35 TYR B O 1
ATOM 3091 N N . ASP B 1 36 ? 25.922 -10.211 -23.484 1 92.12 36 ASP B N 1
ATOM 3092 C CA . ASP B 1 36 ? 25.812 -11.344 -22.578 1 92.12 36 ASP B CA 1
ATOM 3093 C C . ASP B 1 36 ? 24.938 -10.992 -21.375 1 92.12 36 ASP B C 1
ATOM 3095 O O . ASP B 1 36 ? 24.719 -9.812 -21.078 1 92.12 36 ASP B O 1
ATOM 3099 N N . PHE B 1 37 ? 24.438 -12.039 -20.781 1 91.94 37 PHE B N 1
ATOM 3100 C CA . PHE B 1 37 ? 23.562 -11.844 -19.625 1 91.94 37 PHE B CA 1
ATOM 3101 C C . PHE B 1 37 ? 24.203 -12.398 -18.359 1 91.94 37 PHE B C 1
ATOM 3103 O O . PHE B 1 37 ? 24.766 -13.492 -18.375 1 91.94 37 PHE B O 1
ATOM 3110 N N . ASN B 1 38 ? 24.219 -11.602 -17.328 1 89.94 38 ASN B N 1
ATOM 3111 C CA . ASN B 1 38 ? 24.625 -12.023 -16 1 89.94 38 ASN B CA 1
ATOM 3112 C C . ASN B 1 38 ? 23.438 -12.094 -15.047 1 89.94 38 ASN B C 1
ATOM 3114 O O . ASN B 1 38 ? 22.719 -11.102 -14.867 1 89.94 38 ASN B O 1
ATOM 3118 N N . PHE B 1 39 ? 23.25 -13.305 -14.461 1 89.5 39 PHE B N 1
ATOM 3119 C CA . PHE B 1 39 ? 22.109 -13.508 -13.578 1 89.5 39 PHE B CA 1
ATOM 3120 C C . PHE B 1 39 ? 22.531 -13.398 -12.117 1 89.5 39 PHE B C 1
ATOM 3122 O O . PHE B 1 39 ? 23.422 -14.125 -11.656 1 89.5 39 PHE B O 1
ATOM 3129 N N . ILE B 1 40 ? 21.969 -12.484 -11.398 1 91.62 40 ILE B N 1
ATOM 3130 C CA . ILE B 1 40 ? 22.109 -12.414 -9.945 1 91.62 40 ILE B CA 1
ATOM 3131 C C . ILE B 1 40 ? 20.812 -12.867 -9.281 1 91.62 40 ILE B C 1
ATOM 3133 O O . ILE B 1 40 ? 19.766 -12.219 -9.43 1 91.62 40 ILE B O 1
ATOM 3137 N N . ILE B 1 41 ? 20.891 -13.977 -8.633 1 90.19 41 ILE B N 1
ATOM 3138 C CA . ILE B 1 41 ? 19.703 -14.594 -8.062 1 90.19 41 ILE B CA 1
ATOM 3139 C C . ILE B 1 41 ? 19.625 -14.289 -6.57 1 90.19 41 ILE B C 1
ATOM 3141 O O . ILE B 1 41 ? 20.609 -14.445 -5.848 1 90.19 41 ILE B O 1
ATOM 3145 N N . ARG B 1 42 ? 18.516 -13.75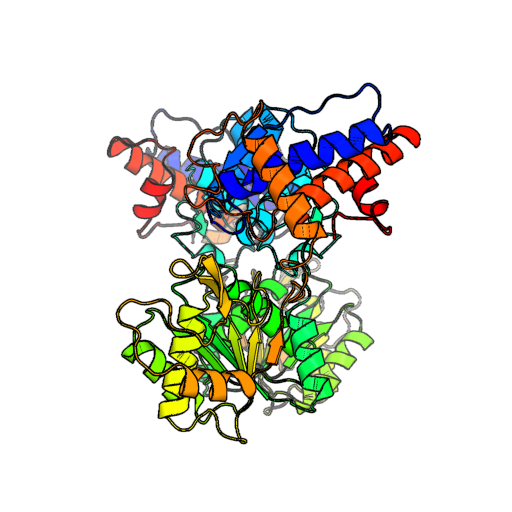8 -6.105 1 91.69 42 ARG B N 1
ATOM 3146 C CA . ARG B 1 42 ? 18.234 -13.516 -4.695 1 91.69 42 ARG B CA 1
ATOM 3147 C C . ARG B 1 42 ? 16.891 -14.148 -4.297 1 91.69 42 ARG B C 1
ATOM 3149 O O . ARG B 1 42 ? 16.031 -14.352 -5.141 1 91.69 42 ARG B O 1
ATOM 3156 N N . TYR B 1 43 ? 16.797 -14.516 -3.057 1 90.56 43 TYR B N 1
ATOM 3157 C CA . TYR B 1 43 ? 15.602 -15.164 -2.527 1 90.56 43 TYR B CA 1
ATOM 3158 C C . TYR B 1 43 ? 14.922 -14.281 -1.488 1 90.56 43 TYR B C 1
ATOM 3160 O O . TYR B 1 43 ? 15.328 -14.258 -0.325 1 90.56 43 TYR B O 1
ATOM 3168 N N . ASP B 1 44 ? 13.898 -13.625 -1.91 1 90.69 44 ASP B N 1
ATOM 3169 C CA . ASP B 1 44 ? 13.211 -12.758 -0.961 1 90.69 44 ASP B CA 1
ATOM 3170 C C . ASP B 1 44 ? 12.219 -13.547 -0.108 1 90.69 44 ASP B C 1
ATOM 3172 O O . ASP B 1 44 ? 11.773 -13.07 0.936 1 90.69 44 ASP B O 1
ATOM 3176 N N . ASN B 1 45 ? 11.828 -14.797 -0.584 1 87.44 45 ASN B N 1
ATOM 3177 C CA . ASN B 1 45 ? 10.898 -15.664 0.129 1 87.44 45 ASN B CA 1
ATOM 3178 C C . ASN B 1 45 ? 9.578 -14.961 0.423 1 87.44 45 ASN B C 1
ATOM 3180 O O . ASN B 1 45 ? 9 -15.148 1.493 1 87.44 45 ASN B O 1
ATOM 3184 N N . CYS B 1 46 ? 9.266 -14.062 -0.412 1 87 46 CYS B N 1
ATOM 3185 C CA . CYS B 1 46 ? 8.008 -13.328 -0.361 1 87 46 CYS B CA 1
ATOM 3186 C C . CYS B 1 46 ? 7.957 -12.414 0.855 1 87 46 CYS B C 1
ATOM 3188 O O . CYS B 1 46 ? 6.879 -12.102 1.367 1 87 46 CYS B O 1
ATOM 3190 N N . VAL B 1 47 ? 9.078 -12.125 1.357 1 90 47 VAL B N 1
ATOM 3191 C CA . VAL B 1 47 ? 9.188 -11.148 2.441 1 90 47 VAL B CA 1
ATOM 3192 C C . VAL B 1 47 ? 9.547 -9.781 1.872 1 90 47 VAL B C 1
ATOM 3194 O O . VAL B 1 47 ? 10.594 -9.617 1.237 1 90 47 VAL B O 1
ATOM 3197 N N . GLU B 1 48 ? 8.734 -8.852 2.123 1 93.5 48 GLU B N 1
ATOM 3198 C CA . GLU B 1 48 ? 8.859 -7.508 1.565 1 93.5 48 GLU B CA 1
ATOM 3199 C C . GLU B 1 48 ? 10.219 -6.902 1.89 1 93.5 48 GLU B C 1
ATOM 3201 O O . GLU B 1 48 ? 10.906 -6.387 1.002 1 93.5 48 GLU B O 1
ATOM 3206 N N . LYS B 1 49 ? 10.664 -6.988 3.135 1 94.38 49 LYS B N 1
ATOM 3207 C CA . LYS B 1 49 ? 11.922 -6.383 3.564 1 94.38 49 LYS B CA 1
ATOM 3208 C C . LYS B 1 49 ? 13.109 -7 2.834 1 94.38 49 LYS B C 1
ATOM 3210 O O . LYS B 1 49 ? 14.047 -6.297 2.459 1 94.38 49 LYS B O 1
ATOM 3215 N N . ASN B 1 50 ? 13.039 -8.281 2.617 1 94.69 50 ASN B N 1
ATOM 3216 C CA . ASN B 1 50 ? 14.102 -8.953 1.89 1 94.69 50 ASN B CA 1
ATOM 3217 C C . ASN B 1 50 ? 14.188 -8.477 0.442 1 94.69 50 ASN B C 1
ATOM 3219 O O . ASN B 1 50 ? 15.273 -8.25 -0.081 1 94.69 50 ASN B O 1
ATOM 3223 N N . ALA B 1 51 ? 13.039 -8.406 -0.127 1 95.81 51 ALA B N 1
ATOM 3224 C CA . ALA B 1 51 ? 13 -7.977 -1.522 1 95.81 51 ALA B CA 1
ATOM 3225 C C . ALA B 1 51 ? 13.555 -6.562 -1.679 1 95.81 51 ALA B C 1
ATOM 3227 O O . ALA B 1 51 ? 14.273 -6.273 -2.635 1 95.81 51 ALA B O 1
ATOM 3228 N N . VAL B 1 52 ? 13.18 -5.688 -0.751 1 96.81 52 VAL B N 1
ATOM 3229 C CA . VAL B 1 52 ? 13.633 -4.305 -0.792 1 96.81 52 VAL B CA 1
ATOM 3230 C C . VAL B 1 52 ? 15.141 -4.25 -0.584 1 96.81 52 VAL B C 1
ATOM 3232 O O . VAL B 1 52 ? 15.852 -3.555 -1.314 1 96.81 52 VAL B O 1
ATOM 3235 N N . ALA B 1 53 ? 15.641 -4.988 0.418 1 96.19 53 ALA B N 1
ATOM 3236 C CA . ALA B 1 53 ? 17.078 -5.062 0.643 1 96.19 53 ALA B CA 1
ATOM 3237 C C . ALA B 1 53 ? 17.812 -5.539 -0.61 1 96.19 53 ALA B C 1
ATOM 3239 O O . ALA B 1 53 ? 18.828 -4.965 -1.004 1 96.19 53 ALA B O 1
ATOM 3240 N N . ASP B 1 54 ? 17.297 -6.555 -1.218 1 95.69 54 ASP B N 1
ATOM 3241 C CA . ASP B 1 54 ? 17.891 -7.121 -2.424 1 95.69 54 ASP B CA 1
ATOM 3242 C C . ASP B 1 54 ? 17.859 -6.117 -3.572 1 95.69 54 ASP B C 1
ATOM 3244 O O . ASP B 1 54 ? 18.828 -5.988 -4.316 1 95.69 54 ASP B O 1
ATOM 3248 N N . ALA B 1 55 ? 16.734 -5.488 -3.713 1 96.62 55 ALA B N 1
ATOM 3249 C CA . ALA B 1 55 ? 16.594 -4.52 -4.797 1 96.62 55 ALA B CA 1
ATOM 3250 C C . ALA B 1 55 ? 17.609 -3.379 -4.645 1 96.62 55 ALA B C 1
ATOM 3252 O O . ALA B 1 55 ? 18.234 -2.969 -5.617 1 96.62 55 ALA B O 1
ATOM 3253 N N . ILE B 1 56 ? 17.703 -2.846 -3.436 1 95.75 56 ILE B N 1
ATOM 3254 C CA . ILE B 1 56 ? 18.641 -1.762 -3.184 1 95.75 56 ILE B CA 1
ATOM 3255 C C . ILE B 1 56 ? 20.078 -2.24 -3.463 1 95.75 56 ILE B C 1
ATOM 3257 O O . ILE B 1 56 ? 20.844 -1.547 -4.129 1 95.75 56 ILE B O 1
ATOM 3261 N N . ASP B 1 57 ? 20.406 -3.387 -3.008 1 94.56 57 ASP B N 1
ATOM 3262 C CA . ASP B 1 57 ? 21.719 -3.959 -3.242 1 94.56 57 ASP B CA 1
ATOM 3263 C C . ASP B 1 57 ? 21.984 -4.129 -4.738 1 94.56 57 ASP B C 1
ATOM 3265 O O . ASP B 1 57 ? 23.078 -3.83 -5.215 1 94.56 57 ASP B O 1
ATOM 3269 N N . MET B 1 58 ? 21.016 -4.57 -5.457 1 94.38 58 MET B N 1
ATOM 3270 C CA . MET B 1 58 ? 21.141 -4.809 -6.891 1 94.38 58 MET B CA 1
ATOM 3271 C C . MET B 1 58 ? 21.438 -3.51 -7.637 1 94.38 58 MET B C 1
ATOM 3273 O O . MET B 1 58 ? 22.234 -3.488 -8.57 1 94.38 58 MET B O 1
ATOM 3277 N N . VAL B 1 59 ? 20.766 -2.467 -7.234 1 93.75 59 VAL B N 1
ATOM 3278 C CA . VAL B 1 59 ? 20.922 -1.193 -7.93 1 93.75 59 VAL B CA 1
ATOM 3279 C C . VAL B 1 59 ? 22.219 -0.527 -7.508 1 93.75 59 VAL B C 1
ATOM 3281 O O . VAL B 1 59 ? 23 -0.075 -8.359 1 93.75 59 VAL B O 1
ATOM 3284 N N . MET B 1 60 ? 22.516 -0.543 -6.238 1 92.75 60 MET B N 1
ATOM 3285 C CA . MET B 1 60 ? 23.594 0.292 -5.711 1 92.75 60 MET B CA 1
ATOM 3286 C C . MET B 1 60 ? 24.938 -0.424 -5.801 1 92.75 60 MET B C 1
ATOM 3288 O O . MET B 1 60 ? 25.969 0.214 -5.992 1 92.75 60 MET B O 1
ATOM 3292 N N . ASN B 1 61 ? 24.938 -1.744 -5.699 1 92.25 61 ASN B N 1
ATOM 3293 C CA . ASN B 1 61 ? 26.219 -2.443 -5.586 1 92.25 61 ASN B CA 1
ATOM 3294 C C . ASN B 1 61 ? 26.5 -3.309 -6.812 1 92.25 61 ASN B C 1
ATOM 3296 O O . ASN B 1 61 ? 27.656 -3.525 -7.176 1 92.25 61 ASN B O 1
ATOM 3300 N N . TYR B 1 62 ? 25.438 -3.777 -7.492 1 93.25 62 TYR B N 1
ATOM 3301 C CA . TYR B 1 62 ? 25.641 -4.691 -8.609 1 93.25 62 TYR B CA 1
ATOM 3302 C C . TYR B 1 62 ? 25.312 -4.023 -9.938 1 93.25 62 TYR B C 1
ATOM 3304 O O . TYR B 1 62 ? 25.547 -4.594 -11 1 93.25 62 TYR B O 1
ATOM 3312 N N . ASN B 1 63 ? 24.75 -2.852 -9.852 1 92.69 63 ASN B N 1
ATOM 3313 C CA . ASN B 1 63 ? 24.391 -2.098 -11.047 1 92.69 63 ASN B CA 1
ATOM 3314 C C . ASN B 1 63 ? 23.516 -2.924 -11.984 1 92.69 63 ASN B C 1
ATOM 3316 O O . ASN B 1 63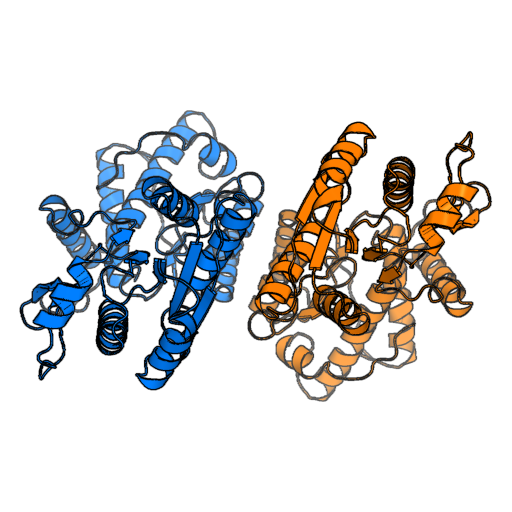 ? 23.828 -3.062 -13.172 1 92.69 63 ASN B O 1
ATOM 3320 N N . ALA B 1 64 ? 22.484 -3.502 -11.438 1 94.12 64 ALA B N 1
ATOM 3321 C CA . ALA B 1 64 ? 21.578 -4.344 -12.211 1 94.12 64 ALA B CA 1
ATOM 3322 C C . ALA B 1 64 ? 20.906 -3.549 -13.32 1 94.12 64 ALA B C 1
ATOM 3324 O O . ALA B 1 64 ? 20.594 -2.371 -13.148 1 94.12 64 ALA B O 1
ATOM 3325 N N . ASP B 1 65 ? 20.656 -4.246 -14.461 1 95.75 65 ASP B N 1
ATOM 3326 C CA . ASP B 1 65 ? 20.078 -3.592 -15.625 1 95.75 65 ASP B CA 1
ATOM 3327 C C . ASP B 1 65 ? 18.562 -3.801 -15.672 1 95.75 65 ASP B C 1
ATOM 3329 O O . ASP B 1 65 ? 17.844 -3.035 -16.312 1 95.75 65 ASP B O 1
ATOM 3333 N N . ALA B 1 66 ? 18.094 -4.859 -14.984 1 95.88 66 ALA B N 1
ATOM 3334 C CA . ALA B 1 66 ? 16.672 -5.176 -15 1 95.88 66 ALA B CA 1
ATOM 3335 C C . ALA B 1 66 ? 16.297 -6.047 -13.797 1 95.88 66 ALA B C 1
ATOM 3337 O O . ALA B 1 66 ? 17.141 -6.734 -13.234 1 95.88 66 ALA B O 1
ATOM 3338 N N . PHE B 1 67 ? 15.039 -5.891 -13.383 1 96.69 67 PHE B N 1
ATOM 3339 C CA . PHE B 1 67 ? 14.484 -6.746 -12.336 1 96.69 67 PHE B CA 1
ATOM 3340 C C . PHE B 1 67 ? 13.516 -7.762 -12.93 1 96.69 67 PHE B C 1
ATOM 3342 O O . PHE B 1 67 ? 12.617 -7.402 -13.695 1 96.69 67 PHE B O 1
ATOM 3349 N N . ILE B 1 68 ? 13.711 -9 -12.664 1 95.25 68 ILE B N 1
ATOM 3350 C CA . ILE B 1 68 ? 12.727 -10.047 -12.945 1 95.25 68 ILE B CA 1
ATOM 3351 C C . ILE B 1 68 ? 12.289 -10.703 -11.633 1 95.25 68 ILE B C 1
ATOM 3353 O O . ILE B 1 68 ? 13.078 -11.391 -10.984 1 95.25 68 ILE B O 1
ATOM 3357 N N . GLY B 1 69 ? 11.07 -10.547 -11.32 1 92.81 69 GLY B N 1
ATOM 3358 C CA . GLY B 1 69 ? 10.57 -10.812 -9.984 1 92.81 69 GLY B CA 1
ATOM 3359 C C . GLY B 1 69 ? 10.32 -9.547 -9.18 1 92.81 69 GLY B C 1
ATOM 3360 O O . GLY B 1 69 ? 10.445 -8.438 -9.703 1 92.81 69 GLY B O 1
ATOM 3361 N N . PRO B 1 70 ? 10.008 -9.617 -7.875 1 92.81 70 PRO B N 1
ATOM 3362 C CA . PRO B 1 70 ? 9.719 -10.812 -7.074 1 92.81 70 PRO B CA 1
ATOM 3363 C C . PRO B 1 70 ? 8.422 -11.5 -7.492 1 92.81 70 PRO B C 1
ATOM 3365 O O . PRO B 1 70 ? 7.926 -11.266 -8.594 1 92.81 70 PRO B O 1
ATOM 3368 N N . THR B 1 71 ? 7.969 -12.453 -6.691 1 89.69 71 THR B N 1
ATOM 3369 C CA . THR B 1 71 ? 6.867 -13.305 -7.125 1 89.69 71 THR B CA 1
ATOM 3370 C C . THR B 1 71 ? 5.648 -13.109 -6.223 1 89.69 71 THR B C 1
ATOM 3372 O O . THR B 1 71 ? 4.664 -13.844 -6.336 1 89.69 71 THR B O 1
ATOM 3375 N N . CYS B 1 72 ? 5.742 -12.172 -5.312 1 88.62 72 CYS B N 1
ATOM 3376 C CA . CYS B 1 72 ? 4.633 -11.922 -4.398 1 88.62 72 CYS B CA 1
ATOM 3377 C C . CYS B 1 72 ? 4.242 -10.453 -4.395 1 88.62 72 CYS B C 1
ATOM 3379 O O . CYS B 1 72 ? 5.027 -9.594 -4.809 1 88.62 72 CYS B O 1
ATOM 3381 N N . ASN B 1 73 ? 3.096 -10.109 -3.852 1 89.25 73 ASN B N 1
ATOM 3382 C CA . ASN B 1 73 ? 2.48 -8.797 -4.023 1 89.25 73 ASN B CA 1
ATOM 3383 C C . ASN B 1 73 ? 3.266 -7.711 -3.293 1 89.25 73 ASN B C 1
ATOM 3385 O O . ASN B 1 73 ? 3.76 -6.77 -3.916 1 89.25 73 ASN B O 1
ATOM 3389 N N . ALA B 1 74 ? 3.406 -7.871 -2 1 90.19 74 ALA B N 1
ATOM 3390 C CA . ALA B 1 74 ? 4.051 -6.82 -1.222 1 90.19 74 ALA B CA 1
ATOM 3391 C C . ALA B 1 74 ? 5.473 -6.562 -1.716 1 90.19 74 ALA B C 1
ATOM 3393 O O . ALA B 1 74 ? 5.859 -5.414 -1.947 1 90.19 74 ALA B O 1
ATOM 3394 N N . PRO B 1 75 ? 6.246 -7.637 -1.961 1 93.69 75 PRO B N 1
ATOM 3395 C CA . PRO B 1 75 ? 7.578 -7.426 -2.531 1 93.69 75 PRO B CA 1
ATOM 3396 C C . PRO B 1 75 ? 7.535 -6.742 -3.895 1 93.69 75 PRO B C 1
ATOM 3398 O O . PRO B 1 75 ? 8.352 -5.855 -4.172 1 93.69 75 PRO B O 1
ATOM 3401 N N . ALA B 1 76 ? 6.602 -7.141 -4.695 1 94.44 76 ALA B N 1
ATOM 3402 C CA . ALA B 1 76 ? 6.508 -6.582 -6.043 1 94.44 76 ALA B CA 1
ATOM 3403 C C . ALA B 1 76 ? 6.176 -5.094 -5.996 1 94.44 76 ALA B C 1
ATOM 3405 O O . ALA B 1 76 ? 6.734 -4.305 -6.762 1 94.44 76 ALA B O 1
ATOM 3406 N N . ILE B 1 77 ? 5.32 -4.73 -5.156 1 93.75 77 ILE B N 1
ATOM 3407 C CA . ILE B 1 77 ? 4.93 -3.332 -5.023 1 93.75 77 ILE B CA 1
ATOM 3408 C C . ILE B 1 77 ? 6.117 -2.504 -4.547 1 93.75 77 ILE B C 1
ATOM 3410 O O . ILE B 1 77 ? 6.434 -1.465 -5.129 1 93.75 77 ILE B O 1
ATOM 3414 N N . ALA B 1 78 ? 6.727 -2.957 -3.535 1 95.31 78 ALA B N 1
ATOM 3415 C CA . ALA B 1 78 ? 7.84 -2.215 -2.955 1 95.31 78 ALA B CA 1
ATOM 3416 C C . ALA B 1 78 ? 9 -2.096 -3.945 1 95.31 78 ALA B C 1
ATOM 3418 O O . ALA B 1 78 ? 9.586 -1.021 -4.098 1 95.31 78 ALA B O 1
ATOM 3419 N N . THR B 1 79 ? 9.352 -3.174 -4.625 1 97.31 79 THR B N 1
ATOM 3420 C CA . THR B 1 79 ? 10.453 -3.127 -5.582 1 97.31 79 THR B CA 1
ATOM 3421 C C . THR B 1 79 ? 10.047 -2.359 -6.836 1 97.31 79 THR B C 1
ATOM 3423 O O . THR B 1 79 ? 10.898 -1.788 -7.523 1 97.31 79 THR B O 1
ATOM 3426 N N . GLY B 1 80 ? 8.758 -2.375 -7.125 1 97.25 80 GLY B N 1
ATOM 3427 C CA . GLY B 1 80 ? 8.266 -1.573 -8.234 1 97.25 80 GLY B CA 1
ATOM 3428 C C . GLY B 1 80 ? 8.562 -0.095 -8.078 1 97.25 80 GLY B C 1
ATOM 3429 O O . GLY B 1 80 ? 8.906 0.579 -9.055 1 97.25 80 GLY B O 1
ATOM 3430 N N . VAL B 1 81 ? 8.445 0.37 -6.859 1 97.19 81 VAL B N 1
ATOM 3431 C CA . VAL B 1 81 ? 8.781 1.765 -6.594 1 97.19 81 VAL B CA 1
ATOM 3432 C C . VAL B 1 81 ? 10.273 1.986 -6.828 1 97.19 81 VAL B C 1
ATOM 3434 O O . VAL B 1 81 ? 10.672 2.971 -7.457 1 97.19 81 VAL B O 1
ATOM 3437 N N . ILE B 1 82 ? 11.094 1.062 -6.383 1 97.25 82 ILE B N 1
ATOM 3438 C CA . ILE B 1 82 ? 12.547 1.197 -6.484 1 97.25 82 ILE B CA 1
ATOM 3439 C C . ILE B 1 82 ? 12.961 1.164 -7.953 1 97.25 82 ILE B C 1
ATOM 3441 O O . ILE B 1 82 ? 13.773 1.986 -8.391 1 97.25 82 ILE B O 1
ATOM 3445 N N . SER B 1 83 ? 12.398 0.221 -8.719 1 97.5 83 SER B N 1
ATOM 3446 C CA . SER B 1 83 ? 12.75 0.157 -10.133 1 97.5 83 SER B CA 1
ATOM 3447 C C . SER B 1 83 ? 12.32 1.419 -10.867 1 97.5 83 SER B C 1
ATOM 3449 O O . SER B 1 83 ? 12.992 1.858 -11.805 1 97.5 83 SER B O 1
ATOM 3451 N N . SER B 1 84 ? 11.227 1.989 -10.438 1 96.69 84 SER B N 1
ATOM 3452 C CA . SER B 1 84 ? 10.758 3.232 -11.031 1 96.69 84 SER B CA 1
ATOM 3453 C C . SER B 1 84 ? 11.695 4.391 -10.719 1 96.69 84 SER B C 1
ATOM 3455 O O . SER B 1 84 ? 11.945 5.242 -11.57 1 96.69 84 SER B O 1
ATOM 3457 N N . VAL B 1 85 ? 12.195 4.418 -9.5 1 96.56 85 VAL B N 1
ATOM 3458 C CA . VAL B 1 85 ? 13.133 5.453 -9.07 1 96.56 85 VAL B CA 1
ATOM 3459 C C . VAL B 1 85 ? 14.367 5.426 -9.961 1 96.56 85 VAL B C 1
ATOM 3461 O O . VAL B 1 85 ? 14.867 6.477 -10.375 1 96.56 85 VAL B O 1
ATOM 3464 N N . TYR B 1 86 ? 14.836 4.328 -10.344 1 96.5 86 TYR B N 1
ATOM 3465 C CA . TYR B 1 86 ? 16.094 4.195 -11.078 1 96.5 86 TYR B CA 1
ATOM 3466 C C . TYR B 1 86 ? 15.828 3.922 -12.555 1 96.5 86 TYR B C 1
ATOM 3468 O O . TYR B 1 86 ? 16.75 3.615 -13.312 1 96.5 86 TYR B O 1
ATOM 3476 N N . ASN B 1 87 ? 14.586 3.936 -12.945 1 96.94 87 ASN B N 1
ATOM 3477 C CA . ASN B 1 87 ? 14.141 3.783 -14.32 1 96.94 87 ASN B CA 1
ATOM 3478 C C . ASN B 1 87 ? 14.617 2.465 -14.93 1 96.94 87 ASN B C 1
ATOM 3480 O O . ASN B 1 87 ? 15.133 2.441 -16.047 1 96.94 87 ASN B O 1
ATOM 3484 N N . LEU B 1 88 ? 14.469 1.371 -14.18 1 97.25 88 LEU B N 1
ATOM 3485 C CA . LEU B 1 88 ? 14.891 0.052 -14.641 1 97.25 88 LEU B CA 1
ATOM 3486 C C . LEU B 1 88 ? 13.688 -0.765 -15.109 1 97.25 88 LEU B C 1
ATOM 3488 O O . LEU B 1 88 ? 12.625 -0.727 -14.492 1 97.25 88 LEU B O 1
ATOM 3492 N N . PRO B 1 89 ? 13.867 -1.499 -16.25 1 96.38 89 PRO B N 1
ATOM 3493 C CA . PRO B 1 89 ? 12.812 -2.447 -16.609 1 96.38 89 PRO B CA 1
ATOM 3494 C C . PRO B 1 89 ? 12.555 -3.48 -15.508 1 96.38 89 PRO B C 1
ATOM 3496 O O . PRO B 1 89 ? 13.5 -4.004 -14.914 1 96.38 89 PRO B O 1
ATOM 3499 N N . HIS B 1 90 ? 11.289 -3.701 -15.203 1 96.75 90 HIS B N 1
ATOM 3500 C CA . HIS B 1 90 ? 10.891 -4.547 -14.078 1 96.75 90 HIS B CA 1
ATOM 3501 C C . HIS B 1 90 ? 9.734 -5.461 -14.461 1 96.75 90 HIS B C 1
ATOM 3503 O O . HIS B 1 90 ? 8.648 -4.984 -14.82 1 96.75 90 HIS B O 1
ATOM 3509 N N . TYR B 1 91 ? 10.031 -6.758 -14.477 1 94.31 91 TYR B N 1
ATOM 3510 C CA . TYR B 1 91 ? 9.016 -7.75 -14.82 1 94.31 91 TYR B CA 1
ATOM 3511 C C . TYR B 1 91 ? 8.617 -8.578 -13.602 1 94.31 91 TYR B C 1
ATOM 3513 O O . TYR B 1 91 ? 9.43 -9.336 -13.07 1 94.31 91 TYR B O 1
ATOM 3521 N N . VAL B 1 92 ? 7.441 -8.398 -13.18 1 93.19 92 VAL B N 1
ATOM 3522 C CA . VAL B 1 92 ? 6.973 -9.164 -12.031 1 93.19 92 VAL B CA 1
ATOM 3523 C C . VAL B 1 92 ? 6.141 -10.352 -12.508 1 93.19 92 VAL B C 1
ATOM 3525 O O . VAL B 1 92 ? 5.422 -10.258 -13.508 1 93.19 92 VAL B O 1
ATOM 3528 N N . TRP B 1 93 ? 6.273 -11.5 -11.797 1 88.31 93 TRP B N 1
ATOM 3529 C CA . TRP B 1 93 ? 5.617 -12.742 -12.195 1 88.31 93 TRP B CA 1
ATOM 3530 C C . TRP B 1 93 ? 5.184 -13.547 -10.977 1 88.31 93 TRP B C 1
ATOM 3532 O O . TRP B 1 93 ? 5.258 -13.062 -9.844 1 88.31 93 TRP B O 1
ATOM 3542 N N . GLY B 1 94 ? 4.617 -14.688 -11.156 1 83.69 94 GLY B N 1
ATOM 3543 C CA . GLY B 1 94 ? 4.234 -15.562 -10.062 1 83.69 94 GLY B CA 1
ATOM 3544 C C . GLY B 1 94 ? 2.898 -15.195 -9.445 1 83.69 94 GLY B C 1
ATOM 3545 O O . GLY B 1 94 ? 1.91 -15.008 -10.156 1 83.69 94 GLY B O 1
ATOM 3546 N N . PHE B 1 95 ? 2.965 -15.062 -8.117 1 81.56 95 PHE B N 1
ATOM 3547 C CA . PHE B 1 95 ? 1.732 -14.859 -7.367 1 81.56 95 PHE B CA 1
ATOM 3548 C C . PHE B 1 95 ? 1.411 -13.375 -7.242 1 81.56 95 PHE B C 1
ATOM 3550 O O . PHE B 1 95 ? 0.551 -12.984 -6.453 1 81.56 95 PHE B O 1
ATOM 3557 N N . THR B 1 96 ? 2.094 -12.555 -8.039 1 86.12 96 THR B N 1
ATOM 3558 C CA . THR B 1 96 ? 1.843 -11.117 -8 1 86.12 96 THR B CA 1
ATOM 3559 C C . THR B 1 96 ? 0.571 -10.773 -8.773 1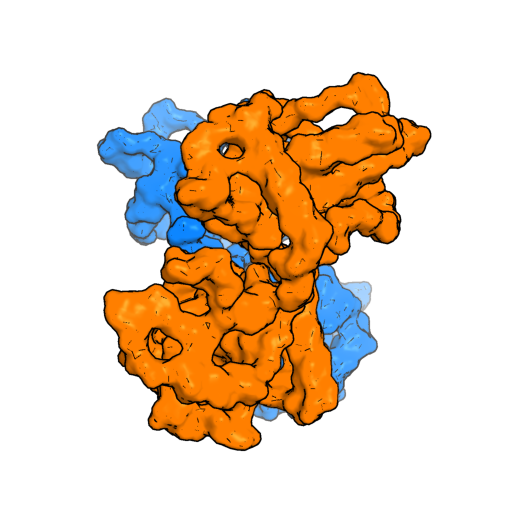 86.12 96 THR B C 1
ATOM 3561 O O . THR B 1 96 ? 0.53 -10.891 -10 1 86.12 96 THR B O 1
ATOM 3564 N N . THR B 1 97 ? -0.486 -10.344 -8.031 1 81.38 97 THR B N 1
ATOM 3565 C CA . THR B 1 97 ? -1.773 -10.102 -8.68 1 81.38 97 THR B CA 1
ATOM 3566 C C . THR B 1 97 ? -2.33 -8.742 -8.281 1 81.38 97 THR B C 1
ATOM 3568 O O . THR B 1 97 ? -3.469 -8.406 -8.609 1 81.38 97 THR B O 1
ATOM 3571 N N . ALA B 1 98 ? -1.612 -7.98 -7.566 1 85.94 98 ALA B N 1
ATOM 3572 C CA . ALA B 1 98 ? -2.098 -6.703 -7.047 1 85.94 98 ALA B CA 1
ATOM 3573 C C . ALA B 1 98 ? -2.475 -5.758 -8.18 1 85.94 98 ALA B C 1
ATOM 3575 O O . ALA B 1 98 ? -1.636 -5.41 -9.016 1 85.94 98 ALA B O 1
ATOM 3576 N N . ASN B 1 99 ? -3.717 -5.246 -8.125 1 85 99 ASN B N 1
ATOM 3577 C CA . ASN B 1 99 ? -4.188 -4.309 -9.141 1 85 99 ASN B CA 1
ATOM 3578 C C . ASN B 1 99 ? -3.395 -3.006 -9.109 1 85 99 ASN B C 1
ATOM 3580 O O . ASN B 1 99 ? -3.264 -2.328 -10.133 1 85 99 ASN B O 1
ATOM 3584 N N . GLU B 1 100 ? -2.908 -2.725 -7.988 1 86.56 100 GLU B N 1
ATOM 3585 C CA . GLU B 1 100 ? -2.182 -1.471 -7.801 1 86.56 100 GLU B CA 1
ATOM 3586 C C . GLU B 1 100 ? -0.971 -1.393 -8.727 1 86.56 100 GLU B C 1
ATOM 3588 O O . GLU B 1 100 ? -0.593 -0.307 -9.172 1 86.56 100 GLU B O 1
ATOM 3593 N N . LEU B 1 101 ? -0.411 -2.512 -9.102 1 90.75 101 LEU B N 1
ATOM 3594 C CA . LEU B 1 101 ? 0.792 -2.551 -9.922 1 90.75 101 LEU B CA 1
ATOM 3595 C C . LEU B 1 101 ? 0.486 -2.127 -11.352 1 90.75 101 LEU B C 1
ATOM 3597 O O . LEU B 1 101 ? 1.398 -1.817 -12.125 1 90.75 101 LEU B O 1
ATOM 3601 N N . ALA B 1 102 ? -0.748 -2.082 -11.68 1 86.75 102 ALA B N 1
ATOM 3602 C CA . ALA B 1 102 ? -1.155 -1.664 -13.023 1 86.75 102 ALA B CA 1
ATOM 3603 C C . ALA B 1 102 ? -1.233 -0.143 -13.117 1 86.75 102 ALA B C 1
ATOM 3605 O O . ALA B 1 102 ? -1.478 0.404 -14.195 1 86.75 102 ALA B O 1
ATOM 3606 N N . ASN B 1 103 ? -1.039 0.549 -12.047 1 89 103 ASN B N 1
ATOM 3607 C CA . ASN B 1 103 ? -1.011 2.008 -12.047 1 89 103 ASN B CA 1
ATOM 3608 C C . ASN B 1 103 ? 0.247 2.543 -12.727 1 89 103 ASN B C 1
ATOM 3610 O O . ASN B 1 103 ? 1.258 2.789 -12.062 1 89 103 ASN B O 1
ATOM 3614 N N . ALA B 1 104 ? 0.21 2.877 -13.984 1 90.25 104 ALA B N 1
ATOM 3615 C CA . ALA B 1 104 ? 1.372 3.221 -14.797 1 90.25 104 ALA B CA 1
ATOM 3616 C C . ALA B 1 104 ? 2.035 4.5 -14.297 1 90.25 104 ALA B C 1
ATOM 3618 O O . ALA B 1 104 ? 3.266 4.594 -14.258 1 90.25 104 ALA B O 1
ATOM 3619 N N . PRO B 1 105 ? 1.289 5.473 -13.906 1 90.31 105 PRO B N 1
ATOM 3620 C CA . PRO B 1 105 ? 1.939 6.676 -13.375 1 90.31 105 PRO B CA 1
ATOM 3621 C C . PRO B 1 105 ? 2.793 6.387 -12.141 1 90.31 105 PRO B C 1
ATOM 3623 O O . PRO B 1 105 ? 3.85 7 -11.961 1 90.31 105 PRO B O 1
ATOM 3626 N N . ARG B 1 106 ? 2.342 5.488 -11.328 1 92.12 106 ARG B N 1
ATOM 3627 C CA . ARG B 1 106 ? 3.098 5.137 -10.133 1 92.12 106 ARG B CA 1
ATOM 3628 C C . ARG B 1 106 ? 4.211 4.148 -10.453 1 92.12 106 ARG B C 1
ATOM 3630 O O . ARG B 1 106 ? 5.301 4.223 -9.883 1 92.12 106 ARG B O 1
ATOM 3637 N N . PHE B 1 107 ? 3.895 3.256 -11.414 1 95.31 107 PHE B N 1
ATOM 3638 C CA . PHE B 1 107 ? 4.828 2.199 -11.781 1 95.31 107 PHE B CA 1
ATOM 3639 C C . PHE B 1 107 ? 5.117 2.225 -13.273 1 95.31 107 PHE B C 1
ATOM 3641 O O . PHE B 1 107 ? 4.773 1.282 -13.992 1 95.31 107 PHE B O 1
ATOM 3648 N N . PRO B 1 108 ? 5.91 3.18 -13.68 1 95.5 108 PRO B N 1
ATOM 3649 C CA . PRO B 1 108 ? 6.07 3.395 -15.117 1 95.5 108 PRO B CA 1
ATOM 3650 C C . PRO B 1 108 ? 7.062 2.422 -15.75 1 95.5 108 PRO B C 1
ATOM 3652 O O . PRO B 1 108 ? 7.305 2.48 -16.953 1 95.5 108 PRO B O 1
ATOM 3655 N N . THR B 1 109 ? 7.672 1.493 -15 1 96.69 109 THR B N 1
ATOM 3656 C CA . THR B 1 109 ? 8.672 0.581 -15.547 1 96.69 109 THR B CA 1
ATOM 3657 C C . THR B 1 109 ? 8.266 -0.871 -15.297 1 96.69 109 THR B C 1
ATOM 3659 O O . THR B 1 109 ? 8.992 -1.794 -15.68 1 96.69 109 THR B O 1
ATOM 3662 N N . VAL B 1 110 ? 7.109 -1.1 -14.641 1 95.31 110 VAL B N 1
ATOM 3663 C CA . VAL B 1 110 ? 6.754 -2.432 -14.164 1 95.31 110 VAL B CA 1
ATOM 3664 C C . VAL B 1 110 ? 5.793 -3.096 -15.148 1 95.31 110 VAL B C 1
ATOM 3666 O O . VAL B 1 110 ? 4.773 -2.51 -15.523 1 95.31 110 VAL B O 1
ATOM 3669 N N . ILE B 1 111 ? 6.172 -4.242 -15.586 1 91.88 111 ILE B N 1
ATOM 3670 C CA . ILE B 1 111 ? 5.309 -5.082 -16.406 1 91.88 111 ILE B CA 1
ATOM 3671 C C . ILE B 1 111 ? 4.859 -6.301 -15.609 1 91.88 111 ILE B C 1
ATOM 3673 O O . ILE B 1 111 ? 5.68 -6.992 -15 1 91.88 111 ILE B O 1
ATOM 3677 N N . ILE B 1 112 ? 3.646 -6.543 -15.602 1 88 112 ILE B N 1
ATOM 3678 C CA . ILE B 1 112 ? 3.082 -7.672 -14.867 1 88 112 ILE B CA 1
ATOM 3679 C C . ILE B 1 112 ? 2.816 -8.836 -15.82 1 88 112 ILE B C 1
ATOM 3681 O O . ILE B 1 112 ? 2.09 -8.68 -16.812 1 88 112 ILE B O 1
ATOM 3685 N N . MET B 1 113 ? 3.387 -9.945 -15.453 1 83.12 113 MET B N 1
ATOM 3686 C CA . MET B 1 113 ? 3.262 -11.117 -16.312 1 83.12 113 MET B CA 1
ATOM 3687 C C . MET B 1 113 ? 1.998 -11.906 -15.984 1 83.12 113 MET B C 1
ATOM 3689 O O . MET B 1 113 ? 1.616 -12.812 -16.719 1 83.12 113 MET B O 1
ATOM 3693 N N . THR B 1 114 ? 1.399 -11.578 -14.883 1 76.69 114 THR B N 1
ATOM 3694 C CA . THR B 1 114 ? 0.224 -12.289 -14.383 1 76.69 114 THR B CA 1
ATOM 3695 C C . THR B 1 114 ? -1.03 -11.43 -14.547 1 76.69 114 THR B C 1
ATOM 3697 O O . THR B 1 114 ? -0.968 -10.203 -14.445 1 76.69 114 THR B O 1
ATOM 3700 N N . PRO B 1 115 ? -2.105 -12.156 -14.781 1 69.12 115 PRO B N 1
ATOM 3701 C CA . PRO B 1 115 ? -3.33 -11.359 -14.82 1 69.12 115 PRO B CA 1
ATOM 3702 C C . PRO B 1 115 ? -3.6 -10.625 -13.508 1 69.12 115 PRO B C 1
ATOM 3704 O O . PRO B 1 115 ? -3.428 -11.203 -12.43 1 69.12 115 PRO B O 1
ATOM 3707 N N . ASN B 1 116 ? -3.857 -9.383 -13.578 1 66.81 116 ASN B N 1
ATOM 3708 C CA . ASN B 1 116 ? -4.105 -8.57 -12.398 1 66.81 116 ASN B CA 1
ATOM 3709 C C . ASN B 1 116 ? -5.543 -8.062 -12.352 1 66.81 116 ASN B C 1
ATOM 3711 O O . ASN B 1 116 ? -5.828 -7.039 -11.727 1 66.81 116 ASN B O 1
ATOM 3715 N N . TYR B 1 117 ? -6.426 -8.867 -12.938 1 70.88 117 TYR B N 1
ATOM 3716 C CA . TYR B 1 117 ? -7.801 -8.398 -13.031 1 70.88 117 TYR B CA 1
ATOM 3717 C C . TYR B 1 117 ? -8.773 -9.445 -12.492 1 70.88 117 TYR B C 1
ATOM 3719 O O . TYR B 1 117 ? -9.898 -9.562 -12.969 1 70.88 117 TYR B O 1
ATOM 3727 N N . PHE B 1 118 ? -8.344 -10.164 -11.516 1 76.25 118 PHE B N 1
ATOM 3728 C CA . PHE B 1 118 ? -9.164 -11.234 -10.961 1 76.25 118 PHE B CA 1
ATOM 3729 C C . PHE B 1 118 ? -10.453 -10.672 -10.375 1 76.25 118 PHE B C 1
ATOM 3731 O O . PHE B 1 118 ? -11.516 -11.289 -10.492 1 76.25 118 PHE B O 1
ATOM 3738 N N . SER B 1 119 ? -10.289 -9.57 -9.742 1 84.12 119 SER B N 1
ATOM 3739 C CA . SER B 1 119 ? -11.477 -8.977 -9.133 1 84.12 119 SER B CA 1
ATOM 3740 C C . SER B 1 119 ? -12.516 -8.609 -10.18 1 84.12 119 SER B C 1
ATOM 3742 O O . SER B 1 119 ? -13.703 -8.883 -10.016 1 84.12 119 SER B O 1
ATOM 3744 N N . LEU B 1 120 ? -12.055 -8.07 -11.32 1 82.62 120 LEU B N 1
ATOM 3745 C CA . LEU B 1 120 ? -12.969 -7.68 -12.391 1 82.62 120 LEU B CA 1
ATOM 3746 C C . LEU B 1 120 ? -13.531 -8.906 -13.094 1 82.62 120 LEU B C 1
ATOM 3748 O 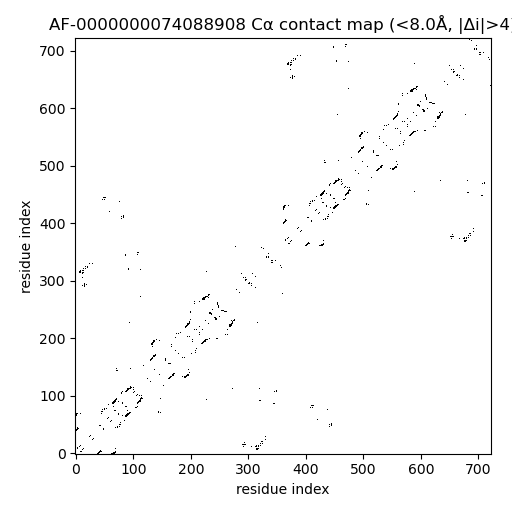O . LEU B 1 120 ? -14.695 -8.914 -13.5 1 82.62 120 LEU B O 1
ATOM 3752 N N . ALA B 1 121 ? -12.672 -9.891 -13.242 1 83.69 121 ALA B N 1
ATOM 3753 C CA . ALA B 1 121 ? -13.133 -11.141 -13.844 1 83.69 121 ALA B CA 1
ATOM 3754 C C . ALA B 1 121 ? -14.25 -11.773 -13.008 1 83.69 121 ALA B C 1
ATOM 3756 O O . ALA B 1 121 ? -15.234 -12.281 -13.547 1 83.69 121 ALA B O 1
ATOM 3757 N N . LEU B 1 122 ? -14.062 -11.75 -11.727 1 88.56 122 LEU B N 1
ATOM 3758 C CA . LEU B 1 122 ? -15.078 -12.305 -10.836 1 88.56 122 LEU B CA 1
ATOM 3759 C C . LEU B 1 122 ? -16.391 -11.555 -10.984 1 88.56 122 LEU B C 1
ATOM 3761 O O . LEU B 1 122 ? -17.453 -12.172 -11.094 1 88.56 122 LEU B O 1
ATOM 3765 N N . LEU B 1 123 ? -16.344 -10.25 -11 1 90.19 123 LEU B N 1
ATOM 3766 C CA . LEU B 1 123 ? -17.562 -9.461 -11.117 1 90.19 123 LEU B CA 1
ATOM 3767 C C . LEU B 1 123 ? -18.219 -9.68 -12.477 1 90.19 123 LEU B C 1
ATOM 3769 O O . LEU B 1 123 ? -19.438 -9.648 -12.594 1 90.19 123 LEU B O 1
ATOM 3773 N N . SER B 1 124 ? -17.359 -9.891 -13.461 1 86.69 124 SER B N 1
ATOM 3774 C CA . SER B 1 124 ? -17.906 -10.219 -14.773 1 86.69 124 SER B CA 1
ATOM 3775 C C . SER B 1 124 ? -18.688 -11.516 -14.734 1 86.69 124 SER B C 1
ATOM 3777 O O . SER B 1 124 ? -19.766 -11.609 -15.328 1 86.69 124 SER B O 1
ATOM 3779 N N . VAL B 1 125 ? -18.141 -12.516 -14.078 1 88.69 125 VAL B N 1
ATOM 3780 C CA . VAL B 1 125 ? -18.828 -13.797 -13.914 1 88.69 125 VAL B CA 1
ATOM 3781 C C . VAL B 1 125 ? -20.141 -13.586 -13.156 1 88.69 125 VAL B C 1
ATOM 3783 O O . VAL B 1 125 ? -21.172 -14.125 -13.547 1 88.69 125 VAL B O 1
ATOM 3786 N N . MET B 1 126 ? -20.078 -12.82 -12.094 1 92.25 126 MET B N 1
ATOM 3787 C CA . MET B 1 126 ? -21.266 -12.508 -11.305 1 92.25 126 MET B CA 1
ATOM 3788 C C . MET B 1 126 ? -22.344 -11.859 -12.172 1 92.25 126 MET B C 1
ATOM 3790 O O . MET B 1 126 ? -23.516 -12.25 -12.117 1 92.25 126 MET B O 1
ATOM 3794 N N . GLY B 1 127 ? -21.906 -10.914 -12.953 1 91.38 127 GLY B N 1
ATOM 3795 C CA . GLY B 1 127 ? -22.828 -10.234 -13.844 1 91.38 127 GLY B CA 1
ATOM 3796 C C . GLY B 1 127 ? -23.453 -11.156 -14.875 1 91.38 127 GLY B C 1
ATOM 3797 O O . GLY B 1 127 ? -24.641 -11.062 -15.164 1 91.38 127 GLY B O 1
ATOM 3798 N N . HIS B 1 128 ? -22.672 -12 -15.453 1 89.88 128 HIS B N 1
ATOM 3799 C CA . HIS B 1 128 ? -23.125 -12.945 -16.469 1 89.88 128 HIS B CA 1
ATOM 3800 C C . HIS B 1 128 ? -24.266 -13.812 -15.945 1 89.88 128 HIS B C 1
ATOM 3802 O O . HIS B 1 128 ? -25.219 -14.102 -16.672 1 89.88 128 HIS B O 1
ATOM 3808 N N . PHE B 1 129 ? -24.219 -14.227 -14.695 1 92.88 129 PHE B N 1
ATOM 3809 C CA . PHE B 1 129 ? -25.219 -15.125 -14.117 1 92.88 129 PHE B CA 1
ATOM 3810 C C . PHE B 1 129 ? -26.297 -14.336 -13.375 1 92.88 129 PHE B C 1
ATOM 3812 O O . PHE B 1 129 ? -27.234 -14.922 -12.828 1 92.88 129 PHE B O 1
ATOM 3819 N N . GLY B 1 130 ? -26.062 -13.023 -13.32 1 94.44 130 GLY B N 1
ATOM 3820 C CA . GLY B 1 130 ? -27.062 -12.172 -12.695 1 94.44 130 GLY B CA 1
ATOM 3821 C C . GLY B 1 130 ? -26.953 -12.148 -11.18 1 94.44 130 GLY B C 1
ATOM 3822 O O . GLY B 1 130 ? -27.938 -11.859 -10.492 1 94.44 130 GLY B O 1
ATOM 3823 N N . TRP B 1 131 ? -25.828 -12.586 -10.711 1 95 131 TRP B N 1
ATOM 3824 C CA . TRP B 1 131 ? -25.594 -12.547 -9.273 1 95 131 TRP B CA 1
ATOM 3825 C C . TRP B 1 131 ? -25.125 -11.164 -8.836 1 95 131 TRP B C 1
ATOM 3827 O O . TRP B 1 131 ? -24.359 -10.508 -9.547 1 95 131 TRP B O 1
ATOM 3837 N N . THR B 1 132 ? -25.625 -10.719 -7.691 1 93.19 132 THR B N 1
ATOM 3838 C CA . THR B 1 132 ? -25.281 -9.359 -7.285 1 93.19 132 THR B CA 1
ATOM 3839 C C . THR B 1 132 ? -24.656 -9.352 -5.895 1 93.19 132 THR B C 1
ATOM 3841 O O . THR B 1 132 ? -24.031 -8.367 -5.5 1 93.19 132 THR B O 1
ATOM 3844 N N . GLU B 1 133 ? -24.875 -10.43 -5.164 1 93.06 133 GLU B N 1
ATOM 3845 C CA . GLU B 1 133 ? -24.375 -10.516 -3.793 1 93.06 133 GLU B CA 1
ATOM 3846 C C . GLU B 1 133 ? -23.531 -11.766 -3.588 1 93.06 133 GLU B C 1
ATOM 3848 O O . GLU B 1 133 ? -23.875 -12.844 -4.082 1 93.06 133 GLU B O 1
ATOM 3853 N N . PHE B 1 134 ? -22.391 -11.539 -2.896 1 95.5 134 PHE B N 1
ATOM 3854 C CA . PHE B 1 134 ? -21.531 -12.695 -2.682 1 95.5 134 PHE B CA 1
ATOM 3855 C C . PHE B 1 134 ? -20.703 -12.531 -1.411 1 95.5 134 PHE B C 1
ATOM 3857 O O . PHE B 1 134 ? -20.703 -11.461 -0.808 1 95.5 134 PHE B O 1
ATOM 3864 N N . ALA B 1 135 ? -20.172 -13.641 -0.992 1 94 135 ALA B N 1
ATOM 3865 C CA . ALA B 1 135 ? -19.234 -13.68 0.126 1 94 135 ALA B CA 1
ATOM 3866 C C . ALA B 1 135 ? -17.844 -14.078 -0.342 1 94 135 ALA B C 1
ATOM 3868 O O . ALA B 1 135 ? -17.688 -14.695 -1.398 1 94 135 ALA B O 1
ATOM 3869 N N . PHE B 1 136 ? -16.828 -13.586 0.356 1 93.88 136 PHE B N 1
ATOM 3870 C CA . PHE B 1 136 ? -15.43 -13.93 0.089 1 93.88 136 PHE B CA 1
ATOM 3871 C C . PHE B 1 136 ? -14.781 -14.531 1.324 1 93.88 136 PHE B C 1
ATOM 3873 O O . PHE B 1 136 ? -14.68 -13.883 2.365 1 93.88 136 PHE B O 1
ATOM 3880 N N . ILE B 1 137 ? -14.43 -15.82 1.198 1 92.88 137 ILE B N 1
ATOM 3881 C CA . ILE B 1 137 ? -13.805 -16.469 2.35 1 92.88 137 ILE B CA 1
ATOM 3882 C C . ILE B 1 137 ? -12.453 -17.047 1.941 1 92.88 137 ILE B C 1
ATOM 3884 O O . ILE B 1 137 ? -12.258 -17.438 0.785 1 92.88 137 ILE B O 1
ATOM 3888 N N . TYR B 1 138 ? -11.5 -17.047 2.889 1 91.12 138 TYR B N 1
ATOM 3889 C CA . TYR B 1 138 ? -10.164 -17.547 2.553 1 91.12 138 TYR B CA 1
ATOM 3890 C C . TYR B 1 138 ? -9.43 -18.016 3.801 1 91.12 138 TYR B C 1
ATOM 3892 O O . TYR B 1 138 ? -9.867 -17.75 4.926 1 91.12 138 TYR B O 1
ATOM 3900 N N . SER B 1 139 ? -8.383 -18.766 3.506 1 84.5 139 SER B N 1
ATOM 3901 C CA . SER B 1 139 ? -7.539 -19.281 4.586 1 84.5 139 SER B CA 1
ATOM 3902 C C . SER B 1 139 ? -6.465 -18.266 4.969 1 84.5 139 SER B C 1
ATOM 3904 O O . SER B 1 139 ? -5.688 -17.812 4.121 1 84.5 139 SER B O 1
ATOM 3906 N N . GLY B 1 140 ? -6.43 -17.922 6.242 1 75.62 140 GLY B N 1
ATOM 3907 C CA . GLY B 1 140 ? -5.363 -17.062 6.73 1 75.62 140 GLY B CA 1
ATOM 3908 C C . GLY B 1 140 ? -4.035 -17.781 6.875 1 75.62 140 GLY B C 1
ATOM 3909 O O . GLY B 1 140 ? -2.982 -17.141 6.949 1 75.62 140 GLY B O 1
ATOM 3910 N N . ALA B 1 141 ? -4.07 -19.062 6.871 1 70.88 141 ALA B N 1
ATOM 3911 C CA . ALA B 1 141 ? -2.889 -19.891 7.129 1 70.88 141 ALA B CA 1
ATOM 3912 C C . ALA B 1 141 ? -2.08 -20.094 5.852 1 70.88 141 ALA B C 1
ATOM 3914 O O . ALA B 1 141 ? -0.875 -20.359 5.91 1 70.88 141 ALA B O 1
ATOM 3915 N N . GLU B 1 142 ? -2.686 -20.062 4.742 1 68.88 142 GLU B N 1
ATOM 3916 C CA . GLU B 1 142 ? -2.033 -20.391 3.48 1 68.88 142 GLU B CA 1
ATOM 3917 C C . GLU B 1 142 ? -1.101 -19.281 3.025 1 68.88 142 GLU B C 1
ATOM 3919 O O . GLU B 1 142 ? 0.042 -19.531 2.641 1 68.88 142 GLU B O 1
ATOM 3924 N N . ASP B 1 143 ? -1.658 -18.156 2.928 1 68.31 143 ASP B N 1
ATOM 3925 C CA . ASP B 1 143 ? -0.902 -17.031 2.387 1 68.31 143 ASP B CA 1
ATOM 3926 C C . ASP B 1 143 ? -1.336 -15.719 3.029 1 68.31 143 ASP B C 1
ATOM 3928 O O . ASP B 1 143 ? -2.531 -15.453 3.16 1 68.31 143 ASP B O 1
ATOM 3932 N N . ALA B 1 144 ? -0.284 -15.055 3.389 1 64.94 144 ALA B N 1
ATOM 3933 C CA . ALA B 1 144 ? -0.582 -13.82 4.105 1 64.94 144 ALA B CA 1
ATOM 3934 C C . ALA B 1 144 ? -0.847 -12.672 3.137 1 64.94 144 ALA B C 1
ATOM 3936 O O . ALA B 1 144 ? -1.339 -11.609 3.537 1 64.94 144 ALA B O 1
ATOM 3937 N N . GLU B 1 145 ? -0.653 -12.875 1.897 1 76.44 145 GLU B N 1
ATOM 3938 C CA . GLU B 1 145 ? -0.704 -11.711 1.019 1 76.44 145 GLU B CA 1
ATOM 3939 C C . GLU B 1 145 ? -1.681 -11.93 -0.133 1 76.44 145 GLU B C 1
ATOM 3941 O O . GLU B 1 145 ? -2.453 -11.031 -0.478 1 76.44 145 GLU B O 1
ATOM 3946 N N . ARG B 1 146 ? -1.806 -13.109 -0.638 1 80.31 146 ARG B N 1
ATOM 3947 C CA . ARG B 1 146 ? -2.523 -13.328 -1.89 1 80.31 146 ARG B CA 1
ATOM 3948 C C . ARG B 1 146 ? -4.008 -13.008 -1.732 1 80.31 146 ARG B C 1
ATOM 3950 O O . ARG B 1 146 ? -4.527 -12.109 -2.391 1 80.31 146 ARG B O 1
ATOM 3957 N N . CYS B 1 147 ? -4.629 -13.703 -0.821 1 84.88 147 CYS B N 1
ATOM 3958 C CA . CYS B 1 147 ? -6.074 -13.57 -0.697 1 84.88 147 CYS B CA 1
ATOM 3959 C C . CYS B 1 147 ? -6.445 -12.227 -0.079 1 84.88 147 CYS B C 1
ATOM 3961 O O . CYS B 1 147 ? -7.414 -11.594 -0.499 1 84.88 147 CYS B O 1
ATOM 3963 N N . PRO B 1 148 ? -5.625 -11.773 0.835 1 82.38 148 PRO B N 1
ATOM 3964 C CA . PRO B 1 148 ? -5.938 -10.438 1.363 1 82.38 148 PRO B CA 1
ATOM 3965 C C . PRO B 1 148 ? -5.848 -9.344 0.3 1 82.38 148 PRO B C 1
ATOM 3967 O O . PRO B 1 148 ? -6.691 -8.445 0.265 1 82.38 148 PRO B O 1
ATOM 3970 N N . VAL B 1 149 ? -4.848 -9.383 -0.478 1 83.56 149 VAL B N 1
ATOM 3971 C CA . VAL B 1 149 ? -4.719 -8.398 -1.544 1 83.56 149 VAL B CA 1
ATOM 3972 C C . VAL B 1 149 ? -5.879 -8.547 -2.529 1 83.56 149 VAL B C 1
ATOM 3974 O O . VAL B 1 149 ? -6.434 -7.547 -2.998 1 83.56 149 VAL B O 1
ATOM 3977 N N . TYR B 1 150 ? -6.234 -9.742 -2.787 1 86.44 150 TYR B N 1
ATOM 3978 C CA . TYR B 1 150 ? -7.387 -10 -3.639 1 86.44 150 TYR B CA 1
ATOM 3979 C C . TYR B 1 150 ? -8.656 -9.391 -3.047 1 86.44 150 TYR B C 1
ATOM 3981 O O . TYR B 1 150 ? -9.438 -8.766 -3.76 1 86.44 150 TYR B O 1
ATOM 3989 N N . LEU B 1 151 ? -8.828 -9.641 -1.788 1 85.44 151 LEU B N 1
ATOM 3990 C CA . LEU B 1 151 ? -10 -9.094 -1.114 1 85.44 151 LEU B CA 1
ATOM 3991 C C . LEU B 1 151 ? -10.023 -7.57 -1.209 1 85.44 151 LEU B C 1
ATOM 3993 O O . LEU B 1 151 ? -11.07 -6.98 -1.482 1 85.44 151 LEU B O 1
ATOM 3997 N N . THR B 1 152 ? -8.859 -6.996 -1.002 1 80.5 152 THR B N 1
ATOM 3998 C CA . THR B 1 152 ? -8.766 -5.543 -1.082 1 80.5 152 THR B CA 1
ATOM 3999 C C . THR B 1 152 ? -9.125 -5.051 -2.482 1 80.5 152 THR B C 1
ATOM 4001 O O . THR B 1 152 ? -9.859 -4.074 -2.637 1 80.5 152 THR B O 1
ATOM 4004 N N . ASP B 1 153 ? -8.617 -5.707 -3.479 1 84.25 153 ASP B N 1
ATOM 4005 C CA . ASP B 1 153 ? -8.938 -5.367 -4.859 1 84.25 153 ASP B CA 1
ATOM 4006 C C . ASP B 1 153 ? -10.43 -5.535 -5.133 1 84.25 153 ASP B C 1
ATOM 4008 O O . ASP B 1 153 ? -11.031 -4.742 -5.863 1 84.25 153 ASP B O 1
ATOM 4012 N N . LEU B 1 154 ? -10.969 -6.566 -4.555 1 85.75 154 LEU B N 1
ATOM 4013 C CA . LEU B 1 154 ? -12.383 -6.848 -4.73 1 85.75 154 LEU B CA 1
ATOM 4014 C C . LEU B 1 154 ? -13.242 -5.762 -4.082 1 85.75 154 LEU B C 1
ATOM 4016 O O . LEU B 1 154 ? -14.258 -5.344 -4.645 1 85.75 154 LEU B O 1
ATOM 4020 N N . GLN B 1 155 ? -12.828 -5.395 -2.936 1 78.62 155 GLN B N 1
ATOM 4021 C CA . GLN B 1 155 ? -13.555 -4.344 -2.229 1 78.62 155 GLN B CA 1
ATOM 4022 C C . GLN B 1 155 ? -13.562 -3.045 -3.031 1 78.62 155 GLN B C 1
ATOM 4024 O O . GLN B 1 155 ? -14.594 -2.371 -3.117 1 78.62 155 GLN B O 1
ATOM 4029 N N . LYS B 1 156 ? -12.469 -2.768 -3.604 1 74.88 156 LYS B N 1
ATOM 4030 C CA . LYS B 1 156 ? -12.383 -1.58 -4.449 1 74.88 156 LYS B CA 1
ATOM 4031 C C . LYS B 1 156 ? -13.266 -1.725 -5.684 1 74.88 156 LYS B C 1
ATOM 4033 O O . LYS B 1 156 ? -13.961 -0.783 -6.074 1 74.88 156 LYS B O 1
ATOM 4038 N N . ALA B 1 157 ? -13.227 -2.893 -6.285 1 81.94 157 ALA B N 1
ATOM 4039 C CA . ALA B 1 157 ? -14.008 -3.148 -7.488 1 81.94 157 ALA B CA 1
ATOM 4040 C C . ALA B 1 157 ? -15.508 -3.029 -7.207 1 81.94 157 ALA B C 1
ATOM 4042 O O . ALA B 1 157 ? -16.25 -2.455 -8.008 1 81.94 157 ALA B O 1
ATOM 4043 N N . VAL B 1 158 ? -15.906 -3.553 -6.062 1 81 158 VAL B N 1
ATOM 4044 C CA . VAL B 1 158 ? -17.312 -3.521 -5.688 1 81 158 VAL B CA 1
ATOM 4045 C C . VAL B 1 158 ? -17.734 -2.088 -5.375 1 81 158 VAL B C 1
ATOM 4047 O O . VAL B 1 158 ? -18.875 -1.691 -5.656 1 81 158 VAL B O 1
ATOM 4050 N N . PHE B 1 159 ? -16.812 -1.383 -4.77 1 68.94 159 PHE B N 1
ATOM 4051 C CA . PHE B 1 159 ? -17.109 0.021 -4.492 1 68.94 159 PHE B CA 1
ATOM 4052 C C . PHE B 1 159 ? -17.328 0.793 -5.789 1 68.94 159 PHE B C 1
ATOM 4054 O O . PHE B 1 159 ? -18.203 1.652 -5.863 1 68.94 159 PHE B O 1
ATOM 4061 N N . ASP B 1 160 ? -16.562 0.464 -6.836 1 72.62 160 ASP B N 1
ATOM 4062 C CA . ASP B 1 160 ? -16.656 1.138 -8.125 1 72.62 160 ASP B CA 1
ATOM 4063 C C . ASP B 1 160 ? -17.875 0.672 -8.914 1 72.62 160 ASP B C 1
ATOM 4065 O O . ASP B 1 160 ? -18.297 1.338 -9.859 1 72.62 160 ASP B O 1
ATOM 4069 N N . GLN B 1 161 ? -18.344 -0.496 -8.547 1 80.06 161 GLN B N 1
ATOM 4070 C CA . GLN B 1 161 ? -19.516 -1.078 -9.195 1 80.06 161 GLN B CA 1
ATOM 4071 C C . GLN B 1 161 ? -20.609 -1.39 -8.172 1 80.06 161 GLN B C 1
ATOM 4073 O O . GLN B 1 161 ? -20.766 -2.541 -7.766 1 80.06 161 GLN B O 1
ATOM 4078 N N . PRO B 1 162 ? -21.484 -0.441 -7.902 1 74.75 162 PRO B N 1
ATOM 4079 C CA . PRO B 1 162 ? -22.422 -0.569 -6.793 1 74.75 162 PRO B CA 1
ATOM 4080 C C . PRO B 1 162 ? -23.5 -1.623 -7.055 1 74.75 162 PRO B C 1
ATOM 4082 O O . PRO B 1 162 ? -24.266 -1.97 -6.148 1 74.75 162 PRO B O 1
ATOM 4085 N N . SER B 1 163 ? -23.531 -2.121 -8.227 1 85.94 163 SER B N 1
ATOM 4086 C CA . SER B 1 163 ? -24.484 -3.184 -8.516 1 85.94 163 SER B CA 1
ATOM 4087 C C . SER B 1 163 ? -24.125 -4.469 -7.781 1 85.94 163 SER B C 1
ATOM 4089 O O . SER B 1 163 ? -24.953 -5.375 -7.652 1 85.94 163 SER B O 1
ATOM 4091 N N . PHE B 1 164 ? -22.875 -4.559 -7.371 1 89 164 PHE B N 1
ATOM 4092 C CA . PHE B 1 164 ? -22.406 -5.738 -6.648 1 89 164 PHE B CA 1
ATOM 4093 C C . PHE B 1 164 ? -22.234 -5.43 -5.168 1 89 164 PHE B C 1
ATOM 4095 O O . PHE B 1 164 ? -21.969 -4.285 -4.793 1 89 164 PHE B O 1
ATOM 4102 N N . THR B 1 165 ? -22.438 -6.461 -4.379 1 82.94 165 THR B N 1
ATOM 4103 C CA . THR B 1 165 ? -22.281 -6.301 -2.938 1 82.94 165 THR B CA 1
ATOM 4104 C C . THR B 1 165 ? -21.5 -7.465 -2.346 1 82.94 165 THR B C 1
ATOM 4106 O O . THR B 1 165 ? -21.828 -8.625 -2.588 1 82.94 165 THR B O 1
ATOM 4109 N N . LEU B 1 166 ? -20.391 -7.125 -1.688 1 87.31 166 LEU B N 1
ATOM 4110 C CA . LEU B 1 166 ? -19.719 -8.094 -0.835 1 87.31 166 LEU B CA 1
ATOM 4111 C C . LEU B 1 166 ? -20.344 -8.133 0.554 1 87.31 166 LEU B C 1
ATOM 4113 O O . LEU B 1 166 ? -20.016 -7.301 1.407 1 87.31 166 LEU B O 1
ATOM 4117 N N . SER B 1 167 ? -21.172 -9.117 0.763 1 84.5 167 SER B N 1
ATOM 4118 C CA . SER B 1 167 ? -22.047 -9.133 1.936 1 84.5 167 SER B CA 1
ATOM 4119 C C . SER B 1 167 ? -21.328 -9.703 3.15 1 84.5 167 SER B C 1
ATOM 4121 O O . SER B 1 167 ? -21.734 -9.469 4.289 1 84.5 167 SER B O 1
ATOM 4123 N N . PHE B 1 168 ? -20.344 -10.516 2.793 1 84.75 168 PHE B N 1
ATOM 4124 C CA . PHE B 1 168 ? -19.641 -11.195 3.877 1 84.75 168 PHE B CA 1
ATOM 4125 C C . PHE B 1 168 ? -18.219 -11.562 3.453 1 84.75 168 PHE B C 1
ATOM 4127 O O . PHE B 1 168 ? -18 -11.969 2.312 1 84.75 168 PHE B O 1
ATOM 4134 N N . ASN B 1 169 ? -17.281 -11.242 4.285 1 87.25 169 ASN B N 1
ATOM 4135 C CA . ASN B 1 169 ? -15.93 -11.773 4.098 1 87.25 169 ASN B CA 1
ATOM 4136 C C . ASN B 1 169 ? -15.344 -12.281 5.414 1 87.25 169 ASN B C 1
ATOM 4138 O O . ASN B 1 169 ? -15.602 -11.711 6.473 1 87.25 169 ASN B O 1
ATOM 4142 N N . ALA B 1 170 ? -14.664 -13.414 5.312 1 85.81 170 ALA B N 1
ATOM 4143 C CA . ALA B 1 170 ? -14.086 -13.977 6.531 1 85.81 170 ALA B CA 1
ATOM 4144 C C . ALA B 1 170 ? -12.836 -14.797 6.223 1 85.81 170 ALA B C 1
ATOM 4146 O O . ALA B 1 170 ? -12.688 -15.305 5.109 1 85.81 170 ALA B O 1
ATOM 4147 N N . MET B 1 171 ? -11.984 -14.766 7.172 1 86.06 171 MET B N 1
ATOM 4148 C CA . MET B 1 171 ? -10.781 -15.586 7.145 1 86.06 171 MET B CA 1
ATOM 4149 C C . MET B 1 171 ? -10.75 -16.531 8.336 1 86.06 171 MET B C 1
ATOM 4151 O O . MET B 1 171 ? -11.125 -16.156 9.453 1 86.06 171 MET B O 1
ATOM 4155 N N . TRP B 1 172 ? -10.5 -17.781 8.047 1 86.19 172 TRP B N 1
ATOM 4156 C CA . TRP B 1 172 ? -10.258 -18.656 9.188 1 86.19 172 TRP B CA 1
ATOM 4157 C C . TRP B 1 172 ? -8.766 -18.781 9.469 1 86.19 172 TRP B C 1
ATOM 4159 O O . TRP B 1 172 ? -7.953 -18.859 8.539 1 86.19 172 TRP B O 1
ATOM 4169 N N . ARG B 1 173 ? -8.391 -18.797 10.648 1 79.06 173 ARG B N 1
ATOM 4170 C CA . ARG B 1 173 ? -6.988 -18.703 11.047 1 79.06 173 ARG B CA 1
ATOM 4171 C C . ARG B 1 173 ? -6.297 -20.062 10.922 1 79.06 173 ARG B C 1
ATOM 4173 O O . ARG B 1 173 ? -5.152 -20.141 10.477 1 79.06 173 ARG B O 1
ATOM 4180 N N . ASN B 1 174 ? -7.008 -21.109 11.406 1 83.94 174 ASN B N 1
ATOM 4181 C CA . ASN B 1 174 ? -6.477 -22.453 11.336 1 83.94 174 ASN B CA 1
ATOM 4182 C C . ASN B 1 174 ? -7.355 -23.359 10.477 1 83.94 174 ASN B C 1
ATOM 4184 O O . ASN B 1 174 ? -8.578 -23.234 10.477 1 83.94 174 ASN B O 1
ATOM 4188 N N . ASN B 1 175 ? -6.688 -24.266 9.797 1 89.06 175 ASN B N 1
ATOM 4189 C CA . ASN B 1 175 ? -7.418 -25.172 8.906 1 89.06 175 ASN B CA 1
ATOM 4190 C C . ASN B 1 175 ? -8.047 -26.328 9.672 1 89.06 175 ASN B C 1
ATOM 4192 O O . ASN B 1 175 ? -8.016 -27.469 9.211 1 89.06 175 ASN B O 1
ATOM 4196 N N . THR B 1 176 ? -8.539 -26 10.812 1 91.56 176 THR B N 1
ATOM 4197 C CA . THR B 1 176 ? -9.242 -27 11.602 1 91.56 176 THR B CA 1
ATOM 4198 C C . THR B 1 176 ? -10.727 -27.016 11.258 1 91.56 176 THR B C 1
ATOM 4200 O O . THR B 1 176 ? -11.258 -26.031 10.742 1 91.56 176 THR B O 1
ATOM 4203 N N . ASP B 1 177 ? -11.359 -28.188 11.578 1 93.88 177 ASP B N 1
ATOM 4204 C CA . ASP B 1 177 ? -12.805 -28.297 11.359 1 93.88 177 ASP B CA 1
ATOM 4205 C C . ASP B 1 177 ? -13.555 -27.219 12.141 1 93.88 177 ASP B C 1
ATOM 4207 O O . ASP B 1 177 ? -14.523 -26.656 11.648 1 93.88 177 ASP B O 1
ATOM 4211 N N . GLN B 1 178 ? -13.047 -27.016 13.273 1 92.12 178 GLN B N 1
ATOM 4212 C CA . GLN B 1 178 ? -13.727 -26.062 14.141 1 92.12 178 GLN B CA 1
ATOM 4213 C C . GLN B 1 178 ? -13.711 -24.672 13.547 1 92.12 178 GLN B C 1
ATOM 4215 O O . GLN B 1 178 ? -14.75 -24.016 13.438 1 92.12 178 GLN B O 1
ATOM 4220 N N . ASP B 1 179 ? -12.531 -24.219 13.156 1 90.38 179 ASP B N 1
ATOM 4221 C CA . ASP B 1 179 ? -12.398 -22.875 12.594 1 90.38 179 ASP B CA 1
ATOM 4222 C C . ASP B 1 179 ? -13.203 -22.734 11.305 1 90.38 179 ASP B C 1
ATOM 4224 O O . ASP B 1 179 ? -13.859 -21.719 11.086 1 90.38 179 ASP B O 1
ATOM 4228 N N . MET B 1 180 ? -13.164 -23.734 10.516 1 93.94 180 MET B N 1
ATOM 4229 C CA . MET B 1 180 ? -13.852 -23.688 9.234 1 93.94 180 MET B CA 1
ATOM 4230 C C . MET B 1 180 ? -15.367 -23.734 9.422 1 93.94 180 MET B C 1
ATOM 4232 O O . MET B 1 180 ? -16.109 -23.031 8.742 1 93.94 180 MET B O 1
ATOM 4236 N N . ASN B 1 181 ? -15.797 -24.516 10.375 1 94.44 181 ASN B N 1
ATOM 4237 C CA . ASN B 1 181 ? -17.219 -24.594 10.664 1 94.44 181 ASN B CA 1
ATOM 4238 C C . ASN B 1 181 ? -17.766 -23.281 11.211 1 94.44 181 ASN B C 1
ATOM 4240 O O . ASN B 1 181 ? -18.922 -22.922 10.945 1 94.44 181 ASN B O 1
ATOM 4244 N N . LEU B 1 182 ? -16.969 -22.672 11.953 1 90.5 182 LEU B N 1
ATOM 4245 C CA . LEU B 1 182 ? -17.406 -21.391 12.484 1 90.5 182 LEU B CA 1
ATOM 4246 C C . LEU B 1 182 ? -17.672 -20.391 11.359 1 90.5 182 LEU B C 1
ATOM 4248 O O . LEU B 1 182 ? -18.688 -19.688 11.383 1 90.5 182 LEU B O 1
ATOM 4252 N N . ILE B 1 183 ? -16.812 -20.359 10.367 1 90.69 183 ILE B N 1
ATOM 4253 C CA . ILE B 1 183 ? -16.969 -19.453 9.242 1 90.69 183 ILE B CA 1
ATOM 4254 C C . ILE B 1 183 ? -18.203 -19.844 8.43 1 90.69 183 ILE B C 1
ATOM 4256 O O . ILE B 1 183 ? -18.984 -18.969 8.023 1 90.69 183 ILE B O 1
ATOM 4260 N N . LEU B 1 184 ? -18.375 -21.125 8.227 1 95.88 184 LEU B N 1
ATOM 4261 C CA . LEU B 1 184 ? -19.5 -21.609 7.441 1 95.88 184 LEU B CA 1
ATOM 4262 C C . LEU B 1 184 ? -20.828 -21.312 8.141 1 95.88 184 LEU B C 1
ATOM 4264 O O . LEU B 1 184 ? -21.797 -20.953 7.488 1 95.88 184 LEU B O 1
ATOM 4268 N N . SER B 1 185 ? -20.781 -21.453 9.383 1 92.75 185 SER B N 1
ATOM 4269 C CA . SER B 1 185 ? -21.984 -21.172 10.156 1 92.75 185 SER B CA 1
ATOM 4270 C C . SER B 1 185 ? -22.375 -19.703 10.055 1 92.75 185 SER B C 1
ATOM 4272 O O . SER B 1 185 ? -23.562 -19.375 9.953 1 92.75 185 SER B O 1
ATOM 4274 N N . GLU B 1 186 ? -21.438 -18.859 10.078 1 89 186 GLU B N 1
ATOM 4275 C CA . GLU B 1 186 ? -21.703 -17.422 9.938 1 89 186 GLU B CA 1
ATOM 4276 C C . GLU B 1 186 ? -22.156 -17.094 8.516 1 89 186 GLU B C 1
ATOM 4278 O O . GLU B 1 186 ? -23.016 -16.234 8.328 1 89 186 GLU B O 1
ATOM 4283 N N . LEU B 1 187 ? -21.594 -17.719 7.582 1 93.25 187 LEU B N 1
ATOM 4284 C CA . LEU B 1 187 ? -21.812 -17.484 6.16 1 93.25 187 LEU B CA 1
ATOM 4285 C C . LEU B 1 187 ? -23.203 -17.938 5.742 1 93.25 187 LEU B C 1
ATOM 4287 O O . LEU B 1 187 ? -23.812 -17.359 4.836 1 93.25 187 LEU B O 1
ATOM 4291 N N . LYS B 1 188 ? -23.719 -18.891 6.34 1 92.81 188 LYS B N 1
ATOM 4292 C CA . LYS B 1 188 ? -24.922 -19.625 5.934 1 92.81 188 LYS B CA 1
ATOM 4293 C C . LYS B 1 188 ? -26.078 -18.672 5.625 1 92.81 188 LYS B C 1
ATOM 4295 O O . LYS B 1 188 ? -26.812 -18.859 4.66 1 92.81 188 LYS B O 1
ATOM 4300 N N . ASP B 1 189 ? -26.156 -17.594 6.34 1 88.88 189 ASP B N 1
ATOM 4301 C CA . ASP B 1 189 ? -27.297 -16.703 6.152 1 88.88 189 ASP B CA 1
ATOM 4302 C C . ASP B 1 189 ? -26.875 -15.383 5.508 1 88.88 189 ASP B C 1
ATOM 4304 O O . ASP B 1 189 ? -27.672 -14.445 5.43 1 88.88 189 ASP B O 1
ATOM 4308 N N . LYS B 1 190 ? -25.703 -15.352 5.09 1 87 190 LYS B N 1
ATOM 4309 C CA . LYS B 1 190 ? -25.203 -14.07 4.621 1 87 190 LYS B CA 1
ATOM 4310 C C . LYS B 1 190 ? -25.109 -14.039 3.1 1 87 190 LYS B C 1
ATOM 4312 O O . LYS B 1 190 ? -25.219 -12.977 2.486 1 87 190 LYS B O 1
ATOM 4317 N N . ALA B 1 191 ? -24.875 -15.18 2.523 1 93 191 ALA B N 1
ATOM 4318 C CA . ALA B 1 191 ? -24.688 -15.211 1.074 1 93 191 ALA B CA 1
ATOM 4319 C C . ALA B 1 191 ? -24.922 -16.609 0.523 1 93 191 ALA B C 1
ATOM 4321 O O . ALA B 1 191 ? -24.766 -17.609 1.24 1 93 191 ALA B O 1
ATOM 4322 N N . ARG B 1 192 ? -25.328 -16.641 -0.731 1 96.25 192 ARG B N 1
ATOM 4323 C CA . ARG B 1 192 ? -25.531 -17.922 -1.415 1 96.25 192 ARG B CA 1
ATOM 4324 C C . ARG B 1 192 ? -24.453 -18.156 -2.461 1 96.25 192 ARG B C 1
ATOM 4326 O O . ARG B 1 192 ? -24.188 -19.297 -2.848 1 96.25 192 ARG B O 1
ATOM 4333 N N . ILE B 1 193 ? -23.906 -17.047 -2.982 1 96.38 193 ILE B N 1
ATOM 4334 C CA . ILE B 1 193 ? -22.719 -17.125 -3.84 1 96.38 193 ILE B CA 1
ATOM 4335 C C . ILE B 1 193 ? -21.453 -16.906 -3.006 1 96.38 193 ILE B C 1
ATOM 4337 O O . ILE B 1 193 ? -21.297 -15.859 -2.385 1 96.38 193 ILE B O 1
ATOM 4341 N N . VAL B 1 194 ? -20.562 -17.938 -2.984 1 96.19 194 VAL B N 1
ATOM 4342 C CA . VAL B 1 194 ? -19.406 -17.906 -2.096 1 96.19 194 VAL B CA 1
ATOM 4343 C C . VAL B 1 194 ? -18.125 -18 -2.914 1 96.19 194 VAL B C 1
ATOM 4345 O O . VAL B 1 194 ? -17.906 -18.984 -3.635 1 96.19 194 VAL B O 1
ATOM 4348 N N . VAL B 1 195 ? -17.297 -16.984 -2.828 1 94.88 195 VAL B N 1
ATOM 4349 C CA . VAL B 1 195 ? -15.977 -17.016 -3.445 1 94.88 195 VAL B CA 1
ATOM 4350 C C . VAL B 1 195 ? -14.953 -17.547 -2.447 1 94.88 195 VAL B C 1
ATOM 4352 O O . VAL B 1 195 ? -14.789 -17 -1.359 1 94.88 195 VAL B O 1
ATOM 4355 N N . LEU B 1 196 ? -14.375 -18.641 -2.816 1 92.56 196 LEU B N 1
ATOM 4356 C CA . LEU B 1 196 ? -13.352 -19.266 -1.985 1 92.56 196 LEU B CA 1
ATOM 4357 C C . LEU B 1 196 ? -11.961 -19.031 -2.561 1 92.56 196 LEU B C 1
ATOM 4359 O O . LEU B 1 196 ? -11.672 -19.422 -3.693 1 92.56 196 LEU B O 1
ATOM 4363 N N . CYS B 1 197 ? -11.172 -18.344 -1.766 1 89.19 197 CYS B N 1
ATOM 4364 C CA . CYS B 1 197 ? -9.789 -18.078 -2.166 1 89.19 197 CYS B CA 1
ATOM 4365 C C . CYS B 1 197 ? -8.828 -19 -1.422 1 89.19 197 CYS B C 1
ATOM 4367 O O . CYS B 1 197 ? -8.656 -18.875 -0.208 1 89.19 197 CYS B O 1
ATOM 4369 N N . SER B 1 198 ? -8.266 -19.953 -2.104 1 84.06 198 SER B N 1
ATOM 4370 C CA . SER B 1 198 ? -7.254 -20.859 -1.596 1 84.06 198 SER B CA 1
ATOM 4371 C C . SER B 1 198 ? -6.469 -21.516 -2.734 1 84.06 198 SER B C 1
ATOM 4373 O O . SER B 1 198 ? -7.043 -21.859 -3.77 1 84.06 198 SER B O 1
ATOM 4375 N N . SER B 1 199 ? -5.191 -21.672 -2.512 1 77.56 199 SER B N 1
ATOM 4376 C CA . SER B 1 199 ? -4.379 -22.344 -3.52 1 77.56 199 SER B CA 1
ATOM 4377 C C . SER B 1 199 ? -4.23 -23.828 -3.203 1 77.56 199 SER B C 1
ATOM 4379 O O . SER B 1 199 ? -3.75 -24.594 -4.035 1 77.56 199 SER B O 1
ATOM 4381 N N . SER B 1 200 ? -4.684 -24.234 -2.098 1 80.69 200 SER B N 1
ATOM 4382 C CA . SER B 1 200 ? -4.516 -25.609 -1.654 1 80.69 200 SER B CA 1
ATOM 4383 C C . SER B 1 200 ? -5.734 -26.469 -2.014 1 80.69 200 SER B C 1
ATOM 4385 O O . SER B 1 200 ? -6.844 -26.188 -1.557 1 80.69 200 SER B O 1
ATOM 4387 N N . ALA B 1 201 ? -5.395 -27.5 -2.748 1 83.06 201 ALA B N 1
ATOM 4388 C CA . ALA B 1 201 ? -6.457 -28.438 -3.084 1 83.06 201 ALA B CA 1
ATOM 4389 C C . ALA B 1 201 ? -7.055 -29.062 -1.826 1 83.06 201 ALA B C 1
ATOM 4391 O O . ALA B 1 201 ? -8.273 -29.25 -1.735 1 83.06 201 ALA B O 1
ATOM 4392 N N . ALA B 1 202 ? -6.152 -29.344 -0.929 1 85.69 202 ALA B N 1
ATOM 4393 C CA . ALA B 1 202 ? -6.586 -30.016 0.29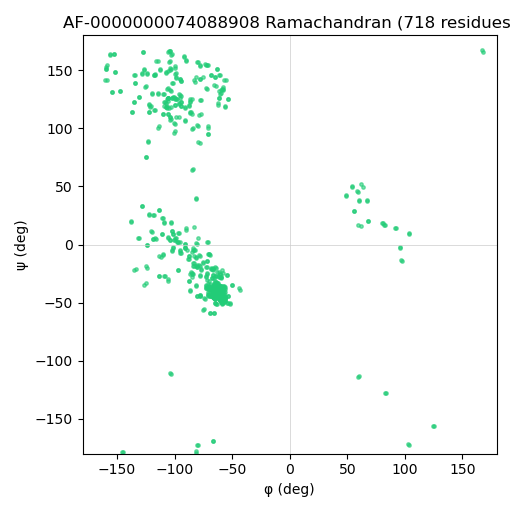7 1 85.69 202 ALA B CA 1
ATOM 4394 C C . ALA B 1 202 ? -7.512 -29.109 1.112 1 85.69 202 ALA B C 1
ATOM 4396 O O . ALA B 1 202 ? -8.484 -29.578 1.703 1 85.69 202 ALA B O 1
ATOM 4397 N N . ILE B 1 203 ? -7.219 -27.891 1.169 1 88.62 203 ILE B N 1
ATOM 4398 C CA . ILE B 1 203 ? -8.008 -26.953 1.951 1 88.62 203 ILE B CA 1
ATOM 4399 C C . ILE B 1 203 ? -9.359 -26.719 1.284 1 88.62 203 ILE B C 1
ATOM 4401 O O . ILE B 1 203 ? -10.391 -26.703 1.957 1 88.62 203 ILE B O 1
ATOM 4405 N N . LYS B 1 204 ? -9.352 -26.562 0.018 1 90.88 204 LYS B N 1
ATOM 4406 C CA . LYS B 1 204 ? -10.602 -26.406 -0.714 1 90.88 204 LYS B CA 1
ATOM 4407 C C . LYS B 1 204 ? -11.516 -27.609 -0.496 1 90.88 204 LYS B C 1
ATOM 4409 O O . LYS B 1 204 ? -12.703 -27.453 -0.223 1 90.88 204 LYS B O 1
ATOM 4414 N N . ARG B 1 205 ? -10.898 -28.734 -0.66 1 93.56 205 ARG B N 1
ATOM 4415 C CA . ARG B 1 205 ? -11.641 -29.969 -0.483 1 93.56 205 ARG B CA 1
ATOM 4416 C C . ARG B 1 205 ? -12.242 -30.062 0.918 1 93.56 205 ARG B C 1
ATOM 4418 O O . ARG B 1 205 ? -13.422 -30.375 1.079 1 93.56 205 ARG B O 1
ATOM 4425 N N . LYS B 1 206 ? -11.414 -29.844 1.857 1 94.25 206 LYS B N 1
ATOM 4426 C CA . LYS B 1 206 ? -11.852 -29.922 3.246 1 94.25 206 LYS B CA 1
ATOM 4427 C C . LYS B 1 206 ? -13.008 -28.969 3.516 1 94.25 206 LYS B C 1
ATOM 4429 O O . LYS B 1 206 ? -14.023 -29.359 4.094 1 94.25 206 LYS B O 1
ATOM 4434 N N . LEU B 1 207 ? -12.914 -27.766 3.098 1 95.5 207 LEU B N 1
ATOM 4435 C CA . LEU B 1 207 ? -13.945 -26.75 3.328 1 95.5 207 LEU B CA 1
ATOM 4436 C C . LEU B 1 207 ? -15.25 -27.156 2.646 1 95.5 207 LEU B C 1
ATOM 4438 O O . LEU B 1 207 ? -16.328 -27.031 3.238 1 95.5 207 LEU B O 1
ATOM 4442 N N . LEU B 1 208 ? -15.164 -27.594 1.46 1 96.38 208 LEU B N 1
ATOM 4443 C CA . LEU B 1 208 ? -16.359 -27.922 0.686 1 96.38 208 LEU B CA 1
ATOM 4444 C C . LEU B 1 208 ? -17.047 -29.156 1.245 1 96.38 208 LEU B C 1
ATOM 4446 O O . LEU B 1 208 ? -18.281 -29.266 1.199 1 96.38 208 LEU B O 1
ATOM 4450 N N . LEU B 1 209 ? -16.25 -30.094 1.756 1 97.44 209 LEU B N 1
ATOM 4451 C CA . LEU B 1 209 ? -16.844 -31.25 2.398 1 97.44 209 LEU B CA 1
ATOM 4452 C C . LEU B 1 209 ? -17.562 -30.859 3.686 1 97.44 209 LEU B C 1
ATOM 4454 O O . LEU B 1 209 ? -18.641 -31.375 3.992 1 97.44 209 LEU B O 1
ATOM 4458 N N . LEU B 1 210 ? -16.953 -30.016 4.43 1 97.44 210 LEU B N 1
ATOM 4459 C CA . LEU B 1 210 ? -17.609 -29.5 5.629 1 97.44 210 LEU B CA 1
ATOM 4460 C C . LEU B 1 210 ? -18.891 -28.75 5.273 1 97.44 210 LEU B C 1
ATOM 4462 O O . LEU B 1 210 ? -19.922 -28.906 5.945 1 97.44 210 LEU B O 1
ATOM 4466 N N . ALA B 1 211 ? -18.844 -27.922 4.25 1 97.75 211 ALA B N 1
ATOM 4467 C CA . ALA B 1 211 ? -20.031 -27.219 3.771 1 97.75 211 ALA B CA 1
ATOM 4468 C C . ALA B 1 211 ? -21.109 -28.203 3.355 1 97.75 211 ALA B C 1
ATOM 4470 O O . ALA B 1 211 ? -22.297 -27.969 3.594 1 97.75 211 ALA B O 1
ATOM 4471 N N . HIS B 1 212 ? -20.703 -29.25 2.695 1 97.06 212 HIS B N 1
ATOM 4472 C CA . HIS B 1 212 ? -21.609 -30.312 2.281 1 97.06 212 HIS B CA 1
ATOM 4473 C C . HIS B 1 212 ? -22.344 -30.906 3.482 1 97.06 212 HIS B C 1
ATOM 4475 O O . HIS B 1 212 ? -23.547 -31.125 3.438 1 97.06 212 HIS B O 1
ATOM 4481 N N . ASP B 1 213 ? -21.578 -31.094 4.512 1 96.88 213 ASP B N 1
ATOM 4482 C CA . ASP B 1 213 ? -22.141 -31.672 5.727 1 96.88 213 ASP B CA 1
ATOM 4483 C C . ASP B 1 213 ? -23.141 -30.734 6.383 1 96.88 213 ASP B C 1
ATOM 4485 O O . ASP B 1 213 ? -24 -31.172 7.148 1 96.88 213 ASP B O 1
ATOM 4489 N N . LEU B 1 214 ? -23.078 -29.5 6.113 1 96.38 214 LEU B N 1
ATOM 4490 C CA . LEU B 1 214 ? -23.984 -28.484 6.672 1 96.38 214 LEU B CA 1
ATOM 4491 C C . LEU B 1 214 ? -25.094 -28.156 5.688 1 96.38 214 LEU B C 1
ATOM 4493 O O . LEU B 1 214 ? -25.828 -27.172 5.879 1 96.38 214 LEU B O 1
ATOM 4497 N N . ASP B 1 215 ? -25.188 -28.844 4.582 1 96 215 ASP B N 1
ATOM 4498 C CA . ASP B 1 215 ? -26.203 -28.672 3.543 1 96 215 ASP B CA 1
ATOM 4499 C C . ASP B 1 215 ? -26.031 -27.328 2.844 1 96 215 ASP B C 1
ATOM 4501 O O . ASP B 1 215 ? -27.031 -26.656 2.539 1 96 215 ASP B O 1
ATOM 4505 N N . MET B 1 216 ? -24.781 -26.922 2.639 1 96.94 216 MET B N 1
ATOM 4506 C CA . MET B 1 216 ? -24.5 -25.656 1.986 1 96.94 216 MET B CA 1
ATOM 4507 C C . MET B 1 216 ? -23.938 -25.875 0.587 1 96.94 216 MET B C 1
ATOM 4509 O O . MET B 1 216 ? -23.172 -25.047 0.09 1 96.94 216 MET B O 1
ATOM 4513 N N . THR B 1 217 ? -24.141 -27.016 0.055 1 95.88 217 THR B N 1
ATOM 4514 C CA . THR B 1 217 ? -23.734 -27.312 -1.314 1 95.88 217 THR B CA 1
ATOM 4515 C C . THR B 1 217 ? -24.922 -27.75 -2.156 1 95.88 217 THR B C 1
ATOM 4517 O O . THR B 1 217 ? -24.781 -28.562 -3.068 1 95.88 217 THR B O 1
ATOM 4520 N N . THR B 1 218 ? -26.078 -27.281 -1.724 1 93.81 218 THR B N 1
ATOM 4521 C CA . THR B 1 218 ? -27.312 -27.547 -2.475 1 93.81 218 THR B CA 1
ATOM 4522 C C . THR B 1 218 ? -27.422 -26.578 -3.656 1 93.81 218 THR B C 1
ATOM 4524 O O . THR B 1 218 ? -26.516 -25.812 -3.928 1 93.81 218 THR B O 1
ATOM 4527 N N . ASP B 1 219 ? -28.609 -26.594 -4.355 1 92.31 219 ASP B N 1
ATOM 4528 C CA . ASP B 1 219 ? -28.844 -25.766 -5.523 1 92.31 219 ASP B CA 1
ATOM 4529 C C . ASP B 1 219 ? -28.984 -24.297 -5.125 1 92.31 219 ASP B C 1
ATOM 4531 O O . ASP B 1 219 ? -28.938 -23.406 -5.98 1 92.31 219 ASP B O 1
ATOM 4535 N N . GLU B 1 220 ? -29.031 -24.125 -3.838 1 94.31 220 GLU B N 1
ATOM 4536 C CA . GLU B 1 220 ? -29.172 -22.75 -3.348 1 94.31 220 GLU B CA 1
ATOM 4537 C C . GLU B 1 220 ? -27.812 -22.062 -3.283 1 94.31 220 GLU B C 1
ATOM 4539 O O . GLU B 1 220 ? -27.734 -20.828 -3.184 1 94.31 220 GLU B O 1
ATOM 4544 N N . TYR B 1 221 ? -26.781 -22.844 -3.348 1 95.88 221 TYR B N 1
ATOM 4545 C CA . TYR B 1 221 ? -25.438 -22.297 -3.176 1 95.88 221 TYR B CA 1
ATOM 4546 C C . TYR B 1 221 ? -24.609 -22.484 -4.434 1 95.88 221 TYR B C 1
ATOM 4548 O O . TYR B 1 221 ? -24.766 -23.469 -5.152 1 95.88 221 TYR B O 1
ATOM 4556 N N . VAL B 1 222 ? -23.734 -21.547 -4.711 1 95.5 222 VAL B N 1
ATOM 4557 C CA . VAL B 1 222 ? -22.688 -21.688 -5.715 1 95.5 222 VAL B CA 1
ATOM 4558 C C . VAL B 1 222 ? -21.328 -21.266 -5.125 1 95.5 222 VAL B C 1
ATOM 4560 O O . VAL B 1 222 ? -21.219 -20.203 -4.52 1 95.5 222 VAL B O 1
ATOM 4563 N N . TYR B 1 223 ? -20.375 -22.141 -5.238 1 95.44 223 TYR B N 1
ATOM 4564 C CA . TYR B 1 223 ? -19.016 -21.828 -4.816 1 95.44 223 TYR B CA 1
ATOM 4565 C C . TYR B 1 223 ? -18.141 -21.516 -6.02 1 95.44 223 TYR B C 1
ATOM 4567 O O . TYR B 1 223 ? -18.125 -22.266 -7 1 95.44 223 TYR B O 1
ATOM 4575 N N . ILE B 1 224 ? -17.516 -20.406 -5.988 1 92.56 224 ILE B N 1
ATOM 4576 C CA . ILE B 1 224 ? -16.531 -20.016 -6.992 1 92.56 224 ILE B CA 1
ATOM 4577 C C . ILE B 1 224 ? -15.117 -20.156 -6.418 1 92.56 224 ILE B C 1
ATOM 4579 O O . ILE B 1 224 ? -14.734 -19.406 -5.52 1 92.56 224 ILE B O 1
ATOM 4583 N N . LEU B 1 225 ? -14.453 -21.141 -6.949 1 89.5 225 LEU B N 1
ATOM 4584 C CA . LEU B 1 225 ? -13.062 -21.328 -6.543 1 89.5 225 LEU B CA 1
ATOM 4585 C C . LEU B 1 225 ? -12.148 -20.359 -7.281 1 89.5 225 LEU B C 1
ATOM 4587 O O . LEU B 1 225 ? -11.945 -20.5 -8.492 1 89.5 225 LEU B O 1
ATOM 4591 N N . SER B 1 226 ? -11.812 -19.391 -6.586 1 81.12 226 SER B N 1
ATOM 4592 C CA . SER B 1 226 ? -10.922 -18.406 -7.188 1 81.12 226 SER B CA 1
ATOM 4593 C C . SER B 1 226 ? -9.477 -18.625 -6.758 1 81.12 226 SER B C 1
ATOM 4595 O O . SER B 1 226 ? -9.086 -18.25 -5.652 1 81.12 226 SER B O 1
ATOM 4597 N N . ASP B 1 227 ? -8.727 -19.297 -7.594 1 71.44 227 ASP B N 1
ATOM 4598 C CA . ASP B 1 227 ? -7.395 -19.812 -7.297 1 71.44 227 ASP B CA 1
ATOM 4599 C C . ASP B 1 227 ? -6.312 -19.016 -8.016 1 71.44 227 ASP B C 1
ATOM 4601 O O . ASP B 1 227 ? -6.406 -18.781 -9.219 1 71.44 227 ASP B O 1
ATOM 4605 N N . LEU B 1 228 ? -5.5 -18.453 -7.211 1 63.47 228 LEU B N 1
ATOM 4606 C CA . LEU B 1 228 ? -4.344 -17.875 -7.891 1 63.47 228 LEU B CA 1
ATOM 4607 C C . LEU B 1 228 ? -3.248 -18.922 -8.086 1 63.47 228 LEU B C 1
ATOM 4609 O O . LEU B 1 228 ? -2.828 -19.578 -7.125 1 63.47 228 LEU B O 1
ATOM 4613 N N . GLY B 1 229 ? -2.941 -19.281 -9.234 1 61.56 229 GLY B N 1
ATOM 4614 C CA . GLY B 1 229 ? -1.865 -20.219 -9.5 1 61.56 229 GLY B CA 1
ATOM 4615 C C . GLY B 1 229 ? -2.348 -21.641 -9.648 1 61.56 229 GLY B C 1
ATOM 4616 O O . GLY B 1 229 ? -1.54 -22.562 -9.805 1 61.56 229 GLY B O 1
ATOM 4617 N N . ALA B 1 230 ? -3.654 -21.766 -9.461 1 59.16 230 ALA B N 1
ATOM 4618 C CA . ALA B 1 230 ? -4.145 -23.141 -9.508 1 59.16 230 ALA B CA 1
ATOM 4619 C C . ALA B 1 230 ? -4.672 -23.484 -10.898 1 59.16 230 ALA B C 1
ATOM 4621 O O . ALA B 1 230 ? -5.102 -22.594 -11.641 1 59.16 230 ALA B O 1
ATOM 4622 N N . SER B 1 231 ? -4.391 -24.641 -11.195 1 61.09 231 SER B N 1
ATOM 4623 C CA . SER B 1 231 ? -4.863 -25.188 -12.461 1 61.09 231 SER B CA 1
ATOM 4624 C C . SER B 1 231 ? -6.281 -25.734 -12.336 1 61.09 231 SER B C 1
ATOM 4626 O O . SER B 1 231 ? -6.5 -26.938 -12.445 1 61.09 231 SER B O 1
ATOM 4628 N N . GLY B 1 232 ? -7.16 -24.797 -12.062 1 65.56 232 GLY B N 1
ATOM 4629 C CA . GLY B 1 232 ? -8.547 -25.234 -12.008 1 65.56 232 GLY B CA 1
ATOM 4630 C C . GLY B 1 232 ? -8.797 -26.312 -10.961 1 65.56 232 GLY B C 1
ATOM 4631 O O . GLY B 1 232 ? -8.547 -26.094 -9.773 1 65.56 232 GLY B O 1
ATOM 4632 N N . TYR B 1 233 ? -9.156 -27.531 -11.586 1 73.25 233 TYR B N 1
ATOM 4633 C CA . TYR B 1 233 ? -9.547 -28.609 -10.688 1 73.25 233 TYR B CA 1
ATOM 4634 C C . TYR B 1 233 ? -8.406 -29.609 -10.5 1 73.25 233 TYR B C 1
ATOM 4636 O O . TYR B 1 233 ? -8.578 -30.641 -9.852 1 73.25 233 TYR B O 1
ATOM 4644 N N . ILE B 1 234 ? -7.266 -29.141 -11.062 1 69.19 234 ILE B N 1
ATOM 4645 C CA . ILE B 1 234 ? -6.09 -29.984 -10.875 1 69.19 234 ILE B CA 1
ATOM 4646 C C . ILE B 1 234 ? -5.402 -29.625 -9.555 1 69.19 234 ILE B C 1
ATOM 4648 O O . ILE B 1 234 ? -5.129 -28.453 -9.289 1 69.19 234 ILE B O 1
ATOM 4652 N N . GLY B 1 235 ? -5.297 -30.562 -8.617 1 65.69 235 GLY B N 1
ATOM 4653 C CA . GLY B 1 235 ? -4.699 -30.359 -7.309 1 65.69 235 GLY B CA 1
ATOM 4654 C C . GLY B 1 235 ? -3.207 -30.625 -7.289 1 65.69 235 GLY B C 1
ATOM 4655 O O . GLY B 1 235 ? -2.551 -30.438 -6.262 1 65.69 235 GLY B O 1
ATOM 4656 N N . GLY B 1 236 ? -2.719 -31.078 -8.422 1 67.12 236 GLY B N 1
ATOM 4657 C CA . GLY B 1 236 ? -1.306 -31.406 -8.5 1 67.12 236 GLY B CA 1
ATOM 4658 C C . GLY B 1 236 ? -1.049 -32.812 -8.969 1 67.12 236 GLY B C 1
ATOM 4659 O O . GLY B 1 236 ? -1.778 -33.344 -9.82 1 67.12 236 GLY B O 1
ATOM 4660 N N . THR B 1 237 ? 0.087 -33.281 -8.602 1 62.72 237 THR B N 1
ATOM 4661 C CA . THR B 1 237 ? 0.471 -34.656 -8.945 1 62.72 237 THR B CA 1
ATOM 4662 C C . THR B 1 237 ? 0.383 -35.562 -7.723 1 62.72 237 THR B C 1
ATOM 4664 O O . THR B 1 237 ? 0.873 -35.219 -6.645 1 62.72 237 THR B O 1
ATOM 4667 N N . SER B 1 238 ? -0.362 -36.625 -7.953 1 63.88 238 SER B N 1
ATOM 4668 C CA . SER B 1 238 ? -0.495 -37.625 -6.887 1 63.88 238 SER B CA 1
ATOM 4669 C C . SER B 1 238 ? 0.853 -38.25 -6.535 1 63.88 238 SER B C 1
ATOM 4671 O O . SER B 1 238 ? 1.578 -38.688 -7.418 1 63.88 238 SER B O 1
ATOM 4673 N N . SER B 1 239 ? 1.304 -38.125 -5.309 1 61.22 239 SER B N 1
ATOM 4674 C CA . SER B 1 239 ? 2.529 -38.781 -4.887 1 61.22 239 SER B CA 1
ATOM 4675 C C . SER B 1 239 ? 2.4 -40.312 -5 1 61.22 239 SER B C 1
ATOM 4677 O O . SER B 1 239 ? 3.404 -41.031 -5.113 1 61.22 239 SER B O 1
ATOM 4679 N N . LYS B 1 240 ? 1.169 -40.875 -4.965 1 62.62 240 LYS B N 1
ATOM 4680 C CA . LYS B 1 240 ? 0.902 -42.312 -4.973 1 62.62 240 LYS B CA 1
ATOM 4681 C C . LYS B 1 240 ? 1.044 -42.875 -6.379 1 62.62 240 LYS B C 1
ATOM 4683 O O . LYS B 1 240 ? 1.617 -43.969 -6.562 1 62.62 240 LYS B O 1
ATOM 4688 N N . THR B 1 241 ? 0.473 -42.125 -7.277 1 59.53 241 THR B N 1
ATOM 4689 C CA . THR B 1 241 ? 0.345 -42.656 -8.617 1 59.53 241 THR B CA 1
ATOM 4690 C C . THR B 1 241 ? 1.228 -41.906 -9.609 1 59.53 241 THR B C 1
ATOM 4692 O O . THR B 1 241 ? 1.448 -42.375 -10.727 1 59.53 241 THR B O 1
ATOM 4695 N N . ASN B 1 242 ? 1.766 -40.781 -9.125 1 59.38 242 ASN B N 1
ATOM 4696 C CA . ASN B 1 242 ? 2.549 -39.875 -9.984 1 59.38 242 ASN B CA 1
ATOM 4697 C C . ASN B 1 242 ? 1.727 -39.375 -11.156 1 59.38 242 ASN B C 1
ATOM 4699 O O . ASN B 1 242 ? 2.264 -39.125 -12.242 1 59.38 242 ASN B O 1
ATOM 4703 N N . GLN B 1 243 ? 0.416 -39.531 -11.016 1 63.66 243 GLN B N 1
ATOM 4704 C CA . GLN B 1 243 ? -0.52 -39 -12.008 1 63.66 243 GLN B CA 1
ATOM 4705 C C . GLN B 1 243 ? -1.206 -37.75 -11.5 1 63.66 243 GLN B C 1
ATOM 4707 O O . GLN B 1 243 ? -1.066 -37.375 -10.328 1 63.66 243 GLN B O 1
ATOM 4712 N N . THR B 1 244 ? -1.839 -37.062 -12.445 1 69.06 244 THR B N 1
ATOM 4713 C CA . THR B 1 244 ? -2.615 -35.875 -12.086 1 69.06 244 THR B CA 1
ATOM 4714 C C . THR B 1 244 ? -3.625 -36.219 -10.992 1 69.06 244 THR B C 1
ATOM 4716 O O . THR B 1 244 ? -4.301 -37.25 -11.047 1 69.06 244 THR B O 1
ATOM 4719 N N . ALA B 1 245 ? -3.543 -35.469 -9.922 1 77.56 245 ALA B N 1
ATOM 4720 C CA . ALA B 1 245 ? -4.531 -35.562 -8.852 1 77.56 245 ALA B CA 1
ATOM 4721 C C . ALA B 1 245 ? -5.52 -34.406 -8.906 1 77.56 245 ALA B C 1
ATOM 4723 O O . ALA B 1 245 ? -5.129 -33.25 -9.141 1 77.56 245 ALA B O 1
ATOM 4724 N N . TYR B 1 246 ? -6.695 -34.812 -8.82 1 81.75 246 TYR B N 1
ATOM 4725 C CA . TYR B 1 246 ? -7.742 -33.781 -8.859 1 81.75 246 TYR B CA 1
ATOM 4726 C C . TYR B 1 246 ? -8.094 -33.312 -7.453 1 81.75 246 TYR B C 1
ATOM 4728 O O . TYR B 1 246 ? -7.809 -34 -6.469 1 81.75 246 TYR B O 1
ATOM 4736 N N . VAL B 1 247 ? -8.734 -32.156 -7.34 1 86.81 247 VAL B N 1
ATOM 4737 C CA . VAL B 1 247 ? -8.969 -31.453 -6.09 1 86.81 247 VAL B CA 1
ATOM 4738 C C . VAL B 1 247 ? -9.922 -32.25 -5.211 1 86.81 247 VAL B C 1
ATOM 4740 O O . VAL B 1 247 ? -9.906 -32.125 -3.984 1 86.81 247 VAL B O 1
ATOM 4743 N N . TRP B 1 248 ? -10.695 -33.156 -5.793 1 91.75 248 TRP B N 1
ATOM 4744 C CA . TRP B 1 248 ? -11.672 -33.906 -5 1 91.75 248 TRP B CA 1
ATOM 4745 C C . TRP B 1 248 ? -11.07 -35.188 -4.48 1 91.75 248 TRP B C 1
ATOM 4747 O O . TRP B 1 248 ? -11.711 -35.906 -3.699 1 91.75 248 TRP B O 1
ATOM 4757 N N . GLU B 1 249 ? -9.867 -35.406 -4.879 1 90.31 249 GLU B N 1
ATOM 4758 C CA . GLU B 1 249 ? -9.242 -36.656 -4.473 1 90.31 249 GLU B CA 1
ATOM 4759 C C . GLU B 1 249 ? -8.406 -36.5 -3.209 1 90.31 249 GLU B C 1
ATOM 4761 O O . GLU B 1 249 ? -7.594 -35.562 -3.125 1 90.31 249 GLU B O 1
ATOM 4766 N N . ASP B 1 250 ? -8.648 -37.344 -2.24 1 89.94 250 ASP B N 1
ATOM 4767 C CA . ASP B 1 250 ? -7.852 -37.344 -1.019 1 89.94 250 ASP B CA 1
ATOM 4768 C C . ASP B 1 250 ? -6.504 -38.031 -1.244 1 89.94 250 ASP B C 1
ATOM 4770 O O . ASP B 1 250 ? -6.449 -39.188 -1.63 1 89.94 250 ASP B O 1
ATOM 4774 N N . GLN B 1 251 ? -5.418 -37.344 -0.952 1 81.94 251 GLN B N 1
ATOM 4775 C CA . GLN B 1 251 ? -4.082 -37.875 -1.207 1 81.94 251 GLN B CA 1
ATOM 4776 C C . GLN B 1 251 ? -3.461 -38.438 0.067 1 81.94 251 GLN B C 1
ATOM 4778 O O . GLN B 1 251 ? -2.316 -38.906 0.055 1 81.94 251 GLN B O 1
ATOM 4783 N N . SER B 1 252 ? -4.262 -38.406 1.103 1 83.44 252 SER B N 1
ATOM 4784 C CA . SER B 1 252 ? -3.754 -38.938 2.365 1 83.44 252 SER B CA 1
ATOM 4785 C C . SER B 1 252 ? -3.826 -40.469 2.393 1 83.44 252 SER B C 1
ATOM 4787 O O . SER B 1 252 ? -4.5 -41.062 1.56 1 83.44 252 SER B O 1
A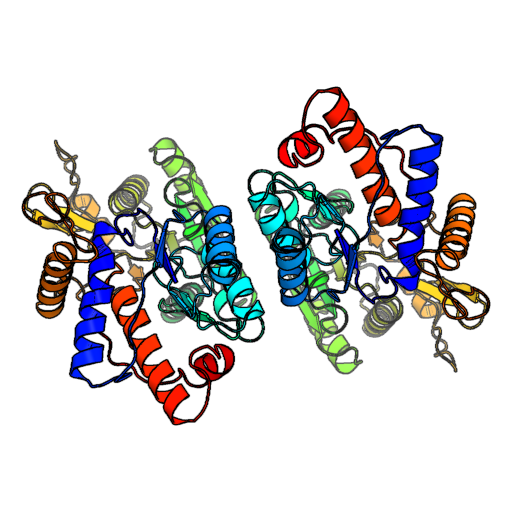TOM 4789 N N . THR B 1 253 ? -2.938 -41.094 3.295 1 84 253 THR B N 1
ATOM 4790 C CA . THR B 1 253 ? -2.967 -42.5 3.568 1 84 253 THR B CA 1
ATOM 4791 C C . THR B 1 253 ? -3.178 -42.781 5.059 1 84 253 THR B C 1
ATOM 4793 O O . THR B 1 253 ? -2.352 -42.375 5.887 1 84 253 THR B O 1
ATOM 4796 N N . PRO B 1 254 ? -4.281 -43.5 5.438 1 86.75 254 PRO B N 1
ATOM 4797 C CA . PRO B 1 254 ? -5.324 -44 4.535 1 86.75 254 PRO B CA 1
ATOM 4798 C C . PRO B 1 254 ? -6.246 -42.875 4.035 1 86.75 254 PRO B C 1
ATOM 4800 O O . PRO B 1 254 ? -6.344 -41.812 4.664 1 86.75 254 PRO B O 1
ATOM 4803 N N . ALA B 1 255 ? -6.863 -43.062 2.893 1 88.19 255 ALA B N 1
ATOM 4804 C CA . ALA B 1 255 ? -7.832 -42.125 2.338 1 88.19 255 ALA B CA 1
ATOM 4805 C C . ALA B 1 255 ? -9.055 -42 3.242 1 88.19 255 ALA B C 1
ATOM 4807 O O . ALA B 1 255 ? -9.406 -42.938 3.957 1 88.19 255 ALA B O 1
ATOM 4808 N N . ASP B 1 256 ? -9.758 -40.906 3.293 1 92.06 256 ASP B N 1
ATOM 4809 C CA . ASP B 1 256 ? -10.898 -40.656 4.176 1 92.06 256 ASP B CA 1
ATOM 4810 C C . ASP B 1 256 ? -12.172 -41.281 3.605 1 92.06 256 ASP B C 1
ATOM 4812 O O . ASP B 1 256 ? -13.211 -41.312 4.27 1 92.06 256 ASP B O 1
ATOM 4816 N N . GLY B 1 257 ? -12.125 -41.719 2.365 1 93.94 257 GLY B N 1
ATOM 4817 C CA . GLY B 1 257 ? -13.25 -42.438 1.767 1 93.94 257 GLY B CA 1
ATOM 4818 C C . GLY B 1 257 ? -14.344 -41.5 1.274 1 93.94 257 GLY B C 1
ATOM 4819 O O . GLY B 1 257 ? -15.453 -41.938 0.969 1 93.94 257 GLY B O 1
ATOM 4820 N N . ARG B 1 258 ? -14.07 -40.25 1.084 1 96 258 ARG B N 1
ATOM 4821 C CA . ARG B 1 258 ? -15.133 -39.312 0.771 1 96 258 ARG B CA 1
ATOM 4822 C C . ARG B 1 258 ? -14.922 -38.688 -0.605 1 96 258 ARG B C 1
ATOM 4824 O O . ARG B 1 258 ? -15.375 -37.562 -0.867 1 96 258 ARG B O 1
ATOM 4831 N N . ASP B 1 259 ? -14.227 -39.344 -1.486 1 95.12 259 ASP B N 1
ATOM 4832 C CA . ASP B 1 259 ? -13.93 -38.812 -2.814 1 95.12 259 ASP B CA 1
ATOM 4833 C C . ASP B 1 259 ? -15.203 -38.625 -3.631 1 95.12 259 ASP B C 1
ATOM 4835 O O . ASP B 1 259 ? -15.312 -37.688 -4.43 1 95.12 259 ASP B O 1
ATOM 4839 N N . LYS B 1 260 ? -16.109 -39.5 -3.477 1 94.88 260 LYS B N 1
ATOM 4840 C CA . LYS B 1 260 ? -17.359 -39.406 -4.211 1 94.88 260 LYS B CA 1
ATOM 4841 C C . LYS B 1 260 ? -18.156 -38.188 -3.764 1 94.88 260 LYS B C 1
ATOM 4843 O O . LYS B 1 260 ? -18.719 -37.469 -4.594 1 94.88 260 LYS B O 1
ATOM 4848 N N . ASP B 1 261 ? -18.203 -38 -2.475 1 96.06 261 ASP B N 1
ATOM 4849 C CA . ASP B 1 261 ? -18.844 -36.812 -1.955 1 96.06 261 ASP B CA 1
ATOM 4850 C C . ASP B 1 261 ? -18.172 -35.562 -2.49 1 96.06 261 ASP B C 1
ATOM 4852 O O . ASP B 1 261 ? -18.859 -34.625 -2.938 1 96.06 261 ASP B O 1
ATOM 4856 N N . ALA B 1 262 ? -16.875 -35.562 -2.344 1 96.38 262 ALA B N 1
ATOM 4857 C CA . ALA B 1 262 ? -16.094 -34.406 -2.799 1 96.38 262 ALA B CA 1
ATOM 4858 C C . ALA B 1 262 ? -16.359 -34.125 -4.277 1 96.38 262 ALA B C 1
ATOM 4860 O O . ALA B 1 262 ? -16.547 -32.969 -4.668 1 96.38 262 ALA B O 1
ATOM 4861 N N . TYR B 1 263 ? -16.359 -35.156 -5.039 1 93.81 263 TYR B N 1
ATOM 4862 C CA . TYR B 1 263 ? -16.594 -35 -6.469 1 93.81 263 TYR B CA 1
ATOM 4863 C C . TYR B 1 263 ? -17.953 -34.375 -6.73 1 93.81 263 TYR B C 1
ATOM 4865 O O . TYR B 1 263 ? -18.078 -33.469 -7.57 1 93.81 263 TYR B O 1
ATOM 4873 N N . SER B 1 264 ? -18.906 -34.844 -6.07 1 93.31 264 SER B N 1
ATOM 4874 C CA . SER B 1 264 ? -20.266 -34.312 -6.238 1 93.31 264 SER B CA 1
ATOM 4875 C C . SER B 1 264 ? -20.328 -32.812 -5.902 1 93.31 264 SER B C 1
ATOM 4877 O O . SER B 1 264 ? -21.078 -32.062 -6.531 1 93.31 264 SER B O 1
ATOM 4879 N N . VAL B 1 265 ? -19.578 -32.469 -4.938 1 95.31 265 VAL B N 1
ATOM 4880 C CA . VAL B 1 265 ? -19.578 -31.078 -4.504 1 95.31 265 VAL B CA 1
ATOM 4881 C C . VAL B 1 265 ? -18.828 -30.219 -5.523 1 95.31 265 VAL B C 1
ATOM 4883 O O . VAL B 1 265 ? -19.328 -29.156 -5.938 1 95.31 265 VAL B O 1
ATOM 4886 N N . PHE B 1 266 ? -17.672 -30.641 -5.957 1 92.69 266 PHE B N 1
ATOM 4887 C CA . PHE B 1 266 ? -16.828 -29.859 -6.863 1 92.69 266 PHE B CA 1
ATOM 4888 C C . PHE B 1 266 ? -17.5 -29.719 -8.227 1 92.69 266 PHE B C 1
ATOM 4890 O O . PHE B 1 266 ? -17.281 -28.719 -8.93 1 92.69 266 PHE B O 1
ATOM 4897 N N . LYS B 1 267 ? -18.328 -30.641 -8.547 1 86.12 267 LYS B N 1
ATOM 4898 C CA . LYS B 1 267 ? -19.047 -30.578 -9.82 1 86.12 267 LYS B CA 1
ATOM 4899 C C . LYS B 1 267 ? -19.984 -29.375 -9.867 1 86.12 267 LYS B C 1
ATOM 4901 O O . LYS B 1 267 ? -20.359 -28.906 -10.945 1 86.12 267 LYS B O 1
ATOM 4906 N N . ARG B 1 268 ? -20.281 -28.875 -8.719 1 88.56 268 ARG B N 1
ATOM 4907 C CA . ARG B 1 268 ? -21.219 -27.75 -8.633 1 88.56 268 ARG B CA 1
ATOM 4908 C C . ARG B 1 268 ? -20.469 -26.438 -8.406 1 88.56 268 ARG B C 1
ATOM 4910 O O . ARG B 1 268 ? -21.094 -25.422 -8.109 1 88.56 268 ARG B O 1
ATOM 4917 N N . THR B 1 269 ? -19.188 -26.422 -8.547 1 91.94 269 THR B N 1
ATOM 4918 C CA . THR B 1 269 ? -18.391 -25.234 -8.32 1 91.94 269 THR B CA 1
ATOM 4919 C C . THR B 1 269 ? -17.953 -24.625 -9.648 1 91.94 269 THR B C 1
ATOM 4921 O O . THR B 1 269 ? -18.047 -25.266 -10.695 1 91.94 269 THR B O 1
ATOM 4924 N N . LEU B 1 270 ? -17.656 -23.375 -9.641 1 88.31 270 LEU B N 1
ATOM 4925 C CA . LEU B 1 270 ? -16.969 -22.672 -10.734 1 88.31 270 LEU B CA 1
ATOM 4926 C C . LEU B 1 270 ? -15.523 -22.375 -10.367 1 88.31 270 LEU B C 1
ATOM 4928 O O . LEU B 1 270 ? -15.234 -22 -9.227 1 88.31 270 LEU B O 1
ATOM 4932 N N . ALA B 1 271 ? -14.68 -22.641 -11.281 1 85.38 271 ALA B N 1
ATOM 4933 C CA . ALA B 1 271 ? -13.266 -22.344 -11.047 1 85.38 271 ALA B CA 1
ATOM 4934 C C . ALA B 1 271 ? -12.812 -21.141 -11.883 1 85.38 271 ALA B C 1
ATOM 4936 O O . ALA B 1 271 ? -13.016 -21.109 -13.094 1 85.38 271 ALA B O 1
ATOM 4937 N N . LEU B 1 272 ? -12.398 -20.125 -11.211 1 79.44 272 LEU B N 1
ATOM 4938 C CA . LEU B 1 272 ? -11.734 -18.984 -11.828 1 79.44 272 LEU B CA 1
ATOM 4939 C C . LEU B 1 272 ? -10.219 -19.078 -11.656 1 79.44 272 LEU B C 1
ATOM 4941 O O . LEU B 1 272 ? -9.711 -18.984 -10.539 1 79.44 272 LEU B O 1
ATOM 4945 N N . SER B 1 273 ? -9.562 -19.438 -12.688 1 72.56 273 SER B N 1
ATOM 4946 C CA . SER B 1 273 ? -8.125 -19.641 -12.594 1 72.56 273 SER B CA 1
ATOM 4947 C C . SER B 1 273 ? -7.383 -18.859 -13.672 1 72.56 273 SER B C 1
ATOM 4949 O O . SER B 1 273 ? -7.969 -18.484 -14.688 1 72.56 273 SER B O 1
ATOM 4951 N N . ASP B 1 274 ? -6.203 -18.406 -13.32 1 64.06 274 ASP B N 1
ATOM 4952 C CA . ASP B 1 274 ? -5.348 -17.703 -14.273 1 64.06 274 ASP B CA 1
ATOM 4953 C C . ASP B 1 274 ? -4.613 -18.688 -15.18 1 64.06 274 ASP B C 1
ATOM 4955 O O . ASP B 1 274 ? -4.023 -18.297 -16.188 1 64.06 274 ASP B O 1
ATOM 4959 N N . VAL B 1 275 ? -4.539 -19.891 -14.75 1 60.5 275 VAL B N 1
ATOM 4960 C CA . VAL B 1 275 ? -3.867 -20.922 -15.531 1 60.5 275 VAL B CA 1
ATOM 4961 C C . VAL B 1 275 ? -4.898 -21.859 -16.141 1 60.5 275 VAL B C 1
ATOM 4963 O O . VAL B 1 275 ? -5.863 -22.25 -15.477 1 60.5 275 VAL B O 1
ATOM 4966 N N . ALA B 1 276 ? -4.895 -21.859 -17.516 1 51.72 276 ALA B N 1
ATOM 4967 C CA . ALA B 1 276 ? -5.828 -22.766 -18.156 1 51.72 276 ALA B CA 1
ATOM 4968 C C . ALA B 1 276 ? -5.574 -24.203 -17.734 1 51.72 276 ALA B C 1
ATOM 4970 O O . ALA B 1 276 ? -4.426 -24.609 -17.516 1 51.72 276 ALA B O 1
ATOM 4971 N N . ASP B 1 277 ? -6.566 -24.969 -17.375 1 50.19 277 ASP B N 1
ATOM 4972 C CA . ASP B 1 277 ? -6.535 -26.359 -16.922 1 50.19 277 ASP B CA 1
ATOM 4973 C C . ASP B 1 277 ? -5.59 -27.203 -17.766 1 50.19 277 ASP B C 1
ATOM 4975 O O . ASP B 1 277 ? -4.84 -28.016 -17.25 1 50.19 277 ASP B O 1
ATOM 4979 N N . ASP B 1 278 ? -5.605 -26.922 -19.078 1 50.97 278 ASP B N 1
ATOM 4980 C CA . ASP B 1 278 ? -4.918 -27.844 -19.984 1 50.97 278 ASP B CA 1
ATOM 4981 C C . ASP B 1 278 ? -3.496 -27.359 -20.281 1 50.97 278 ASP B C 1
ATOM 4983 O O . ASP B 1 278 ? -2.721 -28.062 -20.922 1 50.97 278 ASP B O 1
ATOM 4987 N N . SER B 1 279 ? -3.102 -26.297 -19.703 1 55.69 279 SER B N 1
ATOM 4988 C CA . SER B 1 279 ? -1.807 -25.766 -20.125 1 55.69 279 SER B CA 1
ATOM 4989 C C . SER B 1 279 ? -0.659 -26.547 -19.484 1 55.69 279 SER B C 1
ATOM 4991 O O . SER B 1 279 ? 0.376 -26.766 -20.125 1 55.69 279 SER B O 1
ATOM 4993 N N . HIS B 1 280 ? -0.989 -27.234 -18.469 1 58.78 280 HIS B N 1
ATOM 4994 C CA . HIS B 1 280 ? 0.099 -27.922 -17.797 1 58.78 280 HIS B CA 1
ATOM 4995 C C . HIS B 1 280 ? 0.065 -29.422 -18.078 1 58.78 280 HIS B C 1
ATOM 4997 O O . HIS B 1 280 ? 0.839 -30.188 -17.5 1 58.78 280 HIS B O 1
ATOM 5003 N N . THR B 1 281 ? -0.893 -29.734 -19 1 62.06 281 THR B N 1
ATOM 5004 C CA . THR B 1 281 ? -0.97 -31.156 -19.344 1 62.06 281 THR B CA 1
ATOM 5005 C C . THR B 1 281 ? -0.686 -31.359 -20.828 1 62.06 281 THR B C 1
ATOM 5007 O O . THR B 1 281 ? -0.674 -32.5 -21.312 1 62.06 281 THR B O 1
ATOM 5010 N N . SER B 1 282 ? -0.358 -30.328 -21.469 1 69.12 282 SER B N 1
ATOM 5011 C CA . SER B 1 282 ? -0.081 -30.422 -22.906 1 69.12 282 SER B CA 1
ATOM 5012 C C . SER B 1 282 ? 1.306 -31 -23.156 1 69.12 282 SER B C 1
ATOM 5014 O O . SER B 1 282 ? 2.164 -30.984 -22.266 1 69.12 282 SER B O 1
ATOM 5016 N N . ALA B 1 283 ? 1.451 -31.656 -24.375 1 76.44 283 ALA B N 1
ATOM 5017 C CA . ALA B 1 283 ? 2.752 -32.188 -24.781 1 76.44 283 ALA B CA 1
ATOM 5018 C C . ALA B 1 283 ? 3.805 -31.078 -24.812 1 76.44 283 ALA B C 1
ATOM 5020 O O . ALA B 1 283 ? 4.953 -31.297 -24.422 1 76.44 283 ALA B O 1
ATOM 5021 N N . ALA B 1 284 ? 3.436 -29.969 -25.172 1 77.19 284 ALA B N 1
ATOM 5022 C CA . ALA B 1 284 ? 4.348 -28.828 -25.234 1 77.19 284 ALA B CA 1
ATOM 5023 C C . ALA B 1 284 ? 4.848 -28.438 -23.844 1 77.19 284 ALA B C 1
ATOM 5025 O O . ALA B 1 284 ? 6.02 -28.094 -23.672 1 77.19 284 ALA B O 1
ATOM 5026 N N . TYR B 1 285 ? 4.051 -28.516 -22.969 1 79.38 285 TYR B N 1
ATOM 5027 C CA . TYR B 1 285 ? 4.43 -28.172 -21.594 1 79.38 285 TYR B CA 1
ATOM 5028 C C . TYR B 1 285 ? 5.371 -29.219 -21.016 1 79.38 285 TYR B C 1
ATOM 5030 O O . TYR B 1 285 ? 6.301 -28.875 -20.281 1 79.38 285 TYR B O 1
ATOM 5038 N N . THR B 1 286 ? 5.031 -30.422 -21.328 1 82 286 THR B N 1
ATOM 5039 C CA . THR B 1 286 ? 5.895 -31.5 -20.859 1 82 286 THR B CA 1
ATOM 5040 C C . THR B 1 286 ? 7.305 -31.344 -21.422 1 82 286 THR B C 1
ATOM 5042 O O . THR B 1 286 ? 8.289 -31.562 -20.719 1 82 286 THR B O 1
ATOM 5045 N N . GLU B 1 287 ? 7.34 -31.031 -22.672 1 87.38 287 GLU B N 1
ATOM 5046 C CA . GLU B 1 287 ? 8.641 -30.797 -23.281 1 87.38 287 GLU B CA 1
ATOM 5047 C C . GLU B 1 287 ? 9.359 -29.625 -22.609 1 87.38 287 GLU B C 1
ATOM 5049 O O . GLU B 1 287 ? 10.57 -29.688 -22.375 1 87.38 287 GLU B O 1
ATOM 5054 N N . PHE B 1 288 ? 8.641 -28.625 -22.391 1 90.25 288 PHE B N 1
ATOM 5055 C CA . PHE B 1 288 ? 9.195 -27.469 -21.688 1 90.25 288 PHE B CA 1
ATOM 5056 C C . PHE B 1 288 ? 9.734 -27.875 -20.328 1 90.25 288 PHE B C 1
ATOM 5058 O O . PHE B 1 288 ? 10.844 -27.5 -19.953 1 90.25 288 PHE B O 1
ATOM 5065 N N . ALA B 1 289 ? 8.969 -28.562 -19.609 1 87.88 289 ALA B N 1
ATOM 5066 C CA . ALA B 1 289 ? 9.367 -29.016 -18.281 1 87.88 289 ALA B CA 1
ATOM 5067 C C . ALA B 1 289 ? 10.664 -29.828 -18.344 1 87.88 289 ALA B C 1
ATOM 5069 O O . ALA B 1 289 ? 11.539 -29.656 -17.484 1 87.88 289 ALA B O 1
ATOM 5070 N N . ASP B 1 290 ? 10.742 -30.656 -19.375 1 91.81 290 ASP B N 1
ATOM 5071 C CA . ASP B 1 290 ? 11.938 -31.469 -19.547 1 91.81 290 ASP B CA 1
ATOM 5072 C C . ASP B 1 290 ? 13.164 -30.594 -19.812 1 91.81 290 ASP B C 1
ATOM 5074 O O . ASP B 1 290 ? 14.234 -30.844 -19.266 1 91.81 290 ASP B O 1
ATOM 5078 N N . ARG B 1 291 ? 12.977 -29.672 -20.609 1 94.12 291 ARG B N 1
ATOM 5079 C CA . ARG B 1 291 ? 14.078 -28.766 -20.938 1 94.12 291 ARG B CA 1
ATOM 5080 C C . ARG B 1 291 ? 14.523 -27.984 -19.703 1 94.12 291 ARG B C 1
ATOM 5082 O O . ARG B 1 291 ? 15.719 -27.812 -19.484 1 94.12 291 ARG B O 1
ATOM 5089 N N . VAL B 1 292 ? 13.586 -27.484 -18.969 1 93.25 292 VAL B N 1
ATOM 5090 C CA . VAL B 1 292 ? 13.898 -26.734 -17.75 1 93.25 292 VAL B CA 1
ATOM 5091 C C . VAL B 1 292 ? 14.695 -27.625 -16.797 1 93.25 292 VAL B C 1
ATOM 5093 O O . VAL B 1 292 ? 15.688 -27.172 -16.203 1 93.25 292 VAL B O 1
ATOM 5096 N N . GLN B 1 293 ? 14.195 -28.797 -16.656 1 93.19 293 GLN B N 1
ATOM 5097 C CA . GLN B 1 293 ? 14.875 -29.75 -15.773 1 93.19 293 GLN B CA 1
ATOM 5098 C C . GLN B 1 293 ? 16.312 -29.984 -16.219 1 93.19 293 GLN B C 1
ATOM 5100 O O . GLN B 1 293 ? 17.234 -30.031 -15.398 1 93.19 293 GLN B O 1
ATOM 5105 N N . GLN B 1 294 ? 16.5 -30.203 -17.5 1 94.31 294 GLN B N 1
ATOM 5106 C CA . GLN B 1 294 ? 17.828 -30.438 -18.047 1 94.31 294 GLN B CA 1
ATOM 5107 C C . GLN B 1 294 ? 18.734 -29.234 -17.812 1 94.31 294 GLN B C 1
ATOM 5109 O O . GLN B 1 294 ? 19.906 -29.391 -17.453 1 94.31 294 GLN B O 1
ATOM 5114 N N . LYS B 1 295 ? 18.172 -28.078 -18 1 94.69 295 LYS B N 1
ATOM 5115 C CA . LYS B 1 295 ? 18.953 -26.859 -17.828 1 94.69 295 LYS B CA 1
ATOM 5116 C C . LYS B 1 295 ? 19.375 -26.688 -16.359 1 94.69 295 LYS B C 1
ATOM 5118 O O . LYS B 1 295 ? 20.453 -26.156 -16.094 1 94.69 295 LYS B O 1
ATOM 5123 N N . MET B 1 296 ? 18.578 -27.078 -15.438 1 93.19 296 MET B N 1
ATOM 5124 C CA . MET B 1 296 ? 18.891 -26.969 -14.023 1 93.19 296 MET B CA 1
ATOM 5125 C C . MET B 1 296 ? 20.156 -27.766 -13.688 1 93.19 296 MET B C 1
ATOM 5127 O O . MET B 1 296 ? 20.891 -27.406 -12.766 1 93.19 296 MET B O 1
ATOM 5131 N N . ARG B 1 297 ? 20.406 -28.75 -14.492 1 92.25 297 ARG B N 1
ATOM 5132 C CA . ARG B 1 297 ? 21.531 -29.641 -14.219 1 92.25 297 ARG B CA 1
ATOM 5133 C C . ARG B 1 297 ? 22.828 -29.109 -14.828 1 92.25 297 ARG B C 1
ATOM 5135 O O . ARG B 1 297 ? 23.922 -29.562 -14.492 1 92.25 297 ARG B O 1
ATOM 5142 N N . LEU B 1 298 ? 22.703 -28.141 -15.609 1 92.94 298 LEU B N 1
ATOM 5143 C CA . LEU B 1 298 ? 23.844 -27.547 -16.297 1 92.94 298 LEU B CA 1
ATOM 5144 C C . LEU B 1 298 ? 24.266 -26.234 -15.625 1 92.94 298 LEU B C 1
ATOM 5146 O O . LEU B 1 298 ? 23.516 -25.672 -14.828 1 92.94 298 LEU B O 1
ATOM 5150 N N . PRO B 1 299 ? 25.484 -25.766 -15.938 1 89.12 299 PRO B N 1
ATOM 5151 C CA . PRO B 1 299 ? 25.828 -24.438 -15.469 1 89.12 299 PRO B CA 1
ATOM 5152 C C . PRO B 1 299 ? 24.844 -23.359 -15.938 1 89.12 299 PRO B C 1
ATOM 5154 O O . PRO B 1 299 ? 24.344 -23.438 -17.062 1 89.12 299 PRO B O 1
ATOM 5157 N N . PRO B 1 300 ? 24.562 -22.422 -15.078 1 88.38 300 PRO B N 1
ATOM 5158 C CA . PRO B 1 300 ? 25.219 -22.062 -13.82 1 88.38 300 PRO B CA 1
ATOM 5159 C C . PRO B 1 300 ? 24.531 -22.672 -12.602 1 88.38 300 PRO B C 1
ATOM 5161 O O . PRO B 1 300 ? 24.969 -22.453 -11.469 1 88.38 300 PRO B O 1
ATOM 5164 N N . PHE B 1 301 ? 23.484 -23.469 -12.797 1 88.88 301 PHE B N 1
ATOM 5165 C CA . PHE B 1 301 ? 22.688 -23.891 -11.664 1 88.88 301 PHE B CA 1
ATOM 5166 C C . PHE B 1 301 ? 23.281 -25.156 -11.031 1 88.88 301 PHE B C 1
ATOM 5168 O O . PHE B 1 301 ? 23.312 -25.281 -9.805 1 88.88 301 PHE B O 1
ATOM 5175 N N . LEU B 1 302 ? 23.797 -26.125 -11.836 1 90.81 302 LEU B N 1
ATOM 5176 C CA . LEU B 1 302 ? 24.469 -27.359 -11.422 1 90.81 302 LEU B CA 1
ATOM 5177 C C . LEU B 1 302 ? 23.656 -28.094 -10.352 1 90.81 302 LEU B C 1
ATOM 5179 O O . LEU B 1 302 ? 24.219 -28.547 -9.352 1 90.81 302 LEU B O 1
ATOM 5183 N N . CYS B 1 303 ? 22.391 -28.109 -10.578 1 89.81 303 CYS B N 1
ATOM 5184 C CA . CYS B 1 303 ? 21.516 -28.844 -9.672 1 89.81 303 CYS B CA 1
ATOM 5185 C C . CYS B 1 303 ? 21.672 -30.344 -9.844 1 89.81 303 CYS B C 1
ATOM 5187 O O . CYS B 1 303 ? 21.703 -30.844 -10.969 1 89.81 303 CYS B O 1
ATOM 5189 N N . SER B 1 304 ? 21.781 -31.094 -8.836 1 89.19 304 SER B N 1
ATOM 5190 C CA . SER B 1 304 ? 22.047 -32.531 -8.898 1 89.19 304 SER B CA 1
ATOM 5191 C C . SER B 1 304 ? 20.781 -33.344 -8.648 1 89.19 304 SER B C 1
ATOM 5193 O O . SER B 1 304 ? 19.844 -33.281 -9.438 1 89.19 304 SER B O 1
ATOM 5195 N N . SER B 1 305 ? 20.734 -34.031 -7.531 1 86.81 305 SER B N 1
ATOM 5196 C CA . SER B 1 305 ? 19.688 -35.031 -7.277 1 86.81 305 SER B CA 1
ATOM 5197 C C . SER B 1 305 ? 18.344 -34.375 -7.027 1 86.81 305 SER B C 1
ATOM 5199 O O . SER B 1 305 ? 17.297 -34.906 -7.375 1 86.81 305 SER B O 1
ATOM 5201 N N . GLU B 1 306 ? 18.422 -33.125 -6.57 1 85.69 306 GLU B N 1
ATOM 5202 C CA . GLU B 1 306 ? 17.172 -32.438 -6.238 1 85.69 306 GLU B CA 1
ATOM 5203 C C . GLU B 1 306 ? 16.391 -32.062 -7.492 1 85.69 306 GLU B C 1
ATOM 5205 O O . GLU B 1 306 ? 15.18 -31.875 -7.441 1 85.69 306 GLU B O 1
ATOM 5210 N N . CYS B 1 307 ? 17.109 -32.031 -8.602 1 87.31 307 CYS B N 1
ATOM 5211 C CA . CYS B 1 307 ? 16.469 -31.625 -9.852 1 87.31 307 CYS B CA 1
ATOM 5212 C C . CYS B 1 307 ? 16.172 -32.844 -10.734 1 87.31 307 CYS B C 1
ATOM 5214 O O . CYS B 1 307 ? 15.93 -32.688 -11.93 1 87.31 307 CYS B O 1
ATOM 5216 N N . ASP B 1 308 ? 16.141 -34 -10.141 1 85.94 308 ASP B N 1
ATOM 5217 C CA . ASP B 1 308 ? 15.805 -35.219 -10.852 1 85.94 308 ASP B CA 1
ATOM 5218 C C . ASP B 1 308 ? 14.328 -35.562 -10.672 1 85.94 308 ASP B C 1
ATOM 5220 O O . ASP B 1 308 ? 13.836 -35.656 -9.539 1 85.94 308 ASP B O 1
ATOM 5224 N N . LYS B 1 309 ? 13.688 -35.812 -11.82 1 81.31 309 LYS B N 1
ATOM 5225 C CA . LYS B 1 309 ? 12.281 -36.188 -11.773 1 81.31 309 LYS B CA 1
ATOM 5226 C C . LYS B 1 309 ? 12.086 -37.469 -10.961 1 81.31 309 LYS B C 1
ATOM 5228 O O . LYS B 1 309 ? 11.078 -37.625 -10.281 1 81.31 309 LYS B O 1
ATOM 5233 N N . ALA B 1 310 ? 12.984 -38.344 -11.047 1 80.88 310 ALA B N 1
ATOM 5234 C CA . ALA B 1 310 ? 12.938 -39.594 -10.32 1 80.88 310 ALA B CA 1
ATOM 5235 C C . ALA B 1 310 ? 12.898 -39.375 -8.812 1 80.88 310 ALA B C 1
ATOM 5237 O O . ALA B 1 310 ? 12.375 -40.188 -8.062 1 80.88 310 ALA B O 1
ATOM 5238 N N . ASN B 1 311 ? 13.461 -38.281 -8.391 1 81.06 311 ASN B N 1
ATOM 5239 C CA . ASN B 1 311 ? 13.484 -37.938 -6.973 1 81.06 311 ASN B CA 1
ATOM 5240 C C . ASN B 1 311 ? 12.352 -36.969 -6.602 1 81.06 311 ASN B C 1
ATOM 5242 O O . ASN B 1 311 ? 12.422 -36.281 -5.586 1 81.06 311 ASN B O 1
ATOM 5246 N N . GLY B 1 312 ? 11.461 -36.781 -7.523 1 76.06 312 GLY B N 1
ATOM 5247 C CA . GLY B 1 312 ? 10.266 -36.031 -7.188 1 76.06 312 GLY B CA 1
ATOM 5248 C C . GLY B 1 312 ? 10.297 -34.625 -7.711 1 76.06 312 GLY B C 1
ATOM 5249 O O . GLY B 1 312 ? 9.453 -33.781 -7.348 1 76.06 312 GLY B O 1
ATOM 5250 N N . TRP B 1 313 ? 11.188 -34.281 -8.484 1 82.88 313 TRP B N 1
ATOM 5251 C CA . TRP B 1 313 ? 11.258 -32.938 -9.031 1 82.88 313 TRP B CA 1
ATOM 5252 C C . TRP B 1 313 ? 10.055 -32.625 -9.93 1 82.88 313 TRP B C 1
ATOM 5254 O O . TRP B 1 313 ? 9.641 -33.5 -10.711 1 82.88 313 TRP B O 1
ATOM 5264 N N . LYS B 1 314 ? 9.5 -31.453 -9.773 1 78.25 314 LYS B N 1
ATOM 5265 C CA . LYS B 1 314 ? 8.453 -30.938 -10.641 1 78.25 314 LYS B CA 1
ATOM 5266 C C . LYS B 1 314 ? 8.727 -29.484 -11.031 1 78.25 314 LYS B C 1
ATOM 5268 O O . LYS B 1 314 ? 9.289 -28.719 -10.242 1 78.25 314 LYS B O 1
ATOM 5273 N N . ILE B 1 315 ? 8.32 -29.234 -12.234 1 84.19 315 ILE B N 1
ATOM 5274 C CA . ILE B 1 315 ? 8.461 -27.859 -12.688 1 84.19 315 ILE B CA 1
ATOM 5275 C C . ILE B 1 315 ? 7.562 -26.953 -11.852 1 84.19 315 ILE B C 1
ATOM 5277 O O . ILE B 1 315 ? 6.465 -27.344 -11.453 1 84.19 315 ILE B O 1
ATOM 5281 N N . ALA B 1 316 ? 8.094 -25.75 -11.609 1 79.88 316 ALA B N 1
ATOM 5282 C CA . ALA B 1 316 ? 7.297 -24.766 -10.883 1 79.88 316 ALA B CA 1
ATOM 5283 C C . ALA B 1 316 ? 6.109 -24.297 -11.719 1 79.88 316 ALA B C 1
ATOM 5285 O O . ALA B 1 316 ? 6.23 -24.125 -12.938 1 79.88 316 ALA B O 1
ATOM 5286 N N . LEU B 1 317 ? 5.066 -24.031 -11.07 1 74.62 317 LEU B N 1
ATOM 5287 C CA . LEU B 1 317 ? 3.805 -23.672 -11.711 1 74.62 317 LEU B CA 1
ATOM 5288 C C . LEU B 1 317 ? 3.98 -22.469 -12.617 1 74.62 317 LEU B C 1
ATOM 5290 O O . LEU B 1 317 ? 3.35 -22.375 -13.68 1 74.62 317 LEU B O 1
ATOM 5294 N N . PHE B 1 318 ? 4.82 -21.531 -12.211 1 80.25 318 PHE B N 1
ATOM 5295 C CA . PHE B 1 318 ? 4.918 -20.281 -12.945 1 80.25 318 PHE B CA 1
ATOM 5296 C C . PHE B 1 318 ? 6.254 -20.188 -13.664 1 80.25 318 PHE B C 1
ATOM 5298 O O . PHE B 1 318 ? 6.695 -19.094 -14.023 1 80.25 318 PHE B O 1
ATOM 5305 N N . ALA B 1 319 ? 6.852 -21.297 -13.906 1 86.31 319 ALA B N 1
ATOM 5306 C CA . ALA B 1 319 ? 8.141 -21.297 -14.594 1 86.31 319 ALA B CA 1
ATOM 5307 C C . ALA B 1 319 ? 8.016 -20.703 -15.992 1 86.31 319 ALA B C 1
ATOM 5309 O O . ALA B 1 319 ? 8.945 -20.047 -16.484 1 86.31 319 ALA B O 1
ATOM 5310 N N . ASN B 1 320 ? 6.91 -20.953 -16.594 1 84.75 320 ASN B N 1
ATOM 5311 C CA . ASN B 1 320 ? 6.688 -20.406 -17.938 1 84.75 320 ASN B CA 1
ATOM 5312 C C . ASN B 1 320 ? 6.648 -18.891 -17.922 1 84.75 320 ASN B C 1
ATOM 5314 O O . ASN B 1 320 ? 7.078 -18.234 -18.875 1 84.75 320 ASN B O 1
ATOM 5318 N N . GLN B 1 321 ? 6.113 -18.312 -16.891 1 84.81 321 GLN B N 1
ATOM 5319 C CA . GLN B 1 321 ? 6.078 -16.859 -16.781 1 84.81 321 GLN B CA 1
ATOM 5320 C C . GLN B 1 321 ? 7.484 -16.281 -16.641 1 84.81 321 GLN B C 1
ATOM 5322 O O . GLN B 1 321 ? 7.777 -15.211 -17.172 1 84.81 321 GLN B O 1
ATOM 5327 N N . LEU B 1 322 ? 8.266 -16.938 -15.898 1 89.81 322 LEU B N 1
ATOM 5328 C CA . LEU B 1 322 ? 9.656 -16.516 -15.773 1 89.81 322 LEU B CA 1
ATOM 5329 C C . LEU B 1 322 ? 10.352 -16.531 -17.125 1 89.81 322 LEU B C 1
ATOM 5331 O O . LEU B 1 322 ? 11.055 -15.586 -17.484 1 89.81 322 LEU B O 1
ATOM 5335 N N . HIS B 1 323 ? 10.188 -17.672 -17.828 1 90.69 323 HIS B N 1
ATOM 5336 C CA . HIS B 1 323 ? 10.719 -17.797 -19.188 1 90.69 323 HIS B CA 1
ATOM 5337 C C . HIS B 1 323 ? 10.273 -16.625 -20.062 1 90.69 323 HIS B C 1
ATOM 5339 O O . HIS B 1 323 ? 11.102 -15.977 -20.703 1 90.69 323 HIS B O 1
ATOM 5345 N N . ASP B 1 324 ? 9.016 -16.391 -20.047 1 88.69 324 ASP B N 1
ATOM 5346 C CA . ASP B 1 324 ? 8.438 -15.375 -20.938 1 88.69 324 ASP B CA 1
ATOM 5347 C C . ASP B 1 324 ? 8.875 -13.977 -20.516 1 88.69 324 ASP B C 1
ATOM 5349 O O . ASP B 1 324 ? 9.055 -13.094 -21.375 1 88.69 324 ASP B O 1
ATOM 5353 N N . ALA B 1 325 ? 8.961 -13.766 -19.219 1 90.88 325 ALA B N 1
ATOM 5354 C CA . ALA B 1 325 ? 9.414 -12.469 -18.719 1 90.88 325 ALA B CA 1
ATOM 5355 C C . ALA B 1 325 ? 10.812 -12.148 -19.25 1 90.88 325 ALA B C 1
ATOM 5357 O O . ALA B 1 325 ? 11.062 -11.031 -19.719 1 90.88 325 ALA B O 1
ATOM 5358 N N . PHE B 1 326 ? 11.664 -13.117 -19.188 1 93.31 326 PHE B N 1
ATOM 5359 C CA . PHE B 1 326 ? 13.039 -12.898 -19.625 1 93.31 326 PHE B CA 1
ATOM 5360 C C . PHE B 1 326 ? 13.086 -12.703 -21.141 1 93.31 326 PHE B C 1
ATOM 5362 O O . PHE B 1 326 ? 13.789 -11.812 -21.625 1 93.31 326 PHE B O 1
ATOM 5369 N N . LEU B 1 327 ? 12.391 -13.5 -21.812 1 92.12 327 LEU B N 1
ATOM 5370 C CA . LEU B 1 327 ? 12.344 -13.367 -23.266 1 92.12 327 LEU B CA 1
ATOM 5371 C C . LEU B 1 327 ? 11.781 -12.008 -23.656 1 92.12 327 LEU B C 1
ATOM 5373 O O . LEU B 1 327 ? 12.289 -11.375 -24.594 1 92.12 327 LEU B O 1
ATOM 5377 N N . MET B 1 328 ? 10.758 -11.641 -23 1 91.06 328 MET B N 1
ATOM 5378 C CA . MET B 1 328 ? 10.156 -10.336 -23.281 1 91.06 328 MET B CA 1
ATOM 5379 C C . MET B 1 328 ? 11.156 -9.211 -23.031 1 91.06 328 MET B C 1
ATOM 5381 O O . MET B 1 328 ? 11.281 -8.289 -23.828 1 91.06 328 MET B O 1
ATOM 5385 N N . TYR B 1 329 ? 11.789 -9.281 -21.922 1 93.44 329 TYR B N 1
ATOM 5386 C CA . TYR B 1 329 ? 12.805 -8.281 -21.625 1 93.44 329 TYR B CA 1
ATOM 5387 C C . TYR B 1 329 ? 13.836 -8.195 -22.734 1 93.44 329 TYR B C 1
ATOM 5389 O O . TYR B 1 329 ? 14.125 -7.105 -23.25 1 93.44 329 TYR B O 1
ATOM 5397 N N . ALA B 1 330 ? 14.375 -9.32 -23.125 1 93.38 330 ALA B N 1
ATOM 5398 C CA . ALA B 1 330 ? 15.422 -9.352 -24.156 1 93.38 330 ALA B CA 1
ATOM 5399 C C . ALA B 1 330 ? 14.914 -8.781 -25.469 1 93.38 330 ALA B C 1
ATOM 5401 O O . ALA B 1 330 ? 15.617 -8.016 -26.141 1 93.38 330 ALA B O 1
ATOM 5402 N N . THR B 1 331 ? 13.734 -9.148 -25.781 1 92.25 331 THR B N 1
ATOM 5403 C CA . THR B 1 331 ? 13.156 -8.703 -27.047 1 92.25 331 THR B CA 1
ATOM 5404 C C . THR B 1 331 ? 12.969 -7.188 -27.047 1 92.25 331 THR B C 1
ATOM 5406 O O . THR B 1 331 ? 13.328 -6.516 -28.031 1 92.25 331 THR B O 1
ATOM 5409 N N . VAL B 1 332 ? 12.406 -6.668 -25.984 1 93 332 VAL B N 1
ATOM 5410 C CA . VAL B 1 332 ? 12.141 -5.238 -25.891 1 93 332 VAL B CA 1
ATOM 5411 C C . VAL B 1 332 ? 13.461 -4.473 -25.797 1 93 332 VAL B C 1
ATOM 5413 O O . VAL B 1 332 ? 13.602 -3.391 -26.375 1 93 332 VAL B O 1
ATOM 5416 N N . ALA B 1 333 ? 14.406 -5.039 -25.062 1 94.81 333 ALA B N 1
ATOM 5417 C CA . ALA B 1 333 ? 15.734 -4.422 -24.984 1 94.81 333 ALA B CA 1
ATOM 5418 C C . ALA B 1 333 ? 16.375 -4.332 -26.359 1 94.81 333 ALA B C 1
ATOM 5420 O O . ALA B 1 333 ? 16.984 -3.316 -26.703 1 94.81 333 ALA B O 1
ATOM 5421 N N . ASN B 1 334 ? 16.25 -5.375 -27.156 1 94 334 ASN B N 1
ATOM 5422 C CA . ASN B 1 334 ? 16.797 -5.406 -28.5 1 94 334 ASN B CA 1
ATOM 5423 C C . ASN B 1 334 ? 16.203 -4.297 -29.375 1 94 334 ASN B C 1
ATOM 5425 O O . ASN B 1 334 ? 16.938 -3.596 -30.078 1 94 334 ASN B O 1
ATOM 5429 N N . ARG B 1 335 ? 14.93 -4.219 -29.297 1 92.19 335 ARG B N 1
ATOM 5430 C CA . ARG B 1 335 ? 14.234 -3.178 -30.047 1 92.19 335 ARG B CA 1
ATOM 5431 C C . ARG B 1 335 ? 14.641 -1.789 -29.562 1 92.19 335 ARG B C 1
ATOM 5433 O O . ARG B 1 335 ? 14.797 -0.868 -30.359 1 92.19 335 ARG B O 1
ATOM 5440 N N . THR B 1 336 ? 14.75 -1.662 -28.312 1 94.44 336 THR B N 1
ATOM 5441 C CA . THR B 1 336 ? 15.102 -0.388 -27.688 1 94.44 336 THR B CA 1
ATOM 5442 C C . THR B 1 336 ? 16.5 0.052 -28.125 1 94.44 336 THR B C 1
ATOM 5444 O O . THR B 1 336 ? 16.703 1.22 -28.469 1 94.44 336 THR B O 1
ATOM 5447 N N . LEU B 1 337 ? 17.406 -0.896 -28.156 1 95.12 337 LEU B N 1
ATOM 5448 C CA . LEU B 1 337 ? 18.766 -0.611 -28.594 1 95.12 337 LEU B CA 1
ATOM 5449 C C . LEU B 1 337 ? 18.781 -0.225 -30.078 1 95.12 337 LEU B C 1
ATOM 5451 O O . LEU B 1 337 ? 19.516 0.686 -30.469 1 95.12 337 LEU B O 1
ATOM 5455 N N . THR B 1 338 ? 18.016 -0.846 -30.828 1 93.38 338 THR B N 1
ATOM 5456 C CA . THR B 1 338 ? 17.922 -0.556 -32.25 1 93.38 338 THR B CA 1
ATOM 5457 C C . THR B 1 338 ? 17.375 0.848 -32.5 1 93.38 338 THR B C 1
ATOM 5459 O O . THR B 1 338 ? 17.734 1.513 -33.469 1 93.38 338 THR B O 1
ATOM 5462 N N . ALA B 1 339 ? 16.547 1.29 -31.625 1 93.69 339 ALA B N 1
ATOM 5463 C CA . ALA B 1 339 ? 15.961 2.621 -31.719 1 93.69 339 ALA B CA 1
ATOM 5464 C C . ALA B 1 339 ? 16.906 3.684 -31.156 1 93.69 339 ALA B C 1
ATOM 5466 O O . ALA B 1 339 ? 16.578 4.875 -31.172 1 93.69 339 ALA B O 1
ATOM 5467 N N . GLY B 1 340 ? 18.047 3.24 -30.594 1 94.69 340 GLY B N 1
ATOM 5468 C CA . GLY B 1 340 ? 19.062 4.18 -30.125 1 94.69 340 GLY B CA 1
ATOM 5469 C C . GLY B 1 340 ? 18.906 4.551 -28.656 1 94.69 340 GLY B C 1
ATOM 5470 O O . GLY B 1 340 ? 19.438 5.566 -28.219 1 94.69 340 GLY B O 1
ATOM 5471 N N . HIS B 1 341 ? 18.078 3.758 -27.969 1 94.56 341 HIS B N 1
ATOM 5472 C CA . HIS B 1 341 ? 17.891 3.998 -26.547 1 94.56 341 HIS B CA 1
ATOM 5473 C C . HIS B 1 341 ? 18.656 2.98 -25.703 1 94.56 341 HIS B C 1
ATOM 5475 O O . HIS B 1 341 ? 19.125 1.969 -26.234 1 94.56 341 HIS B O 1
ATOM 5481 N N . SER B 1 342 ? 18.75 3.312 -24.453 1 93.75 342 SER B N 1
ATOM 5482 C CA . SER B 1 342 ? 19.453 2.432 -23.531 1 93.75 342 SER B CA 1
ATOM 5483 C C . SER B 1 342 ? 18.594 1.241 -23.125 1 93.75 342 SER B C 1
ATOM 5485 O O . SER B 1 342 ? 17.375 1.387 -22.922 1 93.75 342 SER B O 1
ATOM 5487 N N . TYR B 1 343 ? 19.203 0.053 -22.984 1 92.25 343 TYR B N 1
ATOM 5488 C CA . TYR B 1 343 ? 18.484 -1.136 -22.531 1 92.25 343 TYR B CA 1
ATOM 5489 C C . TYR B 1 343 ? 18.125 -1.022 -21.062 1 92.25 343 TYR B C 1
ATOM 5491 O O . TYR B 1 343 ? 17.469 -1.909 -20.5 1 92.25 343 TYR B O 1
ATOM 5499 N N . ARG B 1 344 ? 18.484 0.157 -20.422 1 92.69 344 ARG B N 1
ATOM 5500 C CA . ARG B 1 344 ? 18.172 0.425 -19.031 1 92.69 344 ARG B CA 1
ATOM 5501 C C . ARG B 1 344 ? 16.984 1.383 -18.906 1 92.69 344 ARG B C 1
ATOM 5503 O O . ARG B 1 344 ? 16.516 1.665 -17.812 1 92.69 344 ARG B O 1
ATOM 5510 N N . ASP B 1 345 ? 16.562 1.847 -19.984 1 95.19 345 ASP B N 1
ATOM 5511 C CA . ASP B 1 345 ? 15.461 2.814 -19.984 1 95.19 345 ASP B CA 1
ATOM 5512 C C . ASP B 1 345 ? 14.117 2.121 -19.781 1 95.19 345 ASP B C 1
ATOM 5514 O O . ASP B 1 345 ? 13.391 1.865 -20.75 1 95.19 345 ASP B O 1
ATOM 5518 N N . GLY B 1 346 ? 13.75 1.947 -18.531 1 95.88 346 GLY B N 1
ATOM 5519 C CA . GLY B 1 346 ? 12.555 1.196 -18.188 1 95.88 346 GLY B CA 1
ATOM 5520 C C . GLY B 1 346 ? 11.273 1.852 -18.672 1 95.88 346 GLY B C 1
ATOM 5521 O O . GLY B 1 346 ? 10.344 1.166 -19.109 1 95.88 346 GLY B O 1
ATOM 5522 N N . THR B 1 347 ? 11.227 3.156 -18.594 1 94.94 347 THR B N 1
ATOM 5523 C CA . THR B 1 347 ? 10.031 3.875 -19.016 1 94.94 347 THR B CA 1
ATOM 5524 C C . THR B 1 347 ? 9.812 3.727 -20.531 1 94.94 347 THR B C 1
ATOM 5526 O O . THR B 1 347 ? 8.688 3.494 -20.969 1 94.94 347 THR B O 1
ATOM 5529 N N . TYR B 1 348 ? 10.922 3.91 -21.297 1 94.62 348 TYR B N 1
ATOM 5530 C CA . TYR B 1 348 ? 10.805 3.717 -22.734 1 94.62 348 TYR B CA 1
ATOM 5531 C C . TYR B 1 348 ? 10.352 2.299 -23.062 1 94.62 348 TYR B C 1
ATOM 5533 O O . TYR B 1 348 ? 9.461 2.098 -23.891 1 94.62 348 TYR B O 1
ATOM 5541 N N . MET B 1 349 ? 10.953 1.343 -22.406 1 93.75 349 MET B N 1
ATOM 5542 C CA . MET B 1 349 ? 10.633 -0.058 -22.672 1 93.75 349 MET B CA 1
ATOM 5543 C C . MET B 1 349 ? 9.195 -0.371 -22.281 1 93.75 349 MET B C 1
ATOM 5545 O O . MET B 1 349 ? 8.492 -1.104 -22.984 1 93.75 349 MET B O 1
ATOM 5549 N N . PHE B 1 350 ? 8.797 0.176 -21.125 1 93 350 PHE B N 1
ATOM 5550 C CA . PHE B 1 350 ? 7.422 0.018 -20.672 1 93 350 PHE B CA 1
ATOM 5551 C C . PHE B 1 350 ? 6.445 0.472 -21.75 1 93 350 PHE B C 1
ATOM 5553 O O . PHE B 1 350 ? 5.496 -0.245 -22.078 1 93 350 PHE B O 1
ATOM 5560 N N . ASN B 1 351 ? 6.695 1.552 -22.359 1 89.62 351 ASN B N 1
ATOM 5561 C CA . ASN B 1 351 ? 5.793 2.146 -23.344 1 89.62 351 ASN B CA 1
ATOM 5562 C C . ASN B 1 351 ? 5.887 1.441 -24.688 1 89.62 351 ASN B C 1
ATOM 5564 O O . ASN B 1 351 ? 5.027 1.624 -25.547 1 89.62 351 ASN B O 1
ATOM 5568 N N . HIS B 1 352 ? 6.855 0.565 -24.859 1 85.12 352 HIS B N 1
ATOM 5569 C CA . HIS B 1 352 ? 7.039 -0.109 -26.141 1 85.12 352 HIS B CA 1
ATOM 5570 C C . HIS B 1 352 ? 6.914 -1.621 -26 1 85.12 352 HIS B C 1
ATOM 5572 O O . HIS B 1 352 ? 7.438 -2.377 -26.812 1 85.12 352 HIS B O 1
ATOM 5578 N N . THR B 1 353 ? 6.449 -1.972 -24.812 1 84.62 353 THR B N 1
ATOM 5579 C CA . THR B 1 353 ? 6.262 -3.395 -24.562 1 84.62 353 THR B CA 1
ATOM 5580 C C . THR B 1 353 ? 4.953 -3.885 -25.172 1 84.62 353 THR B C 1
ATOM 5582 O O . THR B 1 353 ? 4.801 -5.074 -25.453 1 84.62 353 THR B O 1
ATOM 5585 N N . ALA B 1 354 ? 4.137 -2.828 -25.406 1 66.56 354 ALA B N 1
ATOM 5586 C CA . ALA B 1 354 ? 2.857 -3.24 -25.969 1 66.56 354 ALA B CA 1
ATOM 5587 C C . ALA B 1 354 ? 3.066 -4.043 -27.25 1 66.56 354 ALA B C 1
ATOM 5589 O O . ALA B 1 354 ? 3.953 -3.732 -28.047 1 66.56 354 ALA B O 1
ATOM 5590 N N . GLY B 1 355 ? 2.654 -5.266 -27.266 1 57.41 355 GLY B N 1
ATOM 5591 C CA . GLY B 1 355 ? 2.693 -6.156 -28.406 1 57.41 355 GLY B CA 1
ATOM 5592 C C . GLY B 1 355 ? 2.414 -7.602 -28.047 1 57.41 355 GLY B C 1
ATOM 5593 O O . GLY B 1 355 ? 2.088 -7.914 -26.906 1 57.41 355 GLY B O 1
ATOM 5594 N N . VAL B 1 356 ? 2.162 -8.367 -29.047 1 52.28 356 VAL B N 1
ATOM 5595 C CA . VAL B 1 356 ? 1.938 -9.797 -28.891 1 52.28 356 VAL B CA 1
ATOM 5596 C C . VAL B 1 356 ? 3.277 -10.531 -28.875 1 52.28 356 VAL B C 1
ATOM 5598 O O . VAL B 1 356 ? 4.125 -10.312 -29.75 1 52.28 356 VAL B O 1
ATOM 5601 N N . TYR B 1 357 ? 3.52 -11.031 -27.75 1 52.88 357 TYR B N 1
ATOM 5602 C CA . TYR B 1 357 ? 4.754 -11.797 -27.625 1 52.88 357 TYR B CA 1
ATOM 5603 C C . TYR B 1 357 ? 4.461 -13.297 -27.562 1 52.88 357 TYR B C 1
ATOM 5605 O O . TYR B 1 357 ? 3.455 -13.719 -26.984 1 52.88 357 TYR B O 1
ATOM 5613 N N . GLN B 1 358 ? 5.047 -13.953 -28.438 1 45.75 358 GLN B N 1
ATOM 5614 C CA . GLN B 1 358 ? 4.887 -15.398 -28.391 1 45.75 358 GLN B CA 1
ATOM 5615 C C . GLN B 1 358 ? 5.629 -16 -27.203 1 45.75 358 GLN B C 1
ATOM 5617 O O . GLN B 1 358 ? 6.848 -15.852 -27.078 1 45.75 358 GLN B O 1
ATOM 5622 N N . GLY B 1 359 ? 4.922 -16.266 -26.219 1 50.69 359 GLY B N 1
ATOM 5623 C CA . GLY B 1 359 ? 5.508 -16.984 -25.094 1 50.69 359 GLY B CA 1
ATOM 5624 C C . GLY B 1 359 ? 5.586 -18.484 -25.312 1 50.69 359 GLY B C 1
ATOM 5625 O O . GLY B 1 359 ? 5.496 -18.953 -26.453 1 50.69 359 GLY B O 1
ATOM 5626 N N . TYR B 1 360 ? 6.094 -19.172 -24.312 1 47.25 360 TYR B N 1
ATOM 5627 C CA . TYR B 1 360 ? 6.113 -20.625 -24.453 1 47.25 360 TYR B CA 1
ATOM 5628 C C . TYR B 1 360 ? 4.695 -21.188 -24.562 1 47.25 360 TYR B C 1
ATOM 5630 O O . TYR B 1 360 ? 4.461 -22.156 -25.266 1 47.25 360 TYR B O 1
ATOM 5638 N N . PHE B 1 361 ? 3.713 -20.469 -23.75 1 50.06 361 PHE B N 1
ATOM 5639 C CA . PHE B 1 361 ? 2.338 -20.938 -23.922 1 50.06 361 PHE B CA 1
ATOM 5640 C C . PHE B 1 361 ? 1.409 -19.766 -24.234 1 50.06 361 PHE B C 1
ATOM 5642 O O . PHE B 1 361 ? 1.675 -18.625 -23.859 1 50.06 361 PHE B O 1
#

Nearest PDB structures (foldseek):
  1yk0-assembly1_A  TM=8.259E-01  e=3.744E-16  Homo sapiens
  6n50-assembly1_A  TM=5.783E-01  e=2.684E-11  Homo sapiens
  8jd5-assembly1_2  TM=5.669E-01  e=3.349E-11  Homo sapiens
  8jd5-assembly1_4  TM=6.032E-01  e=9.272E-10  Homo sapiens
  3td9-assembly1_A-2  TM=6.563E-01  e=4.718E-08  Thermotoga maritima